Protein AF-L7KLQ4-F1 (afdb_monomer_lite)

pLDDT: mean 87.59, std 16.24, range [22.06, 98.81]

Sequence (625 aa):
MTAQNLVTSLVDEGTWQSWDTAPGYVALDVDYAAALGRARRRTGVDESVLTGVGEFSGTPIVLVVSEFGFLGGSIGRAAGERVVAAVRRATRERLPVLALPASGGTRMQEGTAAFLQMASIAEAVESHRRAGLPYLVYLRNPTTGGVFASWGSMGHITWAEPHALIGFLGPRVYEGLHHKPFPDGVQMSENLAAQGIVDAIVPVAELAERVGRVVELLAEPDDSTDTASSTTTYSSSPAQPNSSLSESSGGTPWDRVRATRAPGRPGLRDLLGADTAMIHDVGPIVLALSRFGQTTAVVIGQDRSVQAEGRLIGPADLRVARRGLAAATELRLPVVTVIDTPGAELSVAAEEGGLAREIALCLADLVAVPRPTVSVLLGEGAGGAALALFPADRRLAADDAWLSPLPPEGASVIVHRDTAHAPELAAAQGIAATDLAAQGEIDQVVHWRLDVAADVRTDIGHALAGLAPDRARRVRHSADRGGHRILAVGAIIRDDRERFLLVQRLRDPQAGRWTVPGGKVDPVDAVGPNGIRDDADVLVAEVIREIAEETGIDVAVRAQAWVVEIPDGKGGIFEIHDFVAVPVGGTLRAADDAADAGWFTIEEMRGLPLTDGLIEHLTAGGFVD

Radius of gyration: 32.88 Å; chains: 1; bounding box: 68×51×114 Å

Organism: NCBI:txid1220583

Structure (mmCIF, N/CA/C/O backbone):
data_AF-L7KLQ4-F1
#
_entry.id   AF-L7KLQ4-F1
#
loop_
_atom_site.group_PDB
_atom_site.id
_atom_site.type_symbol
_atom_site.label_atom_id
_atom_site.label_alt_id
_atom_site.label_comp_id
_atom_site.label_asym_id
_atom_site.label_entity_id
_atom_site.label_seq_id
_atom_site.pdbx_PDB_ins_code
_atom_site.Cartn_x
_atom_site.Cartn_y
_atom_site.Cartn_z
_atom_site.occupancy
_atom_site.B_iso_or_equiv
_atom_site.auth_seq_id
_atom_site.auth_comp_id
_atom_site.auth_asym_id
_atom_site.auth_atom_id
_atom_site.pdbx_PDB_model_num
ATOM 1 N N . MET A 1 1 ? -11.185 13.913 21.613 1.00 85.75 1 MET A N 1
ATOM 2 C CA . MET A 1 1 ? -12.617 13.958 21.234 1.00 85.75 1 MET A CA 1
ATOM 3 C C . MET A 1 1 ? -13.333 12.734 21.805 1.00 85.75 1 MET A C 1
ATOM 5 O O . MET A 1 1 ? -12.700 11.681 21.848 1.00 85.75 1 MET A O 1
ATOM 9 N N . THR A 1 2 ? -14.581 12.855 22.278 1.00 93.88 2 THR A N 1
ATOM 10 C CA . THR A 1 2 ? -15.402 11.684 22.670 1.00 93.88 2 THR A CA 1
ATOM 11 C C . THR A 1 2 ? -15.784 10.872 21.433 1.00 93.88 2 THR A C 1
ATOM 13 O O . THR A 1 2 ? -15.758 11.397 20.320 1.00 93.88 2 THR A O 1
ATOM 16 N N . ALA A 1 3 ? -16.138 9.601 21.609 1.00 95.25 3 ALA A N 1
ATOM 17 C CA . ALA A 1 3 ? -16.552 8.729 20.515 1.00 95.25 3 ALA A CA 1
ATOM 18 C C . ALA A 1 3 ? -17.823 9.238 19.818 1.00 95.25 3 ALA A C 1
ATOM 20 O O . ALA A 1 3 ? -17.878 9.242 18.596 1.00 95.25 3 ALA A O 1
ATOM 21 N N . GLN A 1 4 ? -18.806 9.731 20.579 1.00 94.81 4 GLN A N 1
ATOM 22 C CA . GLN A 1 4 ? -20.044 10.290 20.021 1.00 94.81 4 GLN A CA 1
ATOM 23 C C . GLN A 1 4 ? -19.775 11.521 19.151 1.00 94.81 4 GLN A C 1
ATOM 25 O O . GLN A 1 4 ? -20.232 11.572 18.017 1.00 94.81 4 GLN A O 1
ATOM 30 N N . ASN A 1 5 ? -18.975 12.475 19.644 1.00 95.06 5 ASN A N 1
ATOM 31 C CA . ASN A 1 5 ? -18.638 13.668 18.864 1.00 95.06 5 ASN A CA 1
ATOM 32 C C . ASN A 1 5 ? -17.834 13.308 17.612 1.00 95.06 5 ASN A C 1
ATOM 34 O O . ASN A 1 5 ? -18.026 13.933 16.576 1.00 95.06 5 ASN A O 1
ATOM 38 N N . LEU A 1 6 ? -16.957 12.300 17.707 1.00 96.50 6 LEU A N 1
ATOM 39 C CA . LEU A 1 6 ? -16.194 11.816 16.562 1.00 96.50 6 LEU A CA 1
ATOM 40 C C . LEU A 1 6 ? -17.115 11.236 15.489 1.00 96.50 6 LEU A C 1
ATOM 42 O O . LEU A 1 6 ? -17.002 11.629 14.336 1.00 96.50 6 LEU A O 1
ATOM 46 N N . VAL A 1 7 ? -18.046 10.358 15.869 1.00 96.75 7 VAL A N 1
ATOM 47 C CA . VAL A 1 7 ? -19.047 9.812 14.943 1.00 96.75 7 VAL A CA 1
ATOM 48 C C . VAL A 1 7 ? -19.806 10.941 14.249 1.00 96.75 7 VAL A C 1
ATOM 50 O O . VAL A 1 7 ? -19.803 10.991 13.026 1.00 96.75 7 VAL A O 1
ATOM 53 N N . THR A 1 8 ? -20.370 11.885 15.012 1.00 94.31 8 THR A N 1
ATOM 54 C CA . THR A 1 8 ? -21.119 13.026 14.458 1.00 94.31 8 THR A CA 1
ATOM 55 C C . THR A 1 8 ? -20.280 13.889 13.515 1.00 94.31 8 THR A C 1
ATOM 57 O O . THR A 1 8 ? -20.828 14.476 12.594 1.00 94.31 8 THR A O 1
ATOM 60 N N . SER A 1 9 ? -18.966 13.993 13.739 1.00 94.81 9 SER A N 1
ATOM 61 C CA . SER A 1 9 ? -18.075 14.772 12.869 1.00 94.81 9 SER A CA 1
ATOM 62 C C . SER A 1 9 ? -17.648 14.057 11.586 1.00 94.81 9 SER A C 1
ATOM 64 O O . SER A 1 9 ? -17.099 14.713 10.708 1.00 94.81 9 SER A O 1
ATOM 66 N N . LEU A 1 10 ? -17.822 12.734 11.506 1.00 96.00 10 LEU A N 1
ATOM 67 C CA . LEU A 1 10 ? -17.321 11.922 10.395 1.00 96.00 10 LEU A CA 1
ATOM 68 C C . LEU A 1 10 ? -18.412 11.492 9.421 1.00 96.00 10 LEU A C 1
ATOM 70 O O . LEU A 1 10 ? -18.160 11.469 8.223 1.00 96.00 10 LEU A O 1
ATOM 74 N N . VAL A 1 11 ? -19.577 11.103 9.937 1.00 96.75 11 VAL A N 1
ATOM 75 C CA . VAL A 1 11 ? -20.681 10.601 9.112 1.00 96.75 11 VAL A CA 1
ATOM 76 C C . VAL A 1 11 ? -21.529 11.749 8.579 1.00 96.75 11 VAL A C 1
ATOM 78 O O . VAL A 1 11 ? -21.647 12.793 9.226 1.00 96.75 11 VAL A O 1
ATOM 81 N N . ASP A 1 12 ? -22.177 11.522 7.444 1.00 95.88 12 ASP A N 1
ATOM 82 C CA . ASP A 1 12 ? -23.128 12.459 6.858 1.00 95.88 12 ASP A CA 1
ATOM 83 C C . ASP A 1 12 ? -24.259 12.778 7.853 1.00 95.88 12 ASP A C 1
ATOM 85 O O . ASP A 1 12 ? -24.722 11.917 8.619 1.00 95.88 12 ASP A O 1
ATOM 89 N N . GLU A 1 13 ? -24.707 14.036 7.868 1.00 95.62 13 GLU A N 1
ATOM 90 C CA . GLU A 1 13 ? -25.648 14.531 8.874 1.00 95.62 13 GLU A CA 1
ATOM 91 C C . GLU A 1 13 ? -26.949 13.708 8.894 1.00 95.62 13 GLU A C 1
ATOM 93 O O . GLU A 1 13 ? -27.610 13.511 7.879 1.00 95.62 13 GLU A O 1
ATOM 98 N N . GLY A 1 14 ? -27.333 13.225 10.081 1.00 95.12 14 GLY A N 1
ATOM 99 C CA . GLY A 1 14 ? -28.575 12.469 10.279 1.00 95.12 14 GLY A CA 1
ATOM 100 C C . GLY A 1 14 ? -28.526 10.990 9.875 1.00 95.12 14 GLY A C 1
ATOM 101 O O . GLY A 1 14 ? -29.534 10.305 10.044 1.00 95.12 14 GLY A O 1
ATOM 102 N N . THR A 1 15 ? -27.385 10.474 9.406 1.00 97.62 15 THR A N 1
ATOM 103 C CA . THR A 1 15 ? -27.271 9.083 8.915 1.00 97.62 15 THR A CA 1
ATOM 104 C C . THR A 1 15 ? -26.874 8.067 9.988 1.00 97.62 15 THR A C 1
ATOM 106 O O . THR A 1 15 ? -27.070 6.866 9.811 1.00 97.62 15 THR A O 1
ATOM 109 N N . TRP A 1 16 ? -26.345 8.522 11.130 1.00 98.00 16 TRP A N 1
ATOM 110 C CA . TRP A 1 16 ? -25.894 7.624 12.194 1.00 98.00 16 TRP A CA 1
ATOM 111 C C . TRP A 1 16 ? -27.035 6.807 12.805 1.00 98.00 16 TRP A C 1
ATOM 113 O O . TRP A 1 16 ? -27.942 7.341 13.450 1.00 98.00 16 TRP A O 1
ATOM 123 N N . GLN A 1 17 ? -26.903 5.488 12.727 1.00 98.00 17 GLN A N 1
ATOM 124 C CA . GLN A 1 17 ? -27.759 4.533 13.407 1.00 98.00 17 GLN A CA 1
ATOM 125 C C . GLN A 1 17 ? -26.916 3.596 14.274 1.00 98.00 17 GLN A C 1
ATOM 127 O O . GLN A 1 17 ? -26.222 2.707 13.779 1.00 98.00 17 GLN A O 1
ATOM 132 N N . SER A 1 18 ? -27.025 3.755 15.595 1.00 97.69 18 SER A N 1
ATOM 133 C CA . SER A 1 18 ? -26.373 2.849 16.544 1.00 97.69 18 SER A CA 1
ATOM 134 C C . SER A 1 18 ? -26.930 1.427 16.431 1.00 97.69 18 SER A C 1
ATOM 136 O O . SER A 1 18 ? -28.135 1.210 16.281 1.00 97.69 18 SER A O 1
ATOM 138 N N . TRP A 1 19 ? -26.032 0.452 16.529 1.00 97.88 19 TRP A N 1
ATOM 139 C CA . TRP A 1 19 ? -26.333 -0.977 16.633 1.00 97.88 19 TRP A CA 1
ATOM 140 C C . TRP A 1 19 ? -26.127 -1.510 18.052 1.00 97.88 19 TRP A C 1
ATOM 142 O O . TRP A 1 19 ? -26.230 -2.716 18.287 1.00 97.88 19 TRP A O 1
ATOM 152 N N . ASP A 1 20 ? -25.830 -0.622 18.997 1.00 96.31 20 ASP A N 1
ATOM 153 C CA . ASP A 1 20 ? -25.482 -1.002 20.351 1.00 96.31 20 ASP A CA 1
ATOM 154 C C . ASP A 1 20 ? -26.715 -1.492 21.108 1.00 96.31 20 ASP A C 1
ATOM 156 O O . ASP A 1 20 ? -27.755 -0.838 21.184 1.00 96.31 20 ASP A O 1
ATOM 160 N N . THR A 1 21 ? -26.574 -2.661 21.721 1.00 93.50 21 THR A N 1
ATOM 161 C CA . THR A 1 21 ? -27.523 -3.179 22.704 1.00 93.50 21 THR A CA 1
ATOM 162 C C . THR A 1 21 ? -26.928 -3.071 24.097 1.00 93.50 21 THR A C 1
ATOM 164 O O . THR A 1 21 ? -25.702 -3.124 24.262 1.00 93.50 21 THR A O 1
ATOM 167 N N . ALA A 1 22 ? -27.797 -2.988 25.106 1.00 93.00 22 ALA A N 1
ATOM 168 C CA . ALA A 1 22 ? -27.378 -2.906 26.498 1.00 93.00 22 ALA A CA 1
ATOM 169 C C . ALA A 1 22 ? -26.403 -4.054 26.855 1.00 93.00 22 ALA A C 1
ATOM 171 O O . ALA A 1 22 ? -26.716 -5.222 26.598 1.00 93.00 22 ALA A O 1
ATOM 172 N N . PRO A 1 23 ? -25.228 -3.753 27.436 1.00 92.00 23 PRO A N 1
ATOM 173 C CA . PRO A 1 23 ? -24.215 -4.751 27.751 1.00 92.00 23 PRO A CA 1
ATOM 174 C C . PRO A 1 23 ? -24.667 -5.675 28.885 1.00 92.00 23 PRO A C 1
ATOM 176 O O . PRO A 1 23 ? -25.134 -5.227 29.937 1.00 92.00 23 PRO A O 1
ATOM 179 N N . GLY A 1 24 ? -24.476 -6.980 28.690 1.00 84.56 24 GLY A N 1
ATOM 180 C CA . GLY A 1 24 ? -24.666 -7.982 29.733 1.00 84.56 24 GLY A CA 1
ATOM 181 C C . GLY A 1 24 ? -23.401 -8.144 30.573 1.00 84.56 24 GLY A C 1
ATOM 182 O O . GLY A 1 24 ? -22.374 -8.584 30.061 1.00 84.56 24 GLY A O 1
ATOM 183 N N . TYR A 1 25 ? -23.473 -7.841 31.870 1.00 83.81 25 TYR A N 1
ATOM 184 C CA . TYR A 1 25 ? -22.400 -8.150 32.821 1.00 83.81 25 TYR A CA 1
ATOM 185 C C . TYR A 1 25 ? -22.839 -9.256 33.773 1.00 83.81 25 TYR A C 1
ATOM 187 O O . TYR A 1 25 ? -23.961 -9.236 34.279 1.00 83.81 25 TYR A O 1
ATOM 195 N N . VAL A 1 26 ? -21.941 -10.199 34.053 1.00 72.81 26 VAL A N 1
ATOM 196 C CA . VAL A 1 26 ? -22.197 -11.322 34.962 1.00 72.81 26 VAL A CA 1
ATOM 197 C C . VAL A 1 26 ? -21.285 -11.198 36.178 1.00 72.81 26 VAL A C 1
ATOM 199 O O . VAL A 1 26 ? -20.084 -11.013 36.018 1.00 72.81 26 VAL A O 1
ATOM 202 N N . ALA A 1 27 ? -21.864 -11.324 37.378 1.00 63.16 27 ALA A N 1
ATOM 203 C CA . ALA A 1 27 ? -21.147 -11.455 38.652 1.00 63.16 27 ALA A CA 1
ATOM 204 C C . ALA A 1 27 ? -20.050 -10.394 38.899 1.00 63.16 27 ALA A C 1
ATOM 206 O O . ALA A 1 27 ? -18.904 -10.724 39.192 1.00 63.16 27 ALA A O 1
ATOM 207 N N . LEU A 1 28 ? -20.410 -9.111 38.792 1.00 76.94 28 LEU A N 1
ATOM 208 C CA . LEU A 1 28 ? -19.504 -8.000 39.100 1.00 76.94 28 LEU A CA 1
ATOM 209 C C . LEU A 1 28 ? -19.284 -7.873 40.614 1.00 76.94 28 LEU A C 1
ATOM 211 O O . LEU A 1 28 ? -20.255 -7.873 41.375 1.00 76.94 28 LEU A O 1
ATOM 215 N N . ASP A 1 29 ? -18.036 -7.681 41.047 1.00 87.06 29 ASP A N 1
ATOM 216 C CA . ASP A 1 29 ? -17.780 -7.167 42.393 1.00 87.06 29 ASP A CA 1
ATOM 217 C C . ASP A 1 29 ? -18.278 -5.710 42.528 1.00 87.06 29 ASP A C 1
ATOM 219 O O . ASP A 1 29 ? -18.523 -5.006 41.539 1.00 87.06 29 ASP A O 1
ATOM 223 N N . VAL A 1 30 ? -18.464 -5.258 43.772 1.00 89.75 30 VAL A N 1
ATOM 224 C CA . VAL A 1 30 ? -19.055 -3.945 44.081 1.00 89.75 30 VAL A CA 1
ATOM 225 C C . VAL A 1 30 ? -18.197 -2.788 43.558 1.00 89.75 30 VAL A C 1
ATOM 227 O O . VAL A 1 30 ? -18.741 -1.797 43.059 1.00 89.75 30 VAL A O 1
ATOM 230 N N . ASP A 1 31 ? -16.872 -2.905 43.628 1.00 91.69 31 ASP A N 1
ATOM 231 C CA . ASP A 1 31 ? -15.950 -1.840 43.235 1.00 91.69 31 ASP A CA 1
ATOM 232 C C . ASP A 1 31 ? -15.902 -1.685 41.716 1.00 91.69 31 ASP A C 1
ATOM 234 O O . ASP A 1 31 ? -15.924 -0.559 41.196 1.00 91.69 31 ASP A O 1
ATOM 238 N N . TYR A 1 32 ? -15.910 -2.802 40.988 1.00 93.00 32 TYR A N 1
ATOM 239 C CA . TYR A 1 32 ? -15.963 -2.812 39.538 1.00 93.00 32 TYR A CA 1
ATOM 240 C C . TYR A 1 32 ? -17.327 -2.332 39.023 1.00 93.00 32 TYR A C 1
ATOM 242 O O . TYR A 1 32 ? -17.378 -1.471 38.139 1.00 93.00 32 TYR A O 1
ATOM 250 N N . ALA A 1 33 ? -18.436 -2.766 39.632 1.00 92.25 33 ALA A N 1
ATOM 251 C CA . ALA A 1 33 ? -19.765 -2.238 39.317 1.00 92.25 33 ALA A CA 1
ATOM 252 C C . ALA A 1 33 ? -19.840 -0.713 39.534 1.00 92.25 33 ALA A C 1
ATOM 254 O O . ALA A 1 33 ? -20.366 0.025 38.691 1.00 92.25 33 ALA A O 1
ATOM 255 N N . ALA A 1 34 ? -19.249 -0.209 40.623 1.00 93.56 34 ALA A N 1
ATOM 256 C CA . ALA A 1 34 ? -19.153 1.223 40.879 1.00 93.56 34 ALA A CA 1
ATOM 257 C C . ALA A 1 34 ? -18.262 1.943 39.848 1.00 93.56 34 ALA A C 1
ATOM 259 O O . ALA A 1 34 ? -18.591 3.059 39.432 1.00 93.56 34 ALA A O 1
ATOM 260 N N . ALA A 1 35 ? -17.161 1.325 39.406 1.00 94.62 35 ALA A N 1
ATOM 261 C CA . ALA A 1 35 ? -16.291 1.860 38.359 1.00 94.62 35 ALA A CA 1
ATOM 262 C C . ALA A 1 35 ? -17.014 1.977 37.009 1.00 94.62 35 ALA A C 1
ATOM 264 O O . ALA A 1 35 ? -16.950 3.041 36.389 1.00 94.62 35 ALA A O 1
ATOM 265 N N . LEU A 1 36 ? -17.768 0.950 36.605 1.00 94.50 36 LEU A N 1
ATOM 266 C CA . LEU A 1 36 ? -18.636 0.992 35.424 1.00 94.50 36 LEU A CA 1
ATOM 267 C C . LEU A 1 36 ? -19.679 2.107 35.547 1.00 94.50 36 LEU A C 1
ATOM 269 O O . LEU A 1 36 ? -19.836 2.915 34.636 1.00 94.50 36 LEU A O 1
ATOM 273 N N . GLY A 1 37 ? -20.342 2.225 36.701 1.00 94.94 37 GLY A N 1
ATOM 274 C CA . GLY A 1 37 ? -21.310 3.296 36.948 1.00 94.94 37 GLY A CA 1
ATOM 275 C C . GLY A 1 37 ? -20.705 4.702 36.837 1.00 94.94 37 GLY A C 1
ATOM 276 O O . GLY A 1 37 ? -21.329 5.602 36.273 1.00 94.94 37 GLY A O 1
ATOM 277 N N . ARG A 1 38 ? -19.477 4.905 37.338 1.00 96.88 38 ARG A N 1
ATOM 278 C CA . ARG A 1 38 ? -18.740 6.172 37.175 1.00 96.88 38 ARG A CA 1
ATOM 279 C C . ARG A 1 38 ? -18.377 6.431 35.713 1.00 96.88 38 ARG A C 1
ATOM 281 O O . ARG A 1 38 ? -18.546 7.558 35.255 1.00 96.88 38 ARG A O 1
ATOM 288 N N . ALA A 1 39 ? -17.910 5.412 34.990 1.00 96.44 39 ALA A N 1
ATOM 289 C CA . ALA A 1 39 ? -17.564 5.523 33.576 1.00 96.44 39 ALA A CA 1
ATOM 290 C C . ALA A 1 39 ? -18.780 5.920 32.725 1.00 96.44 39 ALA A C 1
ATOM 292 O O . ALA A 1 39 ? -18.680 6.875 31.955 1.00 96.44 39 ALA A O 1
ATOM 293 N N . ARG A 1 40 ? -19.943 5.290 32.949 1.00 96.06 40 ARG A N 1
ATOM 294 C CA . ARG A 1 40 ? -21.208 5.634 32.275 1.00 96.06 40 ARG A CA 1
ATOM 295 C C . ARG A 1 40 ? -21.617 7.080 32.501 1.00 96.06 40 ARG A C 1
ATOM 297 O O . ARG A 1 40 ? -21.851 7.811 31.549 1.00 96.06 40 ARG A O 1
ATOM 304 N N . ARG A 1 41 ? -21.636 7.531 33.762 1.00 96.75 41 ARG A N 1
ATOM 305 C CA . ARG A 1 41 ? -21.983 8.927 34.087 1.00 96.75 41 ARG A CA 1
ATOM 306 C C . ARG A 1 41 ? -21.016 9.935 33.472 1.00 96.75 41 ARG A C 1
ATOM 308 O O . ARG A 1 41 ? -21.441 11.018 33.097 1.00 96.75 41 ARG A O 1
ATOM 315 N N . ARG A 1 42 ? -19.726 9.595 33.398 1.00 96.00 42 ARG A N 1
ATOM 316 C CA . ARG A 1 42 ? -18.697 10.475 32.834 1.00 96.00 42 ARG A CA 1
ATOM 317 C C . ARG A 1 42 ? -18.802 10.604 31.317 1.00 96.00 42 ARG A C 1
ATOM 319 O O . ARG A 1 42 ? -18.542 11.677 30.792 1.00 96.00 42 ARG A O 1
ATOM 326 N N . THR A 1 43 ? -19.085 9.504 30.632 1.00 95.94 43 THR A N 1
ATOM 327 C CA . THR A 1 43 ? -18.977 9.418 29.168 1.00 95.94 43 THR A CA 1
ATOM 328 C C . THR A 1 43 ? -20.310 9.538 28.448 1.00 95.94 43 THR A C 1
ATOM 330 O O . THR A 1 43 ? -20.320 9.868 27.271 1.00 95.94 43 THR A O 1
ATOM 333 N N . GLY A 1 44 ? -21.423 9.257 29.129 1.00 95.25 44 GLY A N 1
ATOM 334 C CA . GLY A 1 44 ? -22.742 9.181 28.506 1.00 95.25 44 GLY A CA 1
ATOM 335 C C . GLY A 1 44 ? -22.985 7.899 27.701 1.00 95.25 44 GLY A C 1
ATOM 336 O O . GLY A 1 44 ? -24.065 7.757 27.138 1.00 95.25 44 GLY A O 1
ATOM 337 N N . VAL A 1 45 ? -22.030 6.961 27.666 1.00 96.38 45 VAL A N 1
ATOM 338 C CA . VAL A 1 45 ? -22.153 5.676 26.955 1.00 96.38 45 VAL A CA 1
ATOM 339 C C . VAL A 1 45 ? -22.180 4.504 27.932 1.00 96.38 45 VAL A C 1
ATOM 341 O O . VAL A 1 45 ? -21.785 4.633 29.093 1.00 96.38 45 VAL A O 1
ATOM 344 N N . ASP A 1 46 ? -22.676 3.354 27.483 1.00 95.44 46 ASP A N 1
ATOM 345 C CA . ASP A 1 46 ? -22.887 2.177 28.329 1.00 95.44 46 ASP A CA 1
ATOM 346 C C . ASP A 1 46 ? -21.683 1.222 28.402 1.00 95.44 46 ASP A C 1
ATOM 348 O O . ASP A 1 46 ? -21.592 0.463 29.376 1.00 95.44 46 ASP A O 1
ATOM 352 N N . GLU A 1 47 ? -20.756 1.318 27.440 1.00 97.12 47 GLU A N 1
ATOM 353 C CA . GLU A 1 47 ? -19.521 0.535 27.312 1.00 97.12 47 GLU A CA 1
ATOM 354 C C . GLU A 1 47 ? -18.437 1.295 26.500 1.00 97.12 47 GLU A C 1
ATOM 356 O O . GLU A 1 47 ? -18.696 2.338 25.906 1.00 97.12 47 GLU A O 1
ATOM 361 N N . SER A 1 48 ? -17.203 0.780 26.477 1.00 97.50 48 SER A N 1
ATOM 362 C CA . SER A 1 48 ? -16.006 1.367 25.856 1.00 97.50 48 SER A CA 1
ATOM 363 C C . SER A 1 48 ? -15.942 1.331 24.335 1.00 97.50 48 SER A C 1
ATOM 365 O O . SER A 1 48 ? -14.984 1.857 23.767 1.00 97.50 48 SER A O 1
ATOM 367 N N . VAL A 1 49 ? -16.929 0.736 23.671 1.00 98.12 49 VAL A N 1
ATOM 368 C CA . VAL A 1 49 ? -17.029 0.701 22.211 1.00 98.12 49 VAL A CA 1
ATOM 369 C C . VAL A 1 49 ? -18.451 1.042 21.803 1.00 98.12 49 VAL A C 1
ATOM 371 O O . VAL A 1 49 ? -19.403 0.491 22.356 1.00 98.12 49 VAL A O 1
ATOM 374 N N . LEU A 1 50 ? -18.573 1.925 20.820 1.00 98.50 50 LEU A N 1
ATOM 375 C CA . LEU A 1 50 ? -19.810 2.233 20.125 1.00 98.50 50 LEU A CA 1
ATOM 376 C C . LEU A 1 50 ? -19.759 1.598 18.742 1.00 98.50 50 LEU A C 1
ATOM 378 O O . LEU A 1 50 ? -18.711 1.603 18.088 1.00 98.50 50 LEU A O 1
ATOM 382 N N . THR A 1 51 ? -20.890 1.070 18.298 1.00 98.75 51 THR A N 1
ATOM 383 C CA . THR A 1 51 ? -21.034 0.472 16.974 1.00 98.75 51 THR A CA 1
ATOM 384 C C . THR A 1 51 ? -22.310 0.939 16.301 1.00 98.75 51 THR A C 1
ATOM 386 O O . THR A 1 51 ? -23.316 1.238 16.951 1.00 98.75 51 THR A O 1
ATOM 389 N N . GLY A 1 52 ? -22.271 1.018 14.980 1.00 98.44 52 GLY A N 1
ATOM 390 C CA . GLY A 1 52 ? -23.398 1.477 14.186 1.00 98.44 52 GLY A CA 1
ATOM 391 C C . GLY A 1 52 ? -23.023 1.639 12.728 1.00 98.44 52 GLY A C 1
ATOM 392 O O . GLY A 1 52 ? -21.879 1.399 12.342 1.00 98.44 52 GLY A O 1
ATOM 393 N N . VAL A 1 53 ? -23.999 2.053 11.938 1.00 98.50 53 VAL A N 1
ATOM 394 C CA . VAL A 1 53 ? -23.834 2.394 10.526 1.00 98.50 53 VAL A CA 1
ATOM 395 C C . VAL A 1 53 ? -24.048 3.892 10.350 1.00 98.50 53 VAL A C 1
ATOM 397 O O . VAL A 1 53 ? -24.869 4.490 11.044 1.00 98.50 53 VAL A O 1
ATOM 400 N N . GLY A 1 54 ? -23.284 4.496 9.453 1.00 97.31 54 GLY A N 1
ATOM 401 C CA . GLY A 1 54 ? -23.512 5.843 8.942 1.00 97.31 54 GLY A CA 1
ATOM 402 C C . GLY A 1 54 ? -23.084 5.902 7.483 1.00 97.31 54 GLY A C 1
ATOM 403 O O . GLY A 1 54 ? -22.604 4.904 6.943 1.00 97.31 54 GLY A O 1
ATOM 404 N N . GLU A 1 55 ? -23.245 7.054 6.852 1.00 95.81 55 GLU A N 1
ATOM 405 C CA . GLU A 1 55 ? -22.829 7.257 5.464 1.00 95.81 55 GLU A CA 1
ATOM 406 C C . GLU A 1 55 ? -21.613 8.178 5.395 1.00 95.81 55 GLU A C 1
ATOM 408 O O . GLU A 1 55 ? -21.448 9.065 6.233 1.00 95.81 55 GLU A O 1
ATOM 413 N N . PHE A 1 56 ? -20.733 7.921 4.430 1.00 93.44 56 PHE A N 1
ATOM 414 C CA . PHE A 1 56 ? -19.655 8.826 4.036 1.00 93.44 56 PHE A CA 1
ATOM 415 C C . PHE A 1 56 ? -19.850 9.114 2.554 1.00 93.44 56 PHE A C 1
ATOM 417 O O . PHE A 1 56 ? -19.731 8.198 1.733 1.00 93.44 56 PHE A O 1
ATOM 424 N N . SER A 1 57 ? -20.175 10.362 2.215 1.00 86.75 57 SER A N 1
ATOM 425 C CA . SER A 1 57 ? -20.514 10.751 0.841 1.00 86.75 57 SER A CA 1
ATOM 426 C C . SER A 1 57 ? -21.623 9.868 0.244 1.00 86.75 57 SER A C 1
ATOM 428 O O . SER A 1 57 ? -21.522 9.410 -0.893 1.00 86.75 57 SER A O 1
ATOM 430 N N . GLY A 1 58 ? -22.656 9.569 1.037 1.00 90.38 58 GLY A N 1
ATOM 431 C CA . GLY A 1 58 ? -23.795 8.731 0.651 1.00 90.38 58 GLY A CA 1
ATOM 432 C C . GLY A 1 58 ? -23.524 7.224 0.605 1.00 90.38 58 GLY A C 1
ATOM 433 O O . GLY A 1 58 ? -24.430 6.462 0.272 1.00 90.38 58 GLY A O 1
ATOM 434 N N . THR A 1 59 ? -22.311 6.756 0.934 1.00 91.81 59 THR A N 1
ATOM 435 C CA . THR A 1 59 ? -22.023 5.312 0.962 1.00 91.81 59 THR A CA 1
ATOM 436 C C . THR A 1 59 ? -22.079 4.755 2.386 1.00 91.81 59 THR A C 1
ATOM 438 O O . THR A 1 59 ? -21.354 5.253 3.254 1.00 91.81 59 THR A O 1
ATOM 441 N N . PRO A 1 60 ? -22.889 3.711 2.659 1.00 95.69 60 PRO A N 1
ATOM 442 C CA . PRO A 1 60 ? -23.022 3.154 3.999 1.00 95.69 60 PRO A CA 1
ATOM 443 C C . PRO A 1 60 ? -21.752 2.425 4.446 1.00 95.69 60 PRO A C 1
ATOM 445 O O . PRO A 1 60 ? -21.200 1.584 3.736 1.00 95.69 60 PRO A O 1
ATOM 448 N N . ILE A 1 61 ? -21.324 2.700 5.674 1.00 97.62 61 ILE A N 1
ATOM 449 C CA . ILE A 1 61 ? -20.160 2.089 6.314 1.00 97.62 61 ILE A CA 1
ATOM 450 C C . ILE A 1 61 ? -20.433 1.856 7.797 1.00 97.62 61 ILE A C 1
ATOM 452 O O . ILE A 1 61 ? -21.082 2.648 8.483 1.00 97.62 61 ILE A O 1
ATOM 456 N N . VAL A 1 62 ? -19.933 0.735 8.307 1.00 98.69 62 VAL A N 1
ATOM 457 C CA . VAL A 1 62 ? -20.042 0.382 9.722 1.00 98.69 62 VAL A CA 1
ATOM 458 C C . VAL A 1 62 ? -18.871 0.976 10.484 1.00 98.69 62 VAL A C 1
ATOM 460 O O . VAL A 1 62 ? -17.718 0.761 10.122 1.00 98.69 62 VAL A O 1
ATOM 463 N N . LEU A 1 63 ? -19.148 1.679 11.578 1.00 98.81 63 LEU A N 1
ATOM 464 C CA . LEU A 1 63 ? -18.118 2.233 12.449 1.00 98.81 63 LEU A CA 1
ATOM 465 C C . LEU A 1 63 ? -18.005 1.393 13.721 1.00 98.81 63 LEU A C 1
ATOM 467 O O . LEU A 1 63 ? -19.006 1.049 14.353 1.00 98.81 63 LEU A O 1
ATOM 471 N N . VAL A 1 64 ? -16.767 1.119 14.132 1.00 98.75 64 VAL A N 1
ATOM 472 C CA . VAL A 1 64 ? -16.427 0.531 15.435 1.00 98.75 64 VAL A CA 1
ATOM 473 C C . VAL A 1 64 ? -15.537 1.521 16.179 1.00 98.75 64 VAL A C 1
ATOM 475 O O . VAL A 1 64 ? -14.350 1.634 15.886 1.00 98.75 64 VAL A O 1
ATOM 478 N N . VAL A 1 65 ? -16.099 2.263 17.134 1.00 98.56 65 VAL A N 1
ATOM 479 C CA . VAL A 1 65 ? -15.456 3.456 17.713 1.00 98.56 65 VAL A CA 1
ATOM 480 C C . VAL A 1 65 ? -15.198 3.271 19.200 1.00 98.56 65 VAL A C 1
ATOM 482 O O . VAL A 1 65 ? -16.133 3.084 19.974 1.00 98.56 65 VAL A O 1
ATOM 485 N N . SER A 1 66 ? -13.941 3.360 19.640 1.00 98.25 66 SER A N 1
ATOM 486 C CA . SER A 1 66 ? -13.640 3.296 21.075 1.00 98.25 66 SER A CA 1
ATOM 487 C C . SER A 1 66 ? -13.897 4.622 21.798 1.00 98.25 66 SER A C 1
ATOM 489 O O . SER A 1 66 ? -13.556 5.705 21.310 1.00 98.25 66 SER A O 1
ATOM 491 N N . GLU A 1 67 ? -14.403 4.520 23.026 1.00 97.94 67 GLU A N 1
ATOM 492 C CA . GLU A 1 67 ? -14.522 5.610 23.994 1.00 97.94 67 GLU A CA 1
ATOM 493 C C . GLU A 1 67 ? -13.462 5.450 25.093 1.00 97.94 67 GLU A C 1
ATOM 495 O O . GLU A 1 67 ? -13.652 4.740 26.085 1.00 97.94 67 GLU A O 1
ATOM 500 N N . PHE A 1 68 ? -12.323 6.133 24.933 1.00 97.19 68 PHE A N 1
ATOM 501 C CA . PHE A 1 68 ? -11.213 6.062 25.891 1.00 97.19 68 PHE A CA 1
ATOM 502 C C . PHE A 1 68 ? -11.614 6.543 27.299 1.00 97.19 68 PHE A C 1
ATOM 504 O O . PHE A 1 68 ? -11.121 6.045 28.316 1.00 97.19 68 PHE A O 1
ATOM 511 N N . GLY A 1 69 ? -12.569 7.472 27.389 1.00 97.00 69 GLY A N 1
ATOM 512 C CA . GLY A 1 69 ? -13.161 7.919 28.642 1.00 97.00 69 GLY A CA 1
ATOM 513 C C . GLY A 1 69 ? -13.907 6.815 29.398 1.00 97.00 69 GLY A C 1
ATOM 514 O O . GLY A 1 69 ? -14.175 6.977 30.592 1.00 97.00 69 GLY A O 1
ATOM 515 N N . PHE A 1 70 ? -14.214 5.673 28.784 1.00 97.62 70 PHE A N 1
ATOM 516 C CA . PHE A 1 70 ? -14.829 4.534 29.457 1.00 97.62 70 PHE A CA 1
ATOM 517 C C . PHE A 1 70 ? -13.748 3.525 29.855 1.00 97.62 70 PHE A C 1
ATOM 519 O O . PHE A 1 70 ? -13.296 2.711 29.054 1.00 97.62 70 PHE A O 1
ATOM 526 N N . LEU A 1 71 ? -13.290 3.607 31.110 1.00 96.25 71 LEU A N 1
ATOM 527 C CA . LEU A 1 71 ? -12.249 2.727 31.667 1.00 96.25 71 LEU A CA 1
ATOM 528 C C . LEU A 1 71 ? -11.004 2.584 30.761 1.00 96.25 71 LEU A C 1
ATOM 530 O O . LEU A 1 71 ? -10.495 1.479 30.569 1.00 96.25 71 LEU A O 1
ATOM 534 N N . GLY A 1 72 ? -10.528 3.696 30.186 1.00 95.56 72 GLY A N 1
ATOM 535 C CA . GLY A 1 72 ? -9.347 3.715 29.315 1.00 95.56 72 GLY A CA 1
ATOM 536 C C . GLY A 1 72 ? -9.580 3.067 27.950 1.00 95.56 72 GLY A C 1
ATOM 537 O O . GLY A 1 72 ? -8.632 2.554 27.360 1.00 95.56 72 GLY A O 1
ATOM 538 N N . GLY A 1 73 ? -10.834 2.991 27.492 1.00 96.69 73 GLY A N 1
ATOM 539 C CA . GLY A 1 73 ? -11.203 2.307 26.251 1.00 96.69 73 GLY A CA 1
ATOM 540 C C . GLY A 1 73 ? -10.946 0.802 26.307 1.00 96.69 73 GLY A C 1
ATOM 541 O O . GLY A 1 73 ? -10.820 0.153 25.271 1.00 96.69 73 GLY A O 1
ATOM 542 N N . SER A 1 74 ? -10.777 0.242 27.510 1.00 96.31 74 SER A N 1
ATOM 543 C CA . SER A 1 74 ? -10.356 -1.146 27.673 1.00 96.31 74 SER A CA 1
ATOM 544 C C . SER A 1 74 ? -11.420 -2.112 27.163 1.00 96.31 74 SER A C 1
ATOM 546 O O . SER A 1 74 ? -12.617 -1.899 27.388 1.00 96.31 74 SER A O 1
ATOM 548 N N . ILE A 1 75 ? -10.993 -3.185 26.500 1.00 96.88 75 ILE A N 1
ATOM 549 C CA . ILE A 1 75 ? -11.905 -4.185 25.941 1.00 96.88 75 ILE A CA 1
ATOM 550 C C . ILE A 1 75 ? -12.168 -5.276 26.976 1.00 96.88 75 ILE A C 1
ATOM 552 O O . ILE A 1 75 ? -11.273 -6.052 27.315 1.00 96.88 75 ILE A O 1
ATOM 556 N N . GLY A 1 76 ? -13.394 -5.285 27.501 1.00 95.31 76 GLY A N 1
ATOM 557 C CA . GLY A 1 76 ? -13.971 -6.386 28.274 1.00 95.31 76 GLY A CA 1
ATOM 558 C C . GLY A 1 76 ? -14.765 -7.348 27.388 1.00 95.31 76 GLY A C 1
ATOM 559 O O . GLY A 1 76 ? -14.808 -7.197 26.167 1.00 95.31 76 GLY A O 1
ATOM 560 N N . ARG A 1 77 ? -15.446 -8.310 28.007 1.00 94.38 77 ARG A N 1
ATOM 561 C CA . ARG A 1 77 ? -16.319 -9.285 27.349 1.00 94.38 77 ARG A CA 1
ATOM 562 C C . ARG A 1 77 ? -17.438 -8.609 26.559 1.00 94.38 77 ARG A C 1
ATOM 564 O O . ARG A 1 77 ? -17.561 -8.872 25.371 1.00 94.38 77 ARG A O 1
ATOM 571 N N . ALA A 1 78 ? -18.189 -7.698 27.181 1.00 95.19 78 ALA A N 1
ATOM 572 C CA . ALA A 1 78 ? -19.299 -7.011 26.516 1.00 95.19 78 ALA A CA 1
ATOM 573 C C . ALA A 1 78 ? -18.828 -6.133 25.341 1.00 95.19 78 ALA A C 1
ATOM 575 O O . ALA A 1 78 ? -19.425 -6.158 24.267 1.00 95.19 78 ALA A O 1
ATOM 576 N N . ALA A 1 79 ? -17.721 -5.400 25.517 1.00 96.81 79 ALA A N 1
ATOM 577 C CA . ALA A 1 79 ? -17.111 -4.618 24.441 1.00 96.81 79 ALA A CA 1
ATOM 578 C C . ALA A 1 79 ? -16.646 -5.517 23.279 1.00 96.81 79 ALA A C 1
ATOM 580 O O . ALA A 1 79 ? -16.898 -5.201 22.121 1.00 96.81 79 ALA A O 1
ATOM 581 N N . GLY A 1 80 ? -16.008 -6.653 23.580 1.00 96.81 80 GLY A N 1
ATOM 582 C CA . GLY A 1 80 ? -15.573 -7.622 22.574 1.00 96.81 80 GLY A CA 1
ATOM 583 C C . GLY A 1 80 ? -16.734 -8.253 21.805 1.00 96.81 80 GLY A C 1
ATOM 584 O O . GLY A 1 80 ? -16.717 -8.261 20.576 1.00 96.81 80 GLY A O 1
ATOM 585 N N . GLU A 1 81 ? -17.778 -8.699 22.507 1.00 96.38 81 GLU A N 1
ATOM 586 C CA . GLU A 1 81 ? -19.006 -9.230 21.900 1.00 96.38 81 GLU A CA 1
ATOM 587 C C . GLU A 1 81 ? -19.671 -8.204 20.974 1.00 96.38 81 GLU A C 1
ATOM 589 O O . GLU A 1 81 ? -20.111 -8.561 19.882 1.00 96.38 81 GLU A O 1
ATOM 594 N N . ARG A 1 82 ? -19.689 -6.925 21.370 1.00 97.31 82 ARG A N 1
ATOM 595 C CA . ARG A 1 82 ? -20.221 -5.821 20.563 1.00 97.31 82 ARG A CA 1
ATOM 596 C C . ARG A 1 82 ? -19.427 -5.616 19.270 1.00 97.31 82 ARG A C 1
ATOM 598 O O . ARG A 1 82 ? -20.032 -5.554 18.202 1.00 97.31 82 ARG A O 1
ATOM 605 N N . VAL A 1 83 ? -18.092 -5.598 19.338 1.00 98.31 83 VAL A N 1
ATOM 606 C CA . VAL A 1 83 ? -17.236 -5.518 18.137 1.00 98.31 83 VAL A CA 1
ATOM 607 C C . VAL A 1 83 ? -17.487 -6.713 17.212 1.00 98.31 83 VAL A C 1
ATOM 609 O O . VAL A 1 83 ? -17.732 -6.533 16.021 1.00 98.31 83 VAL A O 1
ATOM 612 N N . VAL A 1 84 ? -17.480 -7.936 17.754 1.00 98.50 84 VAL A N 1
ATOM 613 C CA . VAL A 1 84 ? -17.723 -9.166 16.981 1.00 98.50 84 VAL A CA 1
ATOM 614 C C . VAL A 1 84 ? -19.095 -9.129 16.307 1.00 98.50 84 VAL A C 1
ATOM 616 O O . VAL A 1 84 ? -19.213 -9.463 15.127 1.00 98.50 84 VAL A O 1
ATOM 619 N N . ALA A 1 85 ? -20.138 -8.719 17.031 1.00 98.44 85 ALA A N 1
ATOM 620 C CA . ALA A 1 85 ? -21.490 -8.623 16.496 1.00 98.44 85 ALA A CA 1
ATOM 621 C C . ALA A 1 85 ? -21.580 -7.604 15.352 1.00 98.44 85 ALA A C 1
ATOM 623 O O . ALA A 1 85 ? -22.164 -7.926 14.314 1.00 98.44 85 ALA A O 1
ATOM 624 N N . ALA A 1 86 ? -20.966 -6.427 15.511 1.00 98.75 86 ALA A N 1
ATOM 625 C CA . ALA A 1 86 ? -20.944 -5.382 14.494 1.00 98.75 86 ALA A CA 1
ATOM 626 C C . ALA A 1 86 ? -20.203 -5.827 13.226 1.00 98.75 86 ALA A C 1
ATOM 628 O O . ALA A 1 86 ? -20.774 -5.757 12.142 1.00 98.75 86 ALA A O 1
ATOM 629 N N . VAL A 1 87 ? -18.992 -6.382 13.347 1.00 98.81 87 VAL A N 1
ATOM 630 C CA . VAL A 1 87 ? -18.209 -6.851 12.186 1.00 98.81 87 VAL A CA 1
ATOM 631 C C . VAL A 1 87 ? -18.902 -8.018 11.477 1.00 98.81 87 VAL A C 1
ATOM 633 O O . VAL A 1 87 ? -18.999 -8.045 10.249 1.00 98.81 87 VAL A O 1
ATOM 636 N N . ARG A 1 88 ? -19.474 -8.975 12.220 1.00 98.75 88 ARG A N 1
ATOM 637 C CA . ARG A 1 88 ? -20.249 -10.071 11.612 1.00 98.75 88 ARG A CA 1
ATOM 638 C C . ARG A 1 88 ? -21.514 -9.568 10.929 1.00 98.75 88 ARG A C 1
ATOM 640 O O . ARG A 1 88 ? -21.917 -10.134 9.916 1.00 98.75 88 ARG A O 1
ATOM 647 N N . ARG A 1 89 ? -22.163 -8.540 11.479 1.00 98.69 89 ARG A N 1
ATOM 648 C CA . ARG A 1 89 ? -23.318 -7.902 10.844 1.00 98.69 89 ARG A CA 1
ATOM 649 C C . ARG A 1 89 ? -22.911 -7.171 9.567 1.00 98.69 89 ARG A C 1
ATOM 651 O O . ARG A 1 89 ? -23.506 -7.465 8.540 1.00 98.69 89 ARG A O 1
ATOM 658 N N . ALA A 1 90 ? -21.854 -6.360 9.608 1.00 98.62 90 ALA A N 1
ATOM 659 C CA . ALA A 1 90 ? -21.273 -5.707 8.435 1.00 98.62 90 ALA A CA 1
ATOM 660 C C . ALA A 1 90 ? -20.955 -6.722 7.330 1.00 98.62 90 ALA A C 1
ATOM 662 O O . ALA A 1 90 ? -21.311 -6.529 6.177 1.00 98.62 90 ALA A O 1
ATOM 663 N N . THR A 1 91 ? -20.380 -7.870 7.703 1.00 98.62 91 THR A N 1
ATOM 664 C CA . THR A 1 91 ? -20.083 -8.966 6.768 1.00 98.62 91 THR A CA 1
ATOM 665 C C . THR A 1 91 ? -21.341 -9.533 6.108 1.00 98.62 91 THR A C 1
ATOM 667 O O . THR A 1 91 ? -21.361 -9.726 4.895 1.00 98.62 91 THR A O 1
ATOM 670 N N . ARG A 1 92 ? -22.408 -9.789 6.882 1.00 98.44 92 ARG A N 1
ATOM 671 C CA . ARG A 1 92 ? -23.690 -10.279 6.337 1.00 98.44 92 ARG A CA 1
ATOM 672 C C . ARG A 1 92 ? -24.369 -9.252 5.437 1.00 98.44 92 ARG A C 1
ATOM 674 O O . ARG A 1 92 ? -24.964 -9.636 4.440 1.00 98.44 92 ARG A O 1
ATOM 681 N N . GLU A 1 93 ? -24.280 -7.978 5.801 1.00 98.00 93 GLU A N 1
ATOM 682 C CA . GLU A 1 93 ? -24.861 -6.858 5.052 1.00 98.00 93 GLU A CA 1
ATOM 683 C C . GLU A 1 93 ? -23.937 -6.362 3.924 1.00 98.00 93 GLU A C 1
ATOM 685 O O . GLU A 1 93 ? -24.313 -5.461 3.187 1.00 98.00 93 GLU A O 1
ATOM 690 N N . ARG A 1 94 ? -22.754 -6.977 3.753 1.00 96.94 94 ARG A N 1
ATOM 691 C CA . ARG A 1 94 ? -21.719 -6.608 2.769 1.00 96.94 94 ARG A CA 1
ATOM 692 C C . ARG A 1 94 ? -21.279 -5.140 2.841 1.00 96.94 94 ARG A C 1
ATOM 694 O O . ARG A 1 94 ? -20.888 -4.562 1.834 1.00 96.94 94 ARG A O 1
ATOM 701 N N . LEU A 1 95 ? -21.302 -4.559 4.035 1.00 97.44 95 LEU A N 1
ATOM 702 C CA . LEU A 1 95 ? -20.902 -3.174 4.271 1.00 97.44 95 LEU A CA 1
ATOM 703 C C . LEU A 1 95 ? -19.415 -3.086 4.624 1.00 97.44 95 LEU A C 1
ATOM 705 O O . LEU A 1 95 ? -18.953 -3.925 5.400 1.00 97.44 95 LEU A O 1
ATOM 709 N N . PRO A 1 96 ? -18.672 -2.075 4.141 1.00 97.81 96 PRO A N 1
ATOM 710 C CA . PRO A 1 96 ? -17.325 -1.802 4.627 1.00 97.81 96 PRO A CA 1
ATOM 711 C C . PRO A 1 96 ? -17.332 -1.485 6.131 1.00 97.81 96 PRO A C 1
ATOM 713 O O . PRO A 1 96 ? -18.347 -1.069 6.700 1.00 97.81 96 PRO A O 1
ATOM 716 N N . VAL A 1 97 ? -16.183 -1.657 6.783 1.00 98.75 97 VAL A N 1
ATOM 717 C CA . VAL A 1 97 ? -15.982 -1.344 8.204 1.00 98.75 97 VAL A CA 1
ATOM 718 C C . VAL A 1 97 ? -14.851 -0.336 8.369 1.00 98.75 97 VAL A C 1
ATOM 720 O O . VAL A 1 97 ? -13.764 -0.536 7.834 1.00 98.75 97 VAL A O 1
ATOM 723 N N . LEU A 1 98 ? -15.075 0.697 9.182 1.00 98.81 98 LEU A N 1
ATOM 724 C CA . LEU A 1 98 ? -14.045 1.589 9.708 1.00 98.81 98 LEU A CA 1
ATOM 725 C C . LEU A 1 98 ? -13.905 1.391 11.223 1.00 98.81 98 LEU A C 1
ATOM 727 O O . LEU A 1 98 ? -14.790 1.725 12.015 1.00 98.81 98 LEU A O 1
ATOM 731 N N . ALA A 1 99 ? -12.759 0.866 11.639 1.00 98.81 99 ALA A N 1
ATOM 732 C CA . ALA A 1 99 ? -12.382 0.719 13.035 1.00 98.81 99 ALA A CA 1
ATOM 733 C C . ALA A 1 99 ? -11.605 1.950 13.519 1.00 98.81 99 ALA A C 1
ATOM 735 O O . ALA A 1 99 ? -10.578 2.303 12.948 1.00 98.81 99 ALA A O 1
ATOM 736 N N . LEU A 1 100 ? -12.055 2.575 14.609 1.00 98.69 100 LEU A N 1
ATOM 737 C CA . LEU A 1 100 ? -11.425 3.749 15.223 1.00 98.69 100 LEU A CA 1
ATOM 738 C C . LEU A 1 100 ? -11.016 3.455 16.680 1.00 98.69 100 LEU A C 1
ATOM 740 O O . LEU A 1 100 ? -11.631 3.992 17.618 1.00 98.69 100 LEU A O 1
ATOM 744 N N . PRO A 1 101 ? -10.031 2.562 16.907 1.00 98.12 101 PRO A N 1
ATOM 745 C CA . PRO A 1 101 ? -9.594 2.196 18.246 1.00 98.12 101 PRO A CA 1
ATOM 746 C C . PRO A 1 101 ? -8.957 3.370 18.996 1.00 98.12 101 PRO A C 1
ATOM 748 O O . PRO A 1 101 ? -8.235 4.181 18.427 1.00 98.12 101 PRO A O 1
ATOM 751 N N . ALA A 1 102 ? -9.217 3.413 20.301 1.00 97.56 102 ALA A N 1
ATOM 752 C CA . ALA A 1 102 ? -8.577 4.271 21.295 1.00 97.56 102 ALA A CA 1
ATOM 753 C C . ALA A 1 102 ? -8.628 3.523 22.636 1.00 97.56 102 ALA A C 1
ATOM 755 O O . ALA A 1 102 ? -9.665 3.494 23.303 1.00 97.56 102 ALA A O 1
ATOM 756 N N . SER A 1 103 ? -7.549 2.833 23.002 1.00 96.00 103 SER A N 1
ATOM 757 C CA . SER A 1 103 ? -7.548 1.860 24.092 1.00 96.00 103 SER A CA 1
ATOM 758 C C . SER A 1 103 ? -6.192 1.681 24.778 1.00 96.00 103 SER A C 1
ATOM 760 O O . SER A 1 103 ? -5.135 1.636 24.144 1.00 96.00 103 SER A O 1
ATOM 762 N N . GLY A 1 104 ? -6.252 1.473 26.096 1.00 92.50 104 GLY A N 1
ATOM 763 C CA . GLY A 1 104 ? -5.164 0.915 26.906 1.00 92.50 104 GLY A CA 1
ATOM 764 C C . GLY A 1 104 ? -5.010 -0.613 26.804 1.00 92.50 104 GLY A C 1
ATOM 765 O O . GLY A 1 104 ? -4.154 -1.177 27.480 1.00 92.50 104 GLY A O 1
ATOM 766 N N . GLY A 1 105 ? -5.849 -1.292 26.011 1.00 92.56 105 GLY A N 1
ATOM 767 C CA . GLY A 1 105 ? -5.808 -2.737 25.785 1.00 92.56 105 GLY A CA 1
ATOM 768 C C . GLY A 1 105 ? -6.923 -3.506 26.501 1.00 92.56 105 GLY A C 1
ATOM 769 O O . GLY A 1 105 ? -8.084 -3.100 26.529 1.00 92.56 105 GLY A O 1
ATOM 770 N N . THR A 1 106 ? -6.585 -4.665 27.057 1.00 94.38 106 THR A N 1
ATOM 771 C CA . THR A 1 106 ? -7.544 -5.575 27.703 1.00 94.38 106 THR A CA 1
ATOM 772 C C . THR A 1 106 ? -8.081 -5.009 29.020 1.00 94.38 106 THR A C 1
ATOM 774 O O . THR A 1 106 ? -7.342 -4.404 29.798 1.00 94.38 106 THR A O 1
ATOM 777 N N . ARG A 1 107 ? -9.358 -5.262 29.332 1.00 94.50 107 ARG A N 1
ATOM 778 C CA . ARG A 1 107 ? -9.947 -4.894 30.624 1.00 94.50 107 ARG A CA 1
ATOM 779 C C . ARG A 1 107 ? -9.469 -5.805 31.754 1.00 94.50 107 ARG A C 1
ATOM 781 O O . ARG A 1 107 ? -9.963 -6.915 31.928 1.00 94.50 107 ARG A O 1
ATOM 788 N N . MET A 1 108 ? -8.532 -5.303 32.554 1.00 92.19 108 MET A N 1
ATOM 789 C CA . MET A 1 108 ? -7.897 -6.067 33.636 1.00 92.19 108 MET A CA 1
ATOM 790 C C . MET A 1 108 ? -8.874 -6.545 34.719 1.00 92.19 108 MET A C 1
ATOM 792 O O . MET A 1 108 ? -8.654 -7.604 35.293 1.00 92.19 108 MET A O 1
ATOM 796 N N . GLN A 1 109 ? -9.976 -5.824 34.957 1.00 92.38 109 GLN A N 1
ATOM 797 C CA . GLN A 1 109 ? -11.017 -6.211 35.921 1.00 92.38 109 GLN A CA 1
ATOM 798 C C . GLN A 1 109 ? -11.741 -7.510 35.533 1.00 92.38 109 GLN A C 1
ATOM 800 O O . GLN A 1 109 ? -12.304 -8.180 36.388 1.00 92.38 109 GLN A O 1
ATOM 805 N N . GLU A 1 110 ? -11.717 -7.877 34.251 1.00 91.88 110 GLU A N 1
ATOM 806 C CA . GLU A 1 110 ? -12.361 -9.085 33.719 1.00 91.88 110 GLU A CA 1
ATOM 807 C C . GLU A 1 110 ? -11.344 -10.190 33.365 1.00 91.88 110 GLU A C 1
ATOM 809 O O . GLU A 1 110 ? -11.714 -11.274 32.905 1.00 91.88 110 GLU A O 1
ATOM 814 N N . GLY A 1 111 ? -10.051 -9.929 33.591 1.00 89.50 111 GLY A N 1
ATOM 815 C CA . GLY A 1 111 ? -8.967 -10.900 33.476 1.00 89.50 111 GLY A CA 1
ATOM 816 C C . GLY A 1 111 ? -8.869 -11.597 32.113 1.00 89.50 111 GLY A C 1
ATOM 817 O O . GLY A 1 111 ? -9.068 -11.006 31.049 1.00 89.50 111 GLY A O 1
ATOM 818 N N . THR A 1 112 ? -8.535 -12.889 32.142 1.00 90.06 112 THR A N 1
ATOM 819 C CA . THR A 1 112 ? -8.284 -13.700 30.939 1.00 90.06 112 THR A CA 1
ATOM 820 C C . THR A 1 112 ? -9.496 -13.795 30.013 1.00 90.06 112 THR A C 1
ATOM 822 O O . THR A 1 112 ? -9.328 -13.873 28.799 1.00 90.06 112 THR A O 1
ATOM 825 N N . ALA A 1 113 ? -10.719 -13.745 30.545 1.00 87.38 113 ALA A N 1
ATOM 826 C CA . ALA A 1 113 ? -11.925 -13.806 29.721 1.00 87.38 113 ALA A CA 1
ATOM 827 C C . ALA A 1 113 ? -12.034 -12.601 28.771 1.00 87.38 113 ALA A C 1
ATOM 829 O O . ALA A 1 113 ? -12.406 -12.769 27.608 1.00 87.38 113 ALA A O 1
ATOM 830 N N . ALA A 1 114 ? -11.655 -11.408 29.239 1.00 91.31 114 ALA A N 1
ATOM 831 C CA . ALA A 1 114 ? -11.545 -10.219 28.401 1.00 91.31 114 ALA A CA 1
ATOM 832 C C . ALA A 1 114 ? -10.376 -10.318 27.413 1.00 91.31 114 ALA A C 1
ATOM 834 O O . ALA A 1 114 ? -10.516 -9.936 26.256 1.00 91.31 114 ALA A O 1
ATOM 835 N N . PHE A 1 115 ? -9.240 -10.887 27.830 1.00 89.69 115 PHE A N 1
ATOM 836 C CA . PHE A 1 115 ? -8.088 -11.086 26.944 1.00 89.69 115 PHE A CA 1
ATOM 837 C C . PHE A 1 115 ? -8.431 -11.965 25.732 1.00 89.69 115 PHE A C 1
ATOM 839 O O . PHE A 1 115 ? -8.110 -11.613 24.598 1.00 89.69 115 PHE A O 1
ATOM 846 N N . LEU A 1 116 ? -9.153 -13.067 25.953 1.00 92.75 116 LEU A N 1
ATOM 847 C CA . LEU A 1 116 ? -9.559 -13.993 24.891 1.00 92.75 116 LEU A CA 1
ATOM 848 C C . LEU A 1 116 ? -10.551 -13.383 23.884 1.00 92.75 116 LEU A C 1
ATOM 850 O O . LEU A 1 116 ? -10.717 -13.931 22.793 1.00 92.75 116 LEU A O 1
ATOM 854 N N . GLN A 1 117 ? -11.164 -12.231 24.186 1.00 94.31 117 GLN A N 1
ATOM 855 C CA . GLN A 1 117 ? -11.987 -11.516 23.206 1.00 94.31 117 GLN A CA 1
ATOM 856 C C . GLN A 1 117 ? -11.176 -11.065 21.993 1.00 94.31 117 GLN A C 1
ATOM 858 O O . GLN A 1 117 ? -11.715 -11.066 20.892 1.00 94.31 117 GLN A O 1
ATOM 863 N N . MET A 1 118 ? -9.884 -10.746 22.151 1.00 94.44 118 MET A N 1
ATOM 864 C CA . MET A 1 118 ? -9.040 -10.314 21.027 1.00 94.44 118 MET A CA 1
ATOM 865 C C . MET A 1 118 ? -9.000 -11.370 19.915 1.00 94.44 118 MET A C 1
ATOM 867 O O . MET A 1 118 ? -9.076 -11.023 18.741 1.00 94.44 118 MET A O 1
ATOM 871 N N . ALA A 1 119 ? -8.973 -12.658 20.279 1.00 95.69 119 ALA A N 1
ATOM 872 C CA . ALA A 1 119 ? -9.023 -13.758 19.317 1.00 95.69 119 ALA A CA 1
ATOM 873 C C . ALA A 1 119 ? -10.380 -13.846 18.599 1.00 95.69 119 ALA A C 1
ATOM 875 O O . ALA A 1 119 ? -10.428 -14.088 17.397 1.00 95.69 119 ALA A O 1
ATOM 876 N N . SER A 1 120 ? -11.482 -13.607 19.318 1.00 96.94 120 SER A N 1
ATOM 877 C CA . SER A 1 120 ? -12.829 -13.611 18.727 1.00 96.94 120 SER A CA 1
ATOM 878 C C . SER A 1 120 ? -13.032 -12.437 17.767 1.00 96.94 120 SER A C 1
ATOM 880 O O . SER A 1 120 ? -13.641 -12.599 16.713 1.00 96.94 120 SER A O 1
ATOM 882 N N . ILE A 1 121 ? -12.497 -11.261 18.107 1.00 98.00 121 ILE A N 1
ATOM 883 C CA . ILE A 1 121 ? -12.534 -10.094 17.224 1.00 98.00 121 ILE A CA 1
ATOM 884 C C . ILE A 1 121 ? -11.673 -10.344 15.983 1.00 98.00 121 ILE A C 1
ATOM 886 O O . ILE A 1 121 ? -12.139 -10.101 14.874 1.00 98.00 121 ILE A O 1
ATOM 890 N N . ALA A 1 122 ? -10.449 -10.854 16.154 1.00 97.88 122 ALA A N 1
ATOM 891 C CA . ALA A 1 122 ? -9.562 -11.155 15.034 1.00 97.88 122 ALA A CA 1
ATOM 892 C C . ALA A 1 122 ? -10.205 -12.144 14.047 1.00 97.88 122 ALA A C 1
ATOM 894 O O . ALA A 1 122 ? -10.151 -11.915 12.844 1.00 97.88 122 ALA A O 1
ATOM 895 N N . GLU A 1 123 ? -10.885 -13.187 14.536 1.00 98.25 123 GLU A N 1
ATOM 896 C CA . GLU A 1 123 ? -11.643 -14.112 13.681 1.00 98.25 123 GLU A CA 1
ATOM 897 C C . GLU A 1 123 ? -12.748 -13.401 12.887 1.00 98.25 123 GLU A C 1
ATOM 899 O O . GLU A 1 123 ? -12.860 -13.606 11.680 1.00 98.25 123 GLU A O 1
ATOM 904 N N . ALA A 1 124 ? -13.528 -12.527 13.530 1.00 98.62 124 ALA A N 1
ATOM 905 C CA . ALA A 1 124 ? -14.591 -11.788 12.853 1.00 98.62 124 ALA A CA 1
ATOM 906 C C . ALA A 1 124 ? -14.044 -10.846 11.765 1.00 98.62 124 ALA A C 1
ATOM 908 O O . ALA A 1 124 ? -14.611 -10.781 10.674 1.00 98.62 124 ALA A O 1
ATOM 909 N N . VAL A 1 125 ? -12.940 -10.142 12.044 1.00 98.69 125 VAL A N 1
ATOM 910 C CA . VAL A 1 125 ? -12.274 -9.249 11.080 1.00 98.69 125 VAL A CA 1
ATOM 911 C C . VAL A 1 125 ? -11.676 -10.040 9.918 1.00 98.69 125 VAL A C 1
ATOM 913 O O . VAL A 1 125 ? -11.863 -9.671 8.763 1.00 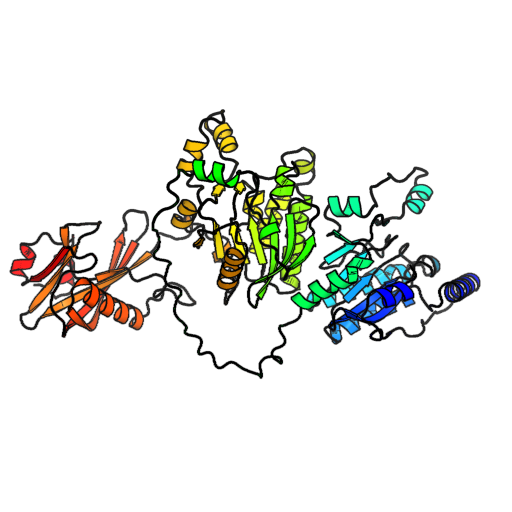98.69 125 VAL A O 1
ATOM 916 N N . GLU A 1 126 ? -11.014 -11.160 10.198 1.00 98.19 126 GLU A N 1
ATOM 917 C CA . GLU A 1 126 ? -10.468 -12.040 9.164 1.00 98.19 126 GLU A CA 1
ATOM 918 C C . GLU A 1 126 ? -11.577 -12.605 8.262 1.00 98.19 126 GLU A C 1
ATOM 920 O O . GLU A 1 126 ? -11.451 -12.603 7.039 1.00 98.19 126 GLU A O 1
ATOM 925 N N . SER A 1 127 ? -12.704 -13.030 8.841 1.00 98.31 127 SER A N 1
ATOM 926 C CA . SER A 1 127 ? -13.875 -13.484 8.080 1.00 98.31 127 SER A CA 1
ATOM 927 C C . SER A 1 127 ? -14.412 -12.388 7.149 1.00 98.31 127 SER A C 1
ATOM 929 O O . SER A 1 127 ? -14.700 -12.654 5.979 1.00 98.31 127 SER A O 1
ATOM 931 N N . HIS A 1 128 ? -14.477 -11.146 7.637 1.00 98.56 128 HIS A N 1
ATOM 932 C CA . HIS A 1 128 ? -14.889 -9.980 6.857 1.00 98.56 128 HIS A CA 1
ATOM 933 C C . HIS A 1 128 ? -13.964 -9.723 5.658 1.00 98.56 128 HIS A C 1
ATOM 935 O O . HIS A 1 128 ? -14.428 -9.604 4.523 1.00 98.56 128 HIS A O 1
ATOM 941 N N . ARG A 1 129 ? -12.647 -9.718 5.889 1.00 97.75 129 ARG A N 1
ATOM 942 C CA . ARG A 1 129 ? -11.638 -9.505 4.840 1.00 97.75 129 ARG A CA 1
ATOM 943 C C . ARG A 1 129 ? -11.635 -10.619 3.800 1.00 97.75 129 ARG A C 1
ATOM 945 O O . ARG A 1 129 ? -11.653 -10.344 2.604 1.00 97.75 129 ARG A O 1
ATOM 952 N N . ARG A 1 130 ? -11.734 -11.884 4.226 1.00 95.94 130 ARG A N 1
ATOM 953 C CA . ARG A 1 130 ? -11.851 -13.040 3.313 1.00 95.94 130 ARG A CA 1
ATOM 954 C C . ARG A 1 130 ? -13.109 -12.996 2.446 1.00 95.94 130 ARG A C 1
ATOM 956 O O . ARG A 1 130 ? -13.107 -13.546 1.343 1.00 95.94 130 ARG A O 1
ATOM 963 N N . ALA A 1 131 ? -14.173 -12.333 2.905 1.00 96.38 131 ALA A N 1
ATOM 964 C CA . ALA A 1 131 ? -15.365 -12.079 2.096 1.00 96.38 131 ALA A CA 1
ATOM 965 C C . ALA A 1 131 ? -15.140 -11.024 0.989 1.00 96.38 131 ALA A C 1
ATOM 967 O O . ALA A 1 131 ? -16.035 -10.813 0.165 1.00 96.38 131 ALA A O 1
ATOM 968 N N . GLY A 1 132 ? -13.950 -10.413 0.934 1.00 95.62 132 GLY A N 1
ATOM 969 C CA . GLY A 1 132 ? -13.569 -9.356 -0.000 1.00 95.62 132 GLY A CA 1
ATOM 970 C C . GLY A 1 132 ? -14.148 -7.992 0.363 1.00 95.62 132 GLY A C 1
ATOM 971 O O . GLY A 1 132 ? -14.362 -7.179 -0.528 1.00 95.62 132 GLY A O 1
ATOM 972 N N . LEU A 1 133 ? -14.471 -7.766 1.641 1.00 96.81 133 LEU A N 1
ATOM 973 C CA . LEU A 1 133 ? -15.112 -6.537 2.108 1.00 96.81 133 LEU A CA 1
ATOM 974 C C . LEU A 1 133 ? -14.093 -5.597 2.772 1.00 96.81 133 LEU A C 1
ATOM 976 O O . LEU A 1 133 ? -13.260 -6.076 3.548 1.00 96.81 133 LEU A O 1
ATOM 980 N N . PRO A 1 134 ? -14.133 -4.275 2.510 1.00 97.38 134 PRO A N 1
ATOM 981 C CA . PRO A 1 134 ? -13.129 -3.353 3.029 1.00 97.38 134 PRO A CA 1
ATOM 982 C C . PRO A 1 134 ? -13.159 -3.232 4.557 1.00 97.38 134 PRO A C 1
ATOM 984 O O . PRO A 1 134 ? -14.158 -2.818 5.136 1.00 97.38 134 PRO A O 1
ATOM 987 N N . TYR A 1 135 ? -12.026 -3.521 5.201 1.00 98.62 135 TYR A N 1
ATOM 988 C CA . TYR A 1 135 ? -11.782 -3.235 6.610 1.00 98.62 135 TYR A CA 1
ATOM 989 C C . TYR A 1 135 ? -10.696 -2.159 6.730 1.00 98.62 135 TYR A C 1
ATOM 991 O O . TYR A 1 135 ? -9.527 -2.403 6.425 1.00 98.62 135 TYR A O 1
ATOM 999 N N . LEU A 1 136 ? -11.094 -0.959 7.137 1.00 98.62 136 LEU A N 1
ATOM 1000 C CA . LEU A 1 136 ? -10.242 0.216 7.300 1.00 98.62 136 LEU A CA 1
ATOM 1001 C C . LEU A 1 136 ? -9.978 0.456 8.787 1.00 98.62 136 LEU A C 1
ATOM 1003 O O . LEU A 1 136 ? -10.853 0.225 9.625 1.00 98.62 136 LEU A O 1
ATOM 1007 N N . VAL A 1 137 ? -8.792 0.957 9.124 1.00 98.75 137 VAL A N 1
ATOM 1008 C CA . VAL A 1 137 ? -8.433 1.299 10.504 1.00 98.75 137 VAL A CA 1
ATOM 1009 C C . VAL A 1 137 ? -7.933 2.735 10.593 1.00 98.75 137 VAL A C 1
ATOM 1011 O O . VAL A 1 137 ? -7.091 3.161 9.809 1.00 98.75 137 VAL A O 1
ATOM 1014 N N . TYR A 1 138 ? -8.408 3.453 11.607 1.00 98.69 138 TYR A N 1
ATOM 1015 C CA . TYR A 1 138 ? -7.890 4.744 12.034 1.00 98.69 138 TYR A CA 1
ATOM 1016 C C . TYR A 1 138 ? -7.442 4.681 13.500 1.00 98.69 138 TYR A C 1
ATOM 1018 O O . TYR A 1 138 ? -8.254 4.724 14.426 1.00 98.69 138 TYR A O 1
ATOM 1026 N N . LEU A 1 139 ? -6.135 4.553 13.719 1.00 98.62 139 LEU A N 1
ATOM 1027 C CA . LEU A 1 139 ? -5.518 4.445 15.038 1.00 98.62 139 LEU A CA 1
ATOM 1028 C C . LEU A 1 139 ? -5.538 5.795 15.757 1.00 98.62 139 LEU A C 1
ATOM 1030 O O . LEU A 1 139 ? -4.885 6.744 15.324 1.00 98.62 139 LEU A O 1
ATOM 1034 N N . ARG A 1 140 ? -6.255 5.881 16.881 1.00 98.00 140 ARG A N 1
ATOM 1035 C CA . ARG A 1 140 ? -6.355 7.113 17.676 1.00 98.00 140 ARG A CA 1
ATOM 1036 C C . ARG A 1 140 ? -5.470 7.074 18.908 1.00 98.00 140 ARG A C 1
ATOM 1038 O O . ARG A 1 140 ? -5.014 6.013 19.342 1.00 98.00 140 ARG A O 1
ATOM 1045 N N . ASN A 1 141 ? -5.278 8.240 19.516 1.00 96.94 141 ASN A N 1
ATOM 1046 C CA . ASN A 1 141 ? -4.479 8.377 20.722 1.00 96.94 141 ASN A CA 1
ATOM 1047 C C . ASN A 1 141 ? -5.246 7.981 22.009 1.00 96.94 141 ASN A C 1
ATOM 1049 O O . ASN A 1 141 ? -6.258 8.613 22.334 1.00 96.94 141 ASN A O 1
ATOM 1053 N N . PRO A 1 142 ? -4.743 7.036 22.824 1.00 96.88 142 PRO A N 1
ATOM 1054 C CA . PRO A 1 142 ? -3.716 6.037 22.521 1.00 96.88 142 PRO A CA 1
ATOM 1055 C C . PRO A 1 142 ? -4.325 4.748 21.948 1.00 96.88 142 PRO A C 1
ATOM 1057 O O . PRO A 1 142 ? -5.451 4.402 22.296 1.00 96.88 142 PRO A O 1
ATOM 1060 N N . THR A 1 143 ? -3.567 3.970 21.171 1.00 97.44 143 THR A N 1
ATOM 1061 C CA . THR A 1 143 ? -3.948 2.600 20.779 1.00 97.44 143 THR A CA 1
ATOM 1062 C C . THR A 1 143 ? -2.848 1.619 21.151 1.00 97.44 143 THR A C 1
ATOM 1064 O O . THR A 1 143 ? -1.789 1.582 20.528 1.00 97.44 143 THR A O 1
ATOM 1067 N N . THR A 1 144 ? -3.085 0.824 22.197 1.00 95.50 144 THR A N 1
ATOM 1068 C CA . THR A 1 144 ? -2.050 -0.047 22.766 1.00 95.50 144 THR A CA 1
ATOM 1069 C C . THR A 1 144 ? -2.531 -1.449 23.126 1.00 95.50 144 THR A C 1
ATOM 1071 O O . THR A 1 144 ? -3.732 -1.734 23.169 1.00 95.50 144 THR A O 1
ATOM 1074 N N . GLY A 1 145 ? -1.586 -2.348 23.410 1.00 91.94 145 GLY A N 1
ATOM 1075 C CA . GLY A 1 145 ? -1.895 -3.661 23.969 1.00 91.94 145 GLY A CA 1
ATOM 1076 C C . GLY A 1 145 ? -2.572 -4.592 22.971 1.00 91.94 145 GLY A C 1
ATOM 1077 O O . GLY A 1 145 ? -2.329 -4.545 21.765 1.00 91.94 145 GLY A O 1
ATOM 1078 N N . GLY A 1 146 ? -3.470 -5.428 23.498 1.00 92.00 146 GLY A N 1
ATOM 1079 C CA . GLY A 1 146 ? -4.226 -6.403 22.712 1.00 92.00 146 GLY A CA 1
ATOM 1080 C C . GLY A 1 146 ? -5.041 -5.790 21.572 1.00 92.00 146 GLY A C 1
ATOM 1081 O O . GLY A 1 146 ? -5.242 -6.460 20.569 1.00 92.00 146 GLY A O 1
ATOM 1082 N N . VAL A 1 147 ? -5.462 -4.523 21.683 1.00 95.50 147 VAL A N 1
ATOM 1083 C CA . VAL A 1 147 ? -6.206 -3.832 20.616 1.00 95.50 147 VAL A CA 1
ATOM 1084 C C . VAL A 1 147 ? -5.316 -3.566 19.406 1.00 95.50 147 VAL A C 1
ATOM 1086 O O . VAL A 1 147 ? -5.705 -3.906 18.290 1.00 95.50 147 VAL A O 1
ATOM 1089 N N . PHE A 1 148 ? -4.111 -3.027 19.624 1.00 96.38 148 PHE A N 1
ATOM 1090 C CA . PHE A 1 148 ? -3.134 -2.861 18.546 1.00 96.38 148 PHE A CA 1
ATOM 1091 C C . PHE A 1 148 ? -2.707 -4.228 17.998 1.00 96.38 148 PHE A C 1
ATOM 1093 O O . PHE A 1 148 ? -2.743 -4.449 16.801 1.00 96.38 148 PHE A O 1
ATOM 1100 N N . ALA A 1 149 ? -2.449 -5.209 18.868 1.00 93.62 149 ALA A N 1
ATOM 1101 C CA . ALA A 1 149 ? -2.074 -6.569 18.467 1.00 93.62 149 ALA A CA 1
ATOM 1102 C C . ALA A 1 149 ? -3.215 -7.420 17.855 1.00 93.62 149 ALA A C 1
ATOM 1104 O O . ALA A 1 149 ? -3.053 -8.630 17.701 1.00 93.62 149 ALA A O 1
ATOM 1105 N N . SER A 1 150 ? -4.376 -6.834 17.554 1.00 93.75 150 SER A N 1
ATOM 1106 C CA . SER A 1 150 ? -5.500 -7.525 16.915 1.00 93.75 150 SER A CA 1
ATOM 1107 C C . SER A 1 150 ? -6.192 -6.612 15.897 1.00 93.75 150 SER A C 1
ATOM 1109 O O . SER A 1 150 ? -5.596 -6.238 14.893 1.00 93.75 150 SER A O 1
ATOM 1111 N N . TRP A 1 151 ? -7.439 -6.221 16.140 1.00 95.38 151 TRP A N 1
ATOM 1112 C CA . TRP A 1 151 ? -8.300 -5.528 15.181 1.00 95.38 151 TRP A CA 1
ATOM 1113 C C . TRP A 1 151 ? -7.833 -4.120 14.796 1.00 95.38 151 TRP A C 1
ATOM 1115 O O . TRP A 1 151 ? -8.273 -3.612 13.767 1.00 95.38 151 TRP A O 1
ATOM 1125 N N . GLY A 1 152 ? -6.929 -3.516 15.575 1.00 96.62 152 GLY A N 1
ATOM 1126 C CA . GLY A 1 152 ? -6.257 -2.262 15.230 1.00 96.62 152 GLY A CA 1
ATOM 1127 C C . GLY A 1 152 ? -5.113 -2.407 14.215 1.00 96.62 152 GLY A C 1
ATOM 1128 O O . GLY A 1 152 ? -4.667 -1.408 13.674 1.00 96.62 152 GLY A O 1
ATOM 1129 N N . SER A 1 153 ? -4.635 -3.615 13.914 1.00 95.88 153 SER A N 1
ATOM 1130 C CA . SER A 1 153 ? -3.557 -3.831 12.927 1.00 95.88 153 SER A CA 1
ATOM 1131 C C . SER A 1 153 ? -3.969 -4.736 11.768 1.00 95.88 153 SER A C 1
ATOM 1133 O O . SER A 1 153 ? -3.127 -5.177 10.993 1.00 95.88 153 SER A O 1
ATOM 1135 N N . MET A 1 154 ? -5.265 -5.021 11.637 1.00 96.38 154 MET A N 1
ATOM 1136 C CA . MET A 1 154 ? -5.804 -5.906 10.600 1.00 96.38 154 MET A CA 1
ATOM 1137 C C . MET A 1 154 ? -6.431 -5.148 9.423 1.00 96.38 154 MET A C 1
ATOM 1139 O O . MET A 1 154 ? -7.118 -5.773 8.621 1.00 96.38 154 MET A O 1
ATOM 1143 N N . GLY A 1 155 ? -6.212 -3.834 9.314 1.00 97.31 155 GLY A N 1
ATOM 1144 C CA . GLY A 1 155 ? -6.668 -3.004 8.195 1.00 97.31 155 GLY A CA 1
ATOM 1145 C C . GLY A 1 155 ? -6.120 -3.463 6.846 1.00 97.31 155 GLY A C 1
ATOM 1146 O O . GLY A 1 155 ? -4.941 -3.794 6.751 1.00 97.31 155 GLY A O 1
ATOM 1147 N N . HIS A 1 156 ? -6.943 -3.410 5.793 1.00 97.44 156 HIS A N 1
ATOM 1148 C CA . HIS A 1 156 ? -6.412 -3.291 4.428 1.00 97.44 156 HIS A CA 1
ATOM 1149 C C . HIS A 1 156 ? -5.683 -1.955 4.256 1.00 97.44 156 HIS A C 1
ATOM 1151 O O . HIS A 1 156 ? -4.686 -1.879 3.549 1.00 97.44 156 HIS A O 1
ATOM 1157 N N . ILE A 1 157 ? -6.202 -0.918 4.923 1.00 97.81 157 ILE A N 1
ATOM 1158 C CA . ILE A 1 157 ? -5.624 0.418 5.028 1.00 97.81 157 ILE A CA 1
ATOM 1159 C C . ILE A 1 157 ? -5.632 0.804 6.506 1.00 97.81 157 ILE A C 1
ATOM 1161 O O . ILE A 1 157 ? -6.658 0.660 7.181 1.00 97.81 157 ILE A O 1
ATOM 1165 N N . THR A 1 158 ? -4.495 1.280 7.005 1.00 97.88 158 THR A N 1
ATOM 1166 C CA . THR A 1 158 ? -4.308 1.713 8.390 1.00 97.88 158 THR A CA 1
ATOM 1167 C C . THR A 1 158 ? -3.753 3.129 8.426 1.00 97.88 158 THR A C 1
ATOM 1169 O O . THR A 1 158 ? -2.578 3.360 8.155 1.00 97.88 158 THR A O 1
ATOM 1172 N N . TRP A 1 159 ? -4.583 4.079 8.833 1.00 98.31 159 TRP A N 1
ATOM 1173 C CA . TRP A 1 159 ? -4.179 5.453 9.112 1.00 98.31 159 TRP A CA 1
ATOM 1174 C C . TRP A 1 159 ? -4.038 5.692 10.612 1.00 98.31 159 TRP A C 1
ATOM 1176 O O . TRP A 1 159 ? -4.558 4.928 11.429 1.00 98.31 159 TRP A O 1
ATOM 1186 N N . ALA A 1 160 ? -3.349 6.766 10.984 1.00 98.19 160 ALA A N 1
ATOM 1187 C CA . ALA A 1 160 ? -3.214 7.181 12.375 1.00 98.19 160 ALA A CA 1
ATOM 1188 C C . ALA A 1 160 ? -3.495 8.672 12.572 1.00 98.19 160 ALA A C 1
ATOM 1190 O O . ALA A 1 160 ? -3.204 9.501 11.707 1.00 98.19 160 ALA A O 1
ATOM 1191 N N . GLU A 1 161 ? -4.027 9.000 13.747 1.00 97.94 161 GLU A N 1
ATOM 1192 C CA . GLU A 1 161 ? -4.133 10.368 14.250 1.00 97.94 161 GLU A CA 1
ATOM 1193 C C . GLU A 1 161 ? -2.728 10.971 14.457 1.00 97.94 161 GLU A C 1
ATOM 1195 O O . GLU A 1 161 ? -1.844 10.268 14.955 1.00 97.94 161 GLU A O 1
ATOM 1200 N N . PRO A 1 162 ? -2.501 12.255 14.107 1.00 97.81 162 PRO A N 1
ATOM 1201 C CA . PRO A 1 162 ? -1.225 12.922 14.350 1.00 97.81 162 PRO A CA 1
ATOM 1202 C C . PRO A 1 162 ? -0.817 12.877 15.823 1.00 97.81 162 PRO A C 1
ATOM 1204 O O . PRO A 1 162 ? -1.641 13.086 16.719 1.00 97.81 162 PRO A O 1
ATOM 1207 N N . HIS A 1 163 ? 0.470 12.649 16.073 1.00 97.06 163 HIS A N 1
ATOM 1208 C CA . HIS A 1 163 ? 1.066 12.571 17.405 1.00 97.06 163 HIS A CA 1
ATOM 1209 C C . HIS A 1 163 ? 0.392 11.546 18.334 1.00 97.06 163 HIS A C 1
ATOM 1211 O O . HIS A 1 163 ? 0.404 11.699 19.562 1.00 97.06 163 HIS A O 1
ATOM 1217 N N . ALA A 1 164 ? -0.213 10.496 17.777 1.00 97.69 164 ALA A N 1
ATOM 1218 C CA . ALA A 1 164 ? -0.849 9.460 18.571 1.00 97.69 164 ALA A CA 1
ATOM 1219 C C . ALA A 1 164 ? 0.181 8.503 19.176 1.00 97.69 164 ALA A C 1
ATOM 1221 O O . ALA A 1 164 ? 1.126 8.074 18.513 1.00 97.69 164 ALA A O 1
ATOM 1222 N N . LEU A 1 165 ? -0.048 8.120 20.436 1.00 97.50 165 LEU A N 1
ATOM 1223 C CA . LEU A 1 165 ? 0.685 7.037 21.080 1.00 97.50 165 LEU A CA 1
ATOM 1224 C C . LEU A 1 165 ? 0.118 5.688 20.614 1.00 97.50 165 LEU A C 1
ATOM 1226 O O . LEU A 1 165 ? -1.000 5.313 20.978 1.00 97.50 165 LEU A O 1
ATOM 1230 N N . ILE A 1 166 ? 0.910 4.934 19.861 1.00 97.81 166 ILE A N 1
ATOM 1231 C CA . ILE A 1 166 ? 0.551 3.633 19.303 1.00 97.81 166 ILE A CA 1
ATOM 1232 C C . ILE A 1 166 ? 1.670 2.638 19.607 1.00 97.81 166 ILE A C 1
ATOM 1234 O O . ILE A 1 166 ? 2.831 2.852 19.264 1.00 97.81 166 ILE A O 1
ATOM 1238 N N . GLY A 1 167 ? 1.339 1.517 20.243 1.00 95.25 167 GLY A N 1
ATOM 1239 C CA . GLY A 1 167 ? 2.371 0.539 20.566 1.00 95.25 167 GLY A CA 1
ATOM 1240 C C . GLY A 1 167 ? 1.878 -0.727 21.238 1.00 95.25 167 GLY A C 1
ATOM 1241 O O . GLY A 1 167 ? 0.826 -0.767 21.866 1.00 95.25 167 GLY A O 1
ATOM 1242 N N . PHE A 1 168 ? 2.678 -1.787 21.146 1.00 92.00 168 PHE A N 1
ATOM 1243 C CA . PHE A 1 168 ? 2.324 -3.080 21.729 1.00 92.00 168 PHE A CA 1
ATOM 1244 C C . PHE A 1 168 ? 2.109 -3.015 23.249 1.00 92.00 168 PHE A C 1
ATOM 1246 O O . PHE A 1 168 ? 1.164 -3.604 23.760 1.00 92.00 168 PHE A O 1
ATOM 1253 N N . LEU A 1 169 ? 2.933 -2.257 23.975 1.00 90.62 169 LEU A N 1
ATOM 1254 C CA . LEU A 1 169 ? 2.796 -2.044 25.416 1.00 90.62 169 LEU A CA 1
ATOM 1255 C C . LEU A 1 169 ? 2.907 -0.553 25.720 1.00 90.62 169 LEU A C 1
ATOM 1257 O O . LEU A 1 169 ? 3.858 0.081 25.278 1.00 90.62 169 LEU A O 1
ATOM 1261 N N . GLY A 1 170 ? 1.969 -0.001 26.490 1.00 90.12 170 GLY A N 1
ATOM 1262 C CA . GLY A 1 170 ? 2.013 1.415 26.852 1.00 90.12 170 GLY A CA 1
ATOM 1263 C C . GLY A 1 170 ? 3.269 1.776 27.674 1.00 90.12 170 GLY A C 1
ATOM 1264 O O . GLY A 1 170 ? 3.637 0.997 28.563 1.00 90.12 170 GLY A O 1
ATOM 1265 N N . PRO A 1 171 ? 3.873 2.968 27.477 1.00 91.62 171 PRO A N 1
ATOM 1266 C CA . PRO A 1 171 ? 5.108 3.389 28.152 1.00 91.62 171 PRO A CA 1
ATOM 1267 C C . PRO A 1 171 ? 5.041 3.275 29.674 1.00 91.62 171 PRO A C 1
ATOM 1269 O O . PRO A 1 171 ? 5.952 2.756 30.308 1.00 91.62 171 PRO A O 1
ATOM 1272 N N . ARG A 1 172 ? 3.896 3.649 30.259 1.00 90.38 172 ARG A N 1
ATOM 1273 C CA . ARG A 1 172 ? 3.660 3.590 31.712 1.00 90.38 172 ARG A CA 1
ATOM 1274 C C . ARG A 1 172 ? 3.806 2.184 32.290 1.00 90.38 172 ARG A C 1
ATOM 1276 O O . ARG A 1 172 ? 4.246 2.030 33.425 1.00 90.38 172 ARG A O 1
ATOM 1283 N N . VAL A 1 173 ? 3.399 1.160 31.537 1.00 91.12 173 VAL A N 1
ATOM 1284 C CA . VAL A 1 173 ? 3.501 -0.232 31.994 1.00 91.12 173 VAL A CA 1
ATOM 1285 C C . VAL A 1 173 ? 4.950 -0.696 31.913 1.00 91.12 173 VAL A C 1
ATOM 1287 O O . VAL A 1 173 ? 5.449 -1.292 32.863 1.00 91.12 173 VAL A O 1
ATOM 1290 N N . TYR A 1 174 ? 5.645 -0.368 30.821 1.00 93.00 174 TYR A N 1
ATOM 1291 C CA . TYR A 1 174 ? 7.072 -0.649 30.682 1.00 93.00 174 TYR A CA 1
ATOM 1292 C C . TYR A 1 174 ? 7.887 -0.003 31.811 1.00 93.00 174 TYR A C 1
ATOM 1294 O O . TYR A 1 174 ? 8.658 -0.678 32.487 1.00 93.00 174 TYR A O 1
ATOM 1302 N N . GLU A 1 175 ? 7.663 1.283 32.071 1.00 95.50 175 GLU A N 1
ATOM 1303 C CA . GLU A 1 175 ? 8.342 2.041 33.124 1.00 95.50 175 GLU A CA 1
ATOM 1304 C C . GLU A 1 175 ? 8.087 1.464 34.514 1.00 95.50 175 GLU A C 1
ATOM 1306 O O . GLU A 1 175 ? 9.015 1.338 35.314 1.00 95.50 175 GLU A O 1
ATOM 1311 N N . GLY A 1 176 ? 6.844 1.064 34.792 1.00 95.50 176 GLY A N 1
ATOM 1312 C CA . GLY A 1 176 ? 6.481 0.427 36.054 1.00 95.50 176 GLY A CA 1
ATOM 1313 C C . GLY A 1 176 ? 7.179 -0.917 36.281 1.00 95.50 176 GLY A C 1
ATOM 1314 O O . GLY A 1 176 ? 7.532 -1.221 37.417 1.00 95.50 176 GLY A O 1
ATOM 1315 N N . LEU A 1 177 ? 7.398 -1.703 35.220 1.00 95.50 177 LEU A N 1
ATOM 1316 C CA . LEU A 1 177 ? 8.026 -3.029 35.296 1.00 95.50 177 LEU A CA 1
ATOM 1317 C C . LEU A 1 177 ? 9.557 -2.981 35.271 1.00 95.50 177 LEU A C 1
ATOM 1319 O O . LEU A 1 177 ? 10.213 -3.785 35.930 1.00 95.50 177 LEU A O 1
ATOM 1323 N N . HIS A 1 178 ? 10.132 -2.068 34.491 1.00 94.62 178 HIS A N 1
ATOM 1324 C CA . HIS A 1 178 ? 11.573 -2.011 34.245 1.00 94.62 178 HIS A CA 1
ATOM 1325 C C . HIS A 1 178 ? 12.283 -0.897 35.014 1.00 94.62 178 HIS A C 1
ATOM 1327 O O . HIS A 1 178 ? 13.514 -0.854 35.001 1.00 94.62 178 HIS A O 1
ATOM 1333 N N . HIS A 1 179 ? 11.534 -0.002 35.668 1.00 94.38 179 HIS A N 1
ATOM 1334 C CA . HIS A 1 179 ? 12.055 1.167 36.384 1.00 94.38 179 HIS A CA 1
ATOM 1335 C C . HIS A 1 179 ? 12.995 2.029 35.524 1.00 94.38 179 HIS A C 1
ATOM 1337 O O . HIS A 1 179 ? 13.982 2.584 36.008 1.00 94.38 179 HIS A O 1
ATOM 1343 N N . LYS A 1 180 ? 12.701 2.111 34.224 1.00 95.50 180 LYS A N 1
ATOM 1344 C CA . LYS A 1 180 ? 13.450 2.873 33.220 1.00 95.50 180 LYS A CA 1
ATOM 1345 C C . LYS A 1 180 ? 12.471 3.562 32.274 1.00 95.50 180 LYS A C 1
ATOM 1347 O O . LYS A 1 180 ? 11.465 2.929 31.952 1.00 95.50 180 LYS A O 1
ATOM 1352 N N . PRO A 1 181 ? 12.771 4.789 31.809 1.00 93.56 181 PRO A N 1
ATOM 1353 C CA . PRO A 1 181 ? 11.928 5.481 30.839 1.00 93.56 181 PRO A CA 1
ATOM 1354 C C . PRO A 1 181 ? 11.801 4.658 29.556 1.00 93.56 181 PRO A C 1
ATOM 1356 O O . PRO A 1 181 ? 12.762 4.002 29.133 1.00 93.56 181 PRO A O 1
ATOM 1359 N N . PHE A 1 182 ? 10.618 4.687 28.946 1.00 93.31 182 PHE A N 1
ATOM 1360 C CA . PHE A 1 182 ? 10.465 4.170 27.590 1.00 93.31 182 PHE A CA 1
ATOM 1361 C C . PHE A 1 182 ? 11.101 5.164 26.600 1.00 93.31 182 PHE A C 1
ATOM 1363 O O . PHE A 1 182 ? 10.952 6.367 26.799 1.00 93.31 182 PHE A O 1
ATOM 1370 N N . PRO A 1 183 ? 11.817 4.713 25.554 1.00 93.94 183 PRO A N 1
ATOM 1371 C CA . PRO A 1 183 ? 12.422 5.626 24.588 1.00 93.94 183 PRO A CA 1
ATOM 1372 C C . PRO A 1 183 ? 11.391 6.530 23.897 1.00 93.94 183 PRO A C 1
ATOM 1374 O O . PRO A 1 183 ? 10.401 6.046 23.340 1.00 93.94 183 PRO A O 1
ATOM 1377 N N . ASP A 1 184 ? 11.656 7.836 23.899 1.00 92.69 184 ASP A N 1
ATOM 1378 C CA . ASP A 1 184 ? 10.796 8.833 23.260 1.00 92.69 184 ASP A CA 1
ATOM 1379 C C . ASP A 1 184 ? 10.699 8.605 21.743 1.00 92.69 184 ASP A C 1
ATOM 1381 O O . ASP A 1 184 ? 11.634 8.132 21.095 1.00 92.69 184 ASP A O 1
ATOM 1385 N N . GLY A 1 185 ? 9.549 8.939 21.154 1.00 93.38 185 GLY A N 1
ATOM 1386 C CA . GLY A 1 185 ? 9.341 8.891 19.701 1.00 93.38 185 GLY A CA 1
ATOM 1387 C C . GLY A 1 185 ? 9.043 7.504 19.115 1.00 93.38 185 GLY A C 1
ATOM 1388 O O . GLY A 1 185 ? 8.347 7.416 18.108 1.00 93.38 185 GLY A O 1
ATOM 1389 N N . VAL A 1 186 ? 9.483 6.410 19.749 1.00 95.12 186 VAL A N 1
ATOM 1390 C CA . VAL A 1 186 ? 9.377 5.045 19.184 1.00 95.12 186 VAL A CA 1
ATOM 1391 C C . VAL A 1 186 ? 7.927 4.607 18.939 1.00 95.12 186 VAL A C 1
ATOM 1393 O O . VAL A 1 186 ? 7.633 3.962 17.935 1.00 95.12 186 VAL A O 1
ATOM 1396 N N . GLN A 1 187 ? 7.018 4.969 19.844 1.00 96.00 187 GLN A N 1
ATOM 1397 C CA . GLN A 1 187 ? 5.589 4.634 19.778 1.00 96.00 187 GLN A CA 1
ATOM 1398 C C . GLN A 1 187 ? 4.729 5.784 19.240 1.00 96.00 187 GLN A C 1
ATOM 1400 O O . GLN A 1 187 ? 3.525 5.818 19.475 1.00 96.00 187 GLN A O 1
ATOM 1405 N N . MET A 1 188 ? 5.336 6.754 18.559 1.00 97.31 188 MET A N 1
ATOM 1406 C CA . MET A 1 188 ? 4.589 7.841 17.933 1.00 97.31 188 MET A CA 1
ATOM 1407 C C . MET A 1 188 ? 4.150 7.432 16.533 1.00 97.31 188 MET A C 1
ATOM 1409 O O . MET A 1 188 ? 4.903 6.786 15.800 1.00 97.31 188 MET A O 1
ATOM 1413 N N . SER A 1 189 ? 2.942 7.838 16.156 1.00 97.12 189 SER A N 1
ATOM 1414 C CA . SER A 1 189 ? 2.351 7.580 14.844 1.00 97.12 189 SER A CA 1
ATOM 1415 C C . SER A 1 189 ? 3.299 7.883 13.676 1.00 97.12 189 SER A C 1
ATOM 1417 O O . SER A 1 189 ? 3.421 7.072 12.765 1.00 97.12 189 SER A O 1
ATOM 1419 N N . GLU A 1 190 ? 4.039 8.990 13.737 1.00 95.38 190 GLU A N 1
ATOM 1420 C CA . GLU A 1 190 ? 4.977 9.454 12.711 1.00 95.38 190 GLU A CA 1
ATOM 1421 C C . GLU A 1 190 ? 6.143 8.483 12.528 1.00 95.38 190 GLU A C 1
ATOM 1423 O O . GLU A 1 190 ? 6.527 8.172 11.402 1.00 95.38 190 GLU A O 1
ATOM 1428 N N . ASN A 1 191 ? 6.673 7.953 13.634 1.00 94.69 191 ASN A N 1
ATOM 1429 C CA . ASN A 1 191 ? 7.704 6.927 13.574 1.00 94.69 191 ASN A CA 1
ATOM 1430 C C . ASN A 1 191 ? 7.143 5.642 12.951 1.00 94.69 191 ASN A C 1
ATOM 1432 O O . ASN A 1 191 ? 7.783 5.049 12.089 1.00 94.69 191 ASN A O 1
ATOM 1436 N N . LEU A 1 192 ? 5.930 5.227 13.330 1.00 94.75 192 LEU A N 1
ATOM 1437 C CA . LEU A 1 192 ? 5.308 4.030 12.755 1.00 94.75 192 LEU A CA 1
ATOM 1438 C C . LEU A 1 192 ? 5.003 4.182 11.258 1.00 94.75 192 LEU A C 1
ATOM 1440 O O . LEU A 1 192 ? 5.150 3.209 10.520 1.00 94.75 192 LEU A O 1
ATOM 1444 N N . ALA A 1 193 ? 4.632 5.377 10.797 1.00 93.12 193 ALA A N 1
ATOM 1445 C CA . ALA A 1 193 ? 4.470 5.670 9.374 1.00 93.12 193 ALA A CA 1
ATOM 1446 C C . ALA A 1 193 ? 5.813 5.611 8.628 1.00 93.12 193 ALA A C 1
ATOM 1448 O O . ALA A 1 193 ? 5.911 4.960 7.590 1.00 93.12 193 ALA A O 1
ATOM 1449 N N . ALA A 1 194 ? 6.877 6.193 9.195 1.00 88.25 194 ALA A N 1
ATOM 1450 C CA . ALA A 1 194 ? 8.226 6.120 8.627 1.00 88.25 194 ALA A CA 1
ATOM 1451 C C . ALA A 1 194 ? 8.778 4.682 8.558 1.00 88.25 194 ALA A C 1
ATOM 1453 O O . ALA A 1 194 ? 9.546 4.358 7.658 1.00 88.25 194 ALA A O 1
ATOM 1454 N N . GLN A 1 195 ? 8.368 3.806 9.482 1.00 88.31 195 GLN A N 1
ATOM 1455 C CA . GLN A 1 195 ? 8.696 2.373 9.470 1.00 88.31 195 GLN A CA 1
ATOM 1456 C C . GLN A 1 195 ? 7.749 1.535 8.589 1.00 88.31 195 GLN A C 1
ATOM 1458 O O . GLN A 1 195 ? 7.874 0.309 8.542 1.00 88.31 195 GLN A O 1
ATOM 1463 N N . GLY A 1 196 ? 6.776 2.164 7.920 1.00 87.19 196 GLY A N 1
ATOM 1464 C CA . GLY A 1 196 ? 5.796 1.489 7.073 1.00 87.19 196 GLY A CA 1
ATOM 1465 C C . GLY A 1 196 ? 4.839 0.567 7.835 1.00 87.19 196 GLY A C 1
ATOM 1466 O O . GLY A 1 196 ? 4.317 -0.369 7.238 1.00 87.19 196 GLY A O 1
ATOM 1467 N N . ILE A 1 197 ? 4.632 0.780 9.140 1.00 91.31 197 ILE A N 1
ATOM 1468 C CA . ILE A 1 197 ? 3.652 0.054 9.974 1.00 91.31 197 ILE A CA 1
ATOM 1469 C C . ILE A 1 197 ? 2.259 0.686 9.842 1.00 91.31 197 ILE A C 1
ATOM 1471 O O . ILE A 1 197 ? 1.253 -0.017 9.889 1.00 91.31 197 ILE A O 1
ATOM 1475 N N . VAL A 1 198 ? 2.217 2.008 9.679 1.00 94.94 198 VAL A N 1
ATOM 1476 C CA . VAL A 1 198 ? 1.015 2.798 9.382 1.00 94.94 198 VAL A CA 1
ATOM 1477 C C . VAL A 1 198 ? 1.146 3.335 7.960 1.00 94.94 198 VAL A C 1
ATOM 1479 O O . VAL A 1 198 ? 2.238 3.716 7.543 1.00 94.94 198 VAL A O 1
ATOM 1482 N N . ASP A 1 199 ? 0.048 3.364 7.211 1.00 96.31 199 ASP A N 1
ATOM 1483 C CA . ASP A 1 199 ? 0.057 3.803 5.818 1.00 96.31 199 ASP A CA 1
ATOM 1484 C C . ASP A 1 199 ? 0.162 5.329 5.712 1.00 96.31 199 ASP A C 1
ATOM 1486 O O . ASP A 1 199 ? 0.981 5.826 4.951 1.00 96.31 199 ASP A O 1
ATOM 1490 N N . ALA A 1 200 ? -0.566 6.095 6.525 1.00 96.12 200 ALA A N 1
ATOM 1491 C CA . ALA A 1 200 ? -0.409 7.550 6.557 1.00 96.12 200 ALA A CA 1
ATOM 1492 C C . ALA A 1 200 ? -0.856 8.171 7.882 1.00 96.12 200 ALA A C 1
ATOM 1494 O O . ALA A 1 200 ? -1.649 7.600 8.639 1.00 96.12 200 ALA A O 1
ATOM 1495 N N . ILE A 1 201 ? -0.362 9.384 8.127 1.00 97.56 201 ILE A N 1
ATOM 1496 C CA . ILE A 1 201 ? -0.845 10.258 9.194 1.00 97.56 201 ILE A CA 1
ATOM 1497 C C . ILE A 1 201 ? -1.967 11.113 8.626 1.00 97.56 201 ILE A C 1
ATOM 1499 O O . ILE A 1 201 ? -1.757 11.860 7.675 1.00 97.56 201 ILE A O 1
ATOM 1503 N N . VAL A 1 202 ? -3.156 10.998 9.207 1.00 97.62 202 VAL A N 1
ATOM 1504 C CA . VAL A 1 202 ? -4.362 11.655 8.701 1.00 97.62 202 VAL A CA 1
ATOM 1505 C C . VAL A 1 202 ? -5.014 12.437 9.840 1.00 97.62 202 VAL A C 1
ATOM 1507 O O . VAL A 1 202 ? -5.488 11.830 10.807 1.00 97.62 202 VAL A O 1
ATOM 1510 N N . PRO A 1 203 ? -5.071 13.777 9.775 1.00 97.25 203 PRO A N 1
ATOM 1511 C CA . PRO A 1 203 ? -5.869 14.569 10.703 1.00 97.25 203 PRO A CA 1
ATOM 1512 C C . PRO A 1 203 ? -7.344 14.158 10.650 1.00 97.25 203 PRO A C 1
ATOM 1514 O O . PRO A 1 203 ? -7.887 13.907 9.579 1.00 97.25 203 PRO A O 1
ATOM 1517 N N . VAL A 1 204 ? -8.028 14.142 11.799 1.00 96.00 204 VAL A N 1
ATOM 1518 C CA . VAL A 1 204 ? -9.448 13.732 11.877 1.00 96.00 204 VAL A CA 1
ATOM 1519 C C . VAL A 1 204 ? -10.342 14.519 10.908 1.00 96.00 204 VAL A C 1
ATOM 1521 O O . VAL A 1 204 ? -11.281 13.955 10.360 1.00 96.00 204 VAL A O 1
ATOM 1524 N N . ALA A 1 205 ? -10.032 15.797 10.665 1.00 95.88 205 ALA A N 1
ATOM 1525 C CA . ALA A 1 205 ? -10.782 16.655 9.746 1.00 95.88 205 ALA A CA 1
ATOM 1526 C C . ALA A 1 205 ? -10.732 16.191 8.276 1.00 95.88 205 ALA A C 1
ATOM 1528 O O . ALA A 1 205 ? -11.650 16.491 7.525 1.00 95.88 205 ALA A O 1
ATOM 1529 N N . GLU A 1 206 ? -9.696 15.451 7.875 1.00 96.25 206 GLU A N 1
ATOM 1530 C CA . GLU A 1 206 ? -9.536 14.901 6.519 1.00 96.25 206 GLU A CA 1
ATOM 1531 C C . GLU A 1 206 ? -10.058 13.460 6.406 1.00 96.25 206 GLU A C 1
ATOM 1533 O O . GLU A 1 206 ? -10.163 12.908 5.310 1.00 96.25 206 GLU A O 1
ATOM 1538 N N . LEU A 1 207 ? -10.355 12.810 7.537 1.00 96.25 207 LEU A N 1
ATOM 1539 C CA . LEU A 1 207 ? -10.660 11.381 7.565 1.00 96.25 207 LEU A CA 1
ATOM 1540 C C . LEU A 1 207 ? -11.947 11.054 6.802 1.00 96.25 207 LEU A C 1
ATOM 1542 O O . LEU A 1 207 ? -11.981 10.052 6.092 1.00 96.25 207 LEU A O 1
ATOM 1546 N N . ALA A 1 208 ? -12.981 11.890 6.927 1.00 95.44 208 ALA A N 1
ATOM 1547 C CA . ALA A 1 208 ? -14.250 11.675 6.236 1.00 95.44 208 ALA A CA 1
ATOM 1548 C C . ALA A 1 208 ? -14.079 11.673 4.711 1.00 95.44 208 ALA A C 1
ATOM 1550 O O . ALA A 1 208 ? -14.497 10.730 4.042 1.00 95.44 208 ALA A O 1
ATOM 1551 N N . GLU A 1 209 ? -13.367 12.665 4.175 1.00 94.31 209 GLU A N 1
ATOM 1552 C CA . GLU A 1 209 ? -13.077 12.764 2.743 1.00 94.31 209 GLU A CA 1
ATOM 1553 C C . GLU A 1 209 ? -12.267 11.559 2.241 1.00 94.31 209 GLU A C 1
ATOM 1555 O O . GLU A 1 209 ? -12.610 10.951 1.225 1.00 94.31 209 GLU A O 1
ATOM 1560 N N . ARG A 1 210 ? -11.224 11.156 2.979 1.00 95.50 210 ARG A N 1
ATOM 1561 C CA . ARG A 1 210 ? -10.374 10.017 2.597 1.00 95.50 210 ARG A CA 1
ATOM 1562 C C . ARG A 1 210 ? -11.125 8.690 2.612 1.00 95.50 210 ARG A C 1
ATOM 1564 O O . ARG A 1 210 ? -10.975 7.898 1.683 1.00 95.50 210 ARG A O 1
ATOM 1571 N N . VAL A 1 211 ? -11.926 8.440 3.648 1.00 96.38 211 VAL A N 1
ATOM 1572 C CA . VAL A 1 211 ? -12.764 7.234 3.737 1.00 96.38 211 VAL A CA 1
ATOM 1573 C C . VAL A 1 211 ? -13.791 7.229 2.610 1.00 96.38 211 VAL A C 1
ATOM 1575 O O . VAL A 1 211 ? -13.899 6.222 1.914 1.00 96.38 211 VAL A O 1
ATOM 1578 N N . GLY A 1 212 ? -14.479 8.354 2.389 1.00 94.69 212 GLY A N 1
ATOM 1579 C CA . GLY A 1 212 ? -15.449 8.508 1.307 1.00 94.69 212 GLY A CA 1
ATOM 1580 C C . GLY A 1 212 ? -14.835 8.173 -0.051 1.00 94.69 212 GLY A C 1
ATOM 1581 O O . GLY A 1 212 ? -15.372 7.337 -0.769 1.00 94.69 212 GLY A O 1
ATOM 1582 N N . ARG A 1 213 ? -13.650 8.717 -0.359 1.00 94.56 213 ARG A N 1
ATOM 1583 C CA . ARG A 1 213 ? -12.953 8.443 -1.625 1.00 94.56 213 ARG A CA 1
ATOM 1584 C C . ARG A 1 213 ? -12.543 6.978 -1.788 1.00 94.56 213 ARG A C 1
ATOM 1586 O O . ARG A 1 213 ? -12.673 6.423 -2.877 1.00 94.56 213 ARG A O 1
ATOM 1593 N N . VAL A 1 214 ? -12.033 6.339 -0.731 1.00 95.88 214 VAL A N 1
ATOM 1594 C CA . VAL A 1 214 ? -11.687 4.906 -0.768 1.00 95.88 214 VAL A CA 1
ATOM 1595 C C . VAL A 1 214 ? -12.930 4.073 -1.052 1.00 95.88 214 VAL A C 1
ATOM 1597 O O . VAL A 1 214 ? -12.906 3.216 -1.930 1.00 95.88 214 VAL A O 1
ATOM 1600 N N . VAL A 1 215 ? -14.014 4.321 -0.323 1.00 93.44 215 VAL A N 1
ATOM 1601 C CA . VAL A 1 215 ? -15.244 3.542 -0.451 1.00 93.44 215 VAL A CA 1
ATOM 1602 C C . VAL A 1 215 ? -15.905 3.773 -1.816 1.00 93.44 215 VAL A C 1
ATOM 1604 O O . VAL A 1 215 ? -16.316 2.803 -2.441 1.00 93.44 215 VAL A O 1
ATOM 1607 N N . GLU A 1 216 ? -15.913 5.005 -2.328 1.00 91.81 216 GLU A N 1
ATOM 1608 C CA . GLU A 1 216 ? -16.397 5.348 -3.675 1.00 91.81 216 GLU A CA 1
ATOM 1609 C C . GLU A 1 216 ? -15.641 4.587 -4.778 1.00 91.81 216 GLU A C 1
ATOM 1611 O O . GLU A 1 216 ? -16.238 4.111 -5.742 1.00 91.81 216 GLU A O 1
ATOM 1616 N N . LEU A 1 217 ? -14.316 4.457 -4.656 1.00 93.44 217 LEU A N 1
ATOM 1617 C CA . LEU A 1 217 ? -13.507 3.726 -5.635 1.00 93.44 217 LEU A CA 1
ATOM 1618 C C . LEU A 1 217 ? -13.702 2.207 -5.553 1.00 93.44 217 LEU A C 1
ATOM 1620 O O . LEU A 1 217 ? -13.530 1.525 -6.564 1.00 93.44 217 LEU A O 1
ATOM 1624 N N . LEU A 1 218 ? -14.024 1.690 -4.366 1.00 92.00 218 LEU A N 1
ATOM 1625 C CA . LEU A 1 218 ? -14.261 0.266 -4.111 1.00 92.00 218 LEU A CA 1
ATOM 1626 C C . LEU A 1 218 ? -15.710 -0.164 -4.366 1.00 92.00 218 LEU A C 1
ATOM 1628 O O . LEU A 1 218 ? -15.966 -1.364 -4.460 1.00 92.00 218 LEU A O 1
ATOM 1632 N N . ALA A 1 219 ? -16.643 0.783 -4.451 1.00 85.38 219 ALA A N 1
ATOM 1633 C CA . ALA A 1 219 ? -18.014 0.511 -4.845 1.00 85.38 219 ALA A CA 1
ATOM 1634 C C . ALA A 1 219 ? -18.043 -0.007 -6.291 1.00 85.38 219 ALA A C 1
ATOM 1636 O O . ALA A 1 219 ? -17.330 0.497 -7.164 1.00 85.38 219 ALA A O 1
ATOM 1637 N N . GLU A 1 220 ? -18.858 -1.033 -6.542 1.00 65.38 220 GLU A N 1
ATOM 1638 C CA . GLU A 1 220 ? -19.125 -1.468 -7.911 1.00 65.38 220 GLU A CA 1
ATOM 1639 C C . GLU A 1 220 ? -19.808 -0.309 -8.659 1.00 65.38 220 GLU A C 1
ATOM 1641 O O . GLU A 1 220 ? -20.670 0.353 -8.073 1.00 65.38 220 GLU A O 1
ATOM 1646 N N . PRO A 1 221 ? -19.414 -0.012 -9.912 1.00 56.72 221 PRO A N 1
ATOM 1647 C CA . PRO A 1 221 ? -20.085 1.013 -10.697 1.00 56.72 221 PRO A CA 1
ATOM 1648 C C . PRO A 1 221 ? -21.580 0.678 -10.782 1.00 56.72 221 PRO A C 1
ATOM 1650 O O . PRO A 1 221 ? -21.958 -0.442 -11.123 1.00 56.72 221 PRO A O 1
ATOM 1653 N N . ASP A 1 222 ? -22.421 1.636 -10.399 1.00 44.09 222 ASP A N 1
ATOM 1654 C CA . ASP A 1 222 ? -23.865 1.458 -10.311 1.00 44.09 222 ASP A CA 1
ATOM 1655 C C . ASP A 1 222 ? -24.440 1.356 -11.733 1.00 44.09 222 ASP A C 1
ATOM 1657 O O . ASP A 1 222 ? -24.603 2.363 -12.428 1.00 44.09 222 ASP A O 1
ATOM 1661 N N . ASP A 1 223 ? -24.754 0.128 -12.162 1.00 40.31 223 ASP A N 1
ATOM 1662 C CA . ASP A 1 223 ? -25.369 -0.209 -13.462 1.00 40.31 223 ASP A CA 1
ATOM 1663 C C . ASP A 1 223 ? -26.732 0.503 -13.665 1.00 40.31 223 ASP A C 1
ATOM 1665 O O . ASP A 1 223 ? -27.339 0.455 -14.734 1.00 40.31 223 ASP A O 1
ATOM 1669 N N . SER A 1 224 ? -27.244 1.167 -12.622 1.00 36.47 224 SER A N 1
ATOM 1670 C CA . SER A 1 224 ? -28.557 1.809 -12.583 1.00 36.47 224 SER A CA 1
ATOM 1671 C C . SER A 1 224 ? -28.597 3.264 -13.071 1.00 36.47 224 SER A C 1
ATOM 1673 O O . SER A 1 224 ? -29.688 3.822 -13.208 1.00 36.47 224 SER A O 1
ATOM 1675 N N . THR A 1 225 ? -27.455 3.883 -13.401 1.00 36.31 225 THR A N 1
ATOM 1676 C CA . THR A 1 225 ? -27.424 5.276 -13.904 1.00 36.31 225 THR A CA 1
ATOM 1677 C C . THR A 1 225 ? -27.414 5.422 -15.427 1.00 36.31 225 THR A C 1
ATOM 1679 O O . THR A 1 225 ? -27.539 6.544 -15.921 1.00 36.31 225 THR A O 1
ATOM 1682 N N . ASP A 1 226 ? -27.403 4.325 -16.189 1.00 36.28 226 ASP A N 1
ATOM 1683 C CA . ASP A 1 226 ? -27.467 4.378 -17.653 1.00 36.28 226 ASP A CA 1
ATOM 1684 C C . ASP A 1 226 ? -28.895 4.135 -18.173 1.00 36.28 226 ASP A C 1
ATOM 1686 O O . ASP A 1 226 ? -29.257 3.099 -18.731 1.00 36.28 226 ASP A O 1
ATOM 1690 N N . THR A 1 227 ? -29.785 5.098 -17.930 1.00 33.97 227 THR A N 1
ATOM 1691 C CA . THR A 1 227 ? -31.063 5.182 -18.661 1.00 33.97 227 THR A CA 1
ATOM 1692 C C . THR A 1 227 ? -31.431 6.621 -19.011 1.00 33.97 227 THR A C 1
ATOM 1694 O O . THR A 1 227 ? -32.565 7.054 -18.827 1.00 33.97 227 THR A O 1
ATOM 1697 N N . ALA A 1 228 ? -30.485 7.385 -19.561 1.00 33.66 228 ALA A N 1
ATOM 1698 C CA . ALA A 1 228 ? -30.810 8.569 -20.355 1.00 33.66 228 ALA A CA 1
ATOM 1699 C C . ALA A 1 228 ? -29.644 8.986 -21.267 1.00 33.66 228 ALA A C 1
ATOM 1701 O O . ALA A 1 228 ? -28.698 9.617 -20.814 1.00 33.66 228 ALA A O 1
ATOM 1702 N N . SER A 1 229 ? -29.802 8.728 -22.572 1.00 34.03 229 SER A N 1
ATOM 1703 C CA . SER A 1 229 ? -29.015 9.286 -23.686 1.00 34.03 229 SER A CA 1
ATOM 1704 C C . SER A 1 229 ? -27.511 8.983 -23.641 1.00 34.03 229 SER A C 1
ATOM 1706 O O . SER A 1 229 ? -26.726 9.687 -23.021 1.00 34.03 229 SER A O 1
ATOM 1708 N N . SER A 1 230 ? -27.012 8.069 -24.466 1.00 30.44 230 SER A N 1
ATOM 1709 C CA . SER A 1 230 ? -26.843 8.370 -25.891 1.00 30.44 230 SER A CA 1
ATOM 1710 C C . SER A 1 230 ? -26.673 7.087 -26.692 1.00 30.44 230 SER A C 1
ATOM 1712 O O . SER A 1 230 ? -25.765 6.299 -26.446 1.00 30.44 230 SER A O 1
ATOM 1714 N N . THR A 1 231 ? -27.508 6.927 -27.717 1.00 28.27 231 THR A N 1
ATOM 1715 C CA . THR A 1 231 ? -27.250 5.996 -28.818 1.00 28.27 231 THR A CA 1
ATOM 1716 C C . THR A 1 231 ? -26.054 6.538 -29.601 1.00 28.27 231 THR A C 1
ATOM 1718 O O . THR A 1 231 ? -26.220 7.223 -30.606 1.00 28.27 231 THR A O 1
ATOM 1721 N N . THR A 1 232 ? -24.846 6.296 -29.102 1.00 27.00 232 THR A N 1
ATOM 1722 C CA . THR A 1 232 ? -23.620 6.492 -29.869 1.00 27.00 232 THR A CA 1
ATOM 1723 C C . THR A 1 232 ? -23.152 5.106 -30.246 1.00 27.00 232 THR A C 1
ATOM 1725 O O . THR A 1 232 ? -22.692 4.335 -29.410 1.00 27.00 232 THR A O 1
ATOM 1728 N N . THR A 1 233 ? -23.355 4.762 -31.509 1.00 25.02 233 THR A N 1
ATOM 1729 C CA . THR A 1 233 ? -22.772 3.589 -32.144 1.00 25.02 233 THR A CA 1
ATOM 1730 C C . THR A 1 233 ? -21.270 3.603 -31.855 1.00 25.02 233 THR A C 1
ATOM 1732 O O . THR A 1 233 ? -20.547 4.431 -32.409 1.00 25.02 233 THR A O 1
ATOM 1735 N N . TYR A 1 234 ? -20.804 2.739 -30.950 1.00 26.56 234 TYR A N 1
ATOM 1736 C CA . TYR A 1 234 ? -19.379 2.513 -30.744 1.00 26.56 234 TYR A CA 1
ATOM 1737 C C . TYR A 1 234 ? -18.836 1.903 -32.033 1.00 26.56 234 TYR A C 1
ATOM 1739 O O . TYR A 1 234 ? -19.031 0.725 -32.322 1.00 26.56 234 TYR A O 1
ATOM 1747 N N . SER A 1 235 ? -18.202 2.748 -32.842 1.00 25.38 235 SER A N 1
ATOM 1748 C CA . SER A 1 235 ? -17.332 2.304 -33.918 1.00 25.38 235 SER A CA 1
ATOM 1749 C C . SER A 1 235 ? -16.158 1.588 -33.262 1.00 25.38 235 SER A C 1
ATOM 1751 O O . SER A 1 235 ? -15.258 2.228 -32.716 1.00 25.38 235 SER A O 1
ATOM 1753 N N . SER A 1 236 ? -16.186 0.258 -33.276 1.00 28.34 236 SER A N 1
ATOM 1754 C CA . SER A 1 236 ? -15.018 -0.588 -33.057 1.00 28.34 236 SER A CA 1
ATOM 1755 C C . SER A 1 236 ? -14.072 -0.406 -34.244 1.00 28.34 236 SER A C 1
ATOM 1757 O O . SER A 1 236 ? -13.956 -1.269 -35.110 1.00 28.34 236 SER A O 1
ATOM 1759 N N . SER A 1 237 ? -13.456 0.768 -34.327 1.00 22.06 237 SER A N 1
ATOM 1760 C CA . SER A 1 237 ? -12.291 0.974 -35.167 1.00 22.06 237 SER A CA 1
ATOM 1761 C C . SER A 1 237 ? -11.099 0.518 -34.331 1.00 22.06 237 SER A C 1
ATOM 1763 O O . SER A 1 237 ? -10.930 1.038 -33.224 1.00 22.06 237 SER A O 1
ATOM 1765 N N . PRO A 1 238 ? -10.278 -0.434 -34.803 1.00 27.83 238 PRO A N 1
ATOM 1766 C CA . PRO A 1 238 ? -8.980 -0.667 -34.194 1.00 27.83 238 PRO A CA 1
ATOM 1767 C C . PRO A 1 238 ? -8.271 0.685 -34.172 1.00 27.83 238 PRO A C 1
ATOM 1769 O O . PRO A 1 238 ? -8.268 1.392 -35.188 1.00 27.83 238 PRO A O 1
ATOM 1772 N N . ALA A 1 239 ? -7.739 1.085 -33.018 1.00 26.36 239 ALA A N 1
ATOM 1773 C CA . ALA A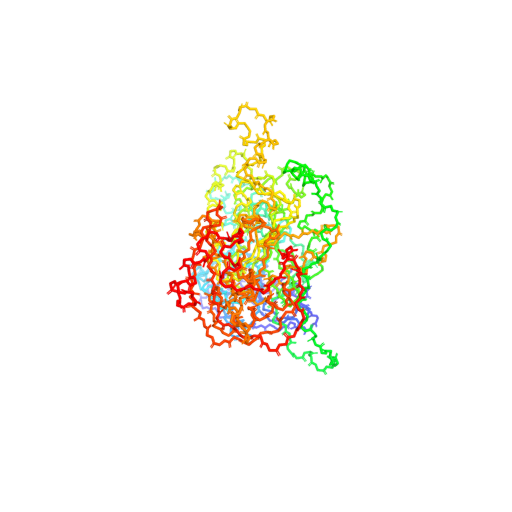 1 239 ? -6.800 2.190 -32.985 1.00 26.36 239 ALA A CA 1
ATOM 1774 C C . ALA A 1 239 ? -5.690 1.818 -33.969 1.00 26.36 239 ALA A C 1
ATOM 1776 O O . ALA A 1 239 ? -4.963 0.851 -33.743 1.00 26.36 239 ALA A O 1
ATOM 1777 N N . GLN A 1 240 ? -5.637 2.515 -35.107 1.00 26.28 240 GLN A N 1
ATOM 1778 C CA . GLN A 1 240 ? -4.555 2.319 -36.052 1.00 26.28 240 GLN A CA 1
ATOM 1779 C C . GLN A 1 240 ? -3.242 2.523 -35.293 1.00 26.28 240 GLN A C 1
ATOM 1781 O O . GLN A 1 240 ? -3.168 3.450 -34.475 1.00 26.28 240 GLN A O 1
ATOM 1786 N N . PRO A 1 241 ? -2.214 1.687 -35.525 1.00 30.94 241 PRO A N 1
ATOM 1787 C CA . PRO A 1 241 ? -0.886 1.995 -35.033 1.00 30.94 241 PRO A CA 1
ATOM 1788 C C . PRO A 1 241 ? -0.571 3.391 -35.545 1.00 30.94 241 PRO A C 1
ATOM 1790 O O . PRO A 1 241 ? -0.671 3.646 -36.744 1.00 30.94 241 PRO A O 1
ATOM 1793 N N . ASN A 1 242 ? -0.312 4.315 -34.623 1.00 28.20 242 ASN A N 1
ATOM 1794 C CA . ASN A 1 242 ? -0.065 5.704 -34.951 1.00 28.20 242 ASN A CA 1
ATOM 1795 C C . ASN A 1 242 ? 1.124 5.733 -35.923 1.00 28.20 242 ASN A C 1
ATOM 1797 O O . ASN A 1 242 ? 2.278 5.601 -35.519 1.00 28.20 242 ASN A O 1
ATOM 1801 N N . SER A 1 243 ? 0.841 5.835 -37.224 1.00 30.53 243 SER A N 1
ATOM 1802 C CA . SER A 1 243 ? 1.819 5.756 -38.310 1.00 30.53 243 SER A CA 1
ATOM 1803 C C . SER A 1 243 ? 2.595 7.063 -38.464 1.00 30.53 243 SER A C 1
ATOM 1805 O O . SER A 1 243 ? 3.179 7.341 -39.508 1.00 30.53 243 SER A O 1
ATOM 1807 N N . SER A 1 244 ? 2.637 7.870 -37.407 1.00 29.77 244 SER A N 1
ATOM 1808 C CA . SER A 1 244 ? 3.590 8.948 -37.226 1.00 29.77 244 SER A CA 1
ATOM 1809 C C . SER A 1 244 ? 4.784 8.448 -36.407 1.00 29.77 244 SER A C 1
ATOM 1811 O O . SER A 1 244 ? 5.091 8.988 -35.349 1.00 29.77 244 SER A O 1
ATOM 1813 N N . LEU A 1 245 ? 5.527 7.466 -36.932 1.00 37.81 245 LEU A N 1
ATOM 1814 C CA . LEU A 1 245 ? 6.967 7.341 -36.648 1.00 37.81 245 LEU A CA 1
ATOM 1815 C C . LEU A 1 245 ? 7.748 8.421 -37.428 1.00 37.81 245 LEU A C 1
ATOM 1817 O O . LEU A 1 245 ? 8.801 8.165 -38.008 1.00 37.81 245 LEU A O 1
ATOM 1821 N N . SER A 1 246 ? 7.213 9.642 -37.480 1.00 34.28 246 SER A N 1
ATOM 1822 C CA . SER A 1 246 ? 7.879 10.801 -38.058 1.00 34.28 246 SER A CA 1
ATOM 1823 C C . SER A 1 246 ? 8.513 11.613 -36.928 1.00 34.28 246 SER A C 1
ATOM 1825 O O . SER A 1 246 ? 7.838 12.386 -36.255 1.00 34.28 246 SER A O 1
ATOM 1827 N N . GLU A 1 247 ? 9.819 11.401 -36.759 1.00 37.84 247 GLU A N 1
ATOM 1828 C CA . GLU A 1 247 ? 10.796 12.323 -36.158 1.00 37.84 247 GLU A CA 1
ATOM 1829 C C . GLU A 1 247 ? 10.621 12.710 -34.673 1.00 37.84 247 GLU A C 1
ATOM 1831 O O . GLU A 1 247 ? 10.270 13.833 -34.331 1.00 37.84 247 GLU A O 1
ATOM 1836 N N . SER A 1 248 ? 10.964 11.784 -33.769 1.00 38.56 248 SER A N 1
ATOM 1837 C CA . SER A 1 248 ? 11.843 11.948 -32.579 1.00 38.56 248 SER A CA 1
ATOM 1838 C C . SER A 1 248 ? 11.665 10.692 -31.703 1.00 38.56 248 SER A C 1
ATOM 1840 O O . SER A 1 248 ? 10.545 10.255 -31.502 1.00 38.56 248 SER A O 1
ATOM 1842 N N . SER A 1 249 ? 12.684 9.959 -31.254 1.00 45.44 249 SER A N 1
ATOM 1843 C CA . SER A 1 249 ? 13.926 10.383 -30.610 1.00 45.44 249 SER A CA 1
ATOM 1844 C C . SER A 1 249 ? 15.116 9.492 -31.036 1.00 45.44 249 SER A C 1
ATOM 1846 O O . SER A 1 249 ? 15.357 8.405 -30.513 1.00 45.44 249 SER A O 1
ATOM 1848 N N . GLY A 1 250 ? 15.908 9.960 -32.006 1.00 56.53 250 GLY A N 1
ATOM 1849 C CA . GLY A 1 250 ? 17.247 9.410 -32.228 1.00 56.53 250 GLY A CA 1
ATOM 1850 C C . GLY A 1 250 ? 18.102 9.657 -30.983 1.00 56.53 250 GLY A C 1
ATOM 1851 O O . GLY A 1 250 ? 18.237 10.797 -30.548 1.00 56.53 250 GLY A O 1
ATOM 1852 N N . GLY A 1 251 ? 18.651 8.599 -30.391 1.00 71.06 251 GLY A N 1
ATOM 1853 C CA . GLY A 1 251 ? 19.476 8.696 -29.191 1.00 71.06 251 GLY A CA 1
ATOM 1854 C C . GLY A 1 251 ? 20.012 7.333 -28.775 1.00 71.06 251 GLY A C 1
ATOM 1855 O O . GLY A 1 251 ? 19.360 6.307 -28.967 1.00 71.06 251 GLY A O 1
ATOM 1856 N N . THR A 1 252 ? 21.220 7.316 -28.228 1.00 89.31 252 THR A N 1
ATOM 1857 C CA . THR A 1 252 ? 21.831 6.117 -27.648 1.00 89.31 252 THR A CA 1
ATOM 1858 C C . THR A 1 252 ? 21.104 5.714 -26.356 1.00 89.31 252 THR A C 1
ATOM 1860 O O . THR A 1 252 ? 20.488 6.567 -25.711 1.00 89.31 252 THR A O 1
ATOM 1863 N N . PRO A 1 253 ? 21.209 4.454 -25.892 1.00 92.06 253 PRO A N 1
ATOM 1864 C CA . PRO A 1 253 ? 20.704 4.065 -24.571 1.00 92.06 253 PRO A CA 1
ATOM 1865 C C . PRO A 1 253 ? 21.222 4.962 -23.436 1.00 92.06 253 PRO A C 1
ATOM 1867 O O . PRO A 1 253 ? 20.512 5.232 -22.472 1.00 92.06 253 PRO A O 1
ATOM 1870 N N . TRP A 1 254 ? 22.426 5.519 -23.582 1.00 94.56 254 TRP A N 1
ATOM 1871 C CA . TRP A 1 254 ? 22.969 6.496 -22.642 1.00 94.56 254 TRP A CA 1
ATOM 1872 C C . TRP A 1 254 ? 22.261 7.858 -22.673 1.00 94.56 254 TRP A C 1
ATOM 1874 O O . TRP A 1 254 ? 22.103 8.498 -21.634 1.00 94.56 254 TRP A O 1
ATOM 1884 N N . ASP A 1 255 ? 21.814 8.318 -23.842 1.00 93.19 255 ASP A N 1
ATOM 1885 C CA . ASP A 1 255 ? 21.017 9.545 -23.950 1.00 93.19 255 ASP A CA 1
ATOM 1886 C C . ASP A 1 255 ? 19.698 9.406 -23.192 1.00 93.19 255 ASP A C 1
ATOM 1888 O O . ASP A 1 255 ? 19.306 10.330 -22.483 1.00 93.19 255 ASP A O 1
ATOM 1892 N N . ARG A 1 256 ? 19.081 8.221 -23.254 1.00 92.44 256 ARG A N 1
ATOM 1893 C CA . ARG A 1 256 ? 17.869 7.880 -22.497 1.00 92.44 256 ARG A CA 1
ATOM 1894 C C . ARG A 1 256 ? 18.109 7.886 -20.991 1.00 92.44 256 ARG A C 1
ATOM 1896 O O . ARG A 1 256 ? 17.400 8.579 -20.271 1.00 92.44 256 ARG A O 1
ATOM 1903 N N . VAL A 1 257 ? 19.182 7.242 -20.524 1.00 94.62 257 VAL A N 1
ATOM 1904 C CA . VAL A 1 257 ? 19.597 7.295 -19.107 1.00 94.62 257 VAL A CA 1
ATOM 1905 C C . VAL A 1 257 ? 19.770 8.738 -18.621 1.00 94.62 257 VAL A C 1
ATOM 1907 O O . VAL A 1 257 ? 19.364 9.085 -17.513 1.00 94.62 257 VAL A O 1
ATOM 1910 N N . ARG A 1 258 ? 20.358 9.613 -19.444 1.00 93.75 258 ARG A N 1
ATOM 1911 C CA . ARG A 1 258 ? 20.503 11.035 -19.101 1.00 93.75 258 ARG A CA 1
ATOM 1912 C C . ARG A 1 258 ? 19.167 11.779 -19.118 1.00 93.75 258 ARG A C 1
ATOM 1914 O O . ARG A 1 258 ? 18.948 12.614 -18.243 1.00 93.75 258 ARG A O 1
ATOM 1921 N N . ALA A 1 259 ? 18.286 11.476 -20.068 1.00 91.12 259 ALA A N 1
ATOM 1922 C CA . ALA A 1 259 ? 16.964 12.088 -20.184 1.00 91.12 259 ALA A CA 1
ATOM 1923 C C . ALA A 1 259 ? 16.063 11.750 -18.988 1.00 91.12 259 ALA A C 1
ATOM 1925 O O . ALA A 1 259 ? 15.427 12.642 -18.424 1.00 91.12 259 ALA A O 1
ATOM 1926 N N . THR A 1 260 ? 16.067 10.497 -18.523 1.00 92.44 260 THR A N 1
ATOM 1927 C CA . THR A 1 260 ? 15.270 10.090 -17.357 1.00 92.44 260 THR A CA 1
ATOM 1928 C C . THR A 1 260 ? 15.724 10.758 -16.064 1.00 92.44 260 THR A C 1
ATOM 1930 O O . THR A 1 260 ? 14.936 10.847 -15.134 1.00 92.44 260 THR A O 1
ATOM 1933 N N . ARG A 1 261 ? 16.962 11.262 -16.000 1.00 92.19 261 ARG A N 1
ATOM 1934 C CA . ARG A 1 261 ? 17.525 11.972 -14.837 1.00 92.19 261 ARG A CA 1
ATOM 1935 C C . ARG A 1 261 ? 17.290 13.48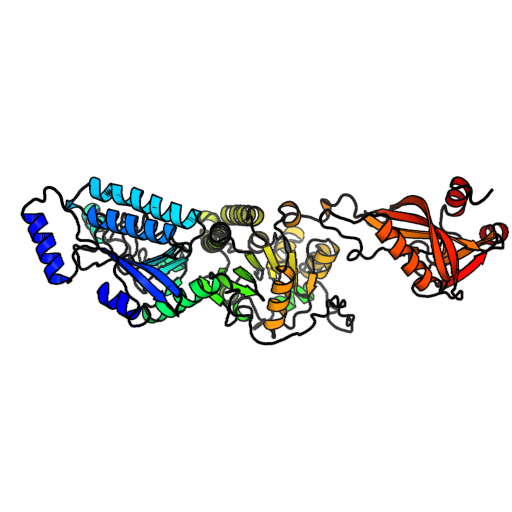5 -14.872 1.00 92.19 261 ARG A C 1
ATOM 1937 O O . ARG A 1 261 ? 17.774 14.200 -13.994 1.00 92.19 261 ARG A O 1
ATOM 1944 N N . ALA A 1 262 ? 16.595 13.994 -15.890 1.00 88.94 262 ALA A N 1
ATOM 1945 C CA . ALA A 1 262 ? 16.332 15.419 -16.023 1.00 88.94 262 ALA A CA 1
ATOM 1946 C C . ALA A 1 262 ? 15.555 15.958 -14.799 1.00 88.94 262 ALA A C 1
ATOM 1948 O O . ALA A 1 262 ? 14.540 15.373 -14.406 1.00 88.94 262 ALA A O 1
ATOM 1949 N N . PRO A 1 263 ? 15.990 17.082 -14.195 1.00 85.19 263 PRO A N 1
ATOM 1950 C CA . PRO A 1 263 ? 15.244 17.719 -13.116 1.00 85.19 263 PRO A CA 1
ATOM 1951 C C . PRO A 1 263 ? 13.836 18.114 -13.569 1.00 85.19 263 PRO A C 1
ATOM 1953 O O . PRO A 1 263 ? 13.658 18.617 -14.677 1.00 85.19 263 PRO A O 1
ATOM 1956 N N . GLY A 1 264 ? 12.842 17.924 -12.700 1.00 82.06 264 GLY A N 1
ATOM 1957 C CA . GLY A 1 264 ? 11.452 18.283 -12.999 1.00 82.06 264 GLY A CA 1
ATOM 1958 C C . GLY A 1 264 ? 10.758 17.354 -13.997 1.00 82.06 264 GLY A C 1
ATOM 1959 O O . GLY A 1 264 ? 9.666 17.679 -14.453 1.00 82.06 264 GLY A O 1
ATOM 1960 N N . ARG A 1 265 ? 11.366 16.209 -14.334 1.00 86.88 265 ARG A N 1
ATOM 1961 C CA . ARG A 1 265 ? 10.687 15.158 -15.091 1.00 86.88 265 ARG A CA 1
ATOM 1962 C C . ARG A 1 265 ? 9.443 14.691 -14.318 1.00 86.88 265 ARG A C 1
ATOM 1964 O O . ARG A 1 265 ? 9.588 14.355 -13.139 1.00 86.88 265 ARG A O 1
ATOM 1971 N N . PRO A 1 266 ? 8.266 14.630 -14.965 1.00 87.56 266 PRO A N 1
ATOM 1972 C CA . PRO A 1 266 ? 7.062 14.092 -14.348 1.00 87.56 266 PRO A CA 1
ATOM 1973 C C . PRO A 1 266 ? 7.276 12.663 -13.846 1.00 87.56 266 PRO A C 1
ATOM 1975 O O . PRO A 1 266 ? 8.012 11.873 -14.445 1.00 87.56 266 PRO A O 1
ATOM 1978 N N . GLY A 1 267 ? 6.668 12.346 -12.714 1.00 91.44 267 GLY A N 1
ATOM 1979 C CA . GLY A 1 267 ? 6.761 11.046 -12.068 1.00 91.44 267 GLY A CA 1
ATOM 1980 C C . GLY A 1 267 ? 5.391 10.484 -11.725 1.00 91.44 267 GLY A C 1
ATOM 1981 O O . GLY A 1 267 ? 4.353 10.975 -12.161 1.00 91.44 267 GLY A O 1
ATOM 1982 N N . LEU A 1 268 ? 5.388 9.456 -10.879 1.00 93.50 268 LEU A N 1
ATOM 1983 C CA . LEU A 1 268 ? 4.164 8.813 -10.409 1.00 93.50 268 LEU A CA 1
ATOM 1984 C C . LEU A 1 268 ? 3.123 9.805 -9.877 1.00 93.50 268 LEU A C 1
ATOM 1986 O O . LEU A 1 268 ? 1.944 9.647 -10.172 1.00 93.50 268 LEU A O 1
ATOM 1990 N N . ARG A 1 269 ? 3.533 10.810 -9.093 1.00 91.62 269 ARG A N 1
ATOM 1991 C CA . ARG A 1 269 ? 2.592 11.770 -8.492 1.00 91.62 269 ARG A CA 1
ATOM 1992 C C . ARG A 1 269 ? 1.805 12.547 -9.540 1.00 91.62 269 ARG A C 1
ATOM 1994 O O . ARG A 1 269 ? 0.625 12.788 -9.325 1.00 91.62 269 ARG A O 1
ATOM 2001 N N . ASP A 1 270 ? 2.422 12.862 -10.673 1.00 88.88 270 ASP A N 1
ATOM 2002 C CA . ASP A 1 270 ? 1.755 13.543 -11.782 1.00 88.88 270 ASP A CA 1
ATOM 2003 C C . ASP A 1 270 ? 0.728 12.628 -12.468 1.00 88.88 270 ASP A C 1
ATOM 2005 O O . ASP A 1 270 ? -0.293 13.101 -12.958 1.00 88.88 270 ASP A O 1
ATOM 2009 N N . LEU A 1 271 ? 0.942 11.304 -12.439 1.00 86.06 271 LEU A N 1
ATOM 2010 C CA . LEU A 1 271 ? -0.015 10.313 -12.945 1.00 86.06 271 LEU A CA 1
ATOM 2011 C C . LEU A 1 271 ? -1.247 10.147 -12.046 1.00 86.06 271 LEU A C 1
ATOM 2013 O O . LEU A 1 271 ? -2.270 9.630 -12.502 1.00 86.06 271 LEU A O 1
ATOM 2017 N N . LEU A 1 272 ? -1.163 10.520 -10.768 1.00 89.06 272 LEU A N 1
ATOM 2018 C CA . LEU A 1 272 ? -2.251 10.378 -9.804 1.00 89.06 272 LEU A CA 1
ATOM 2019 C C . LEU A 1 272 ? -3.168 11.607 -9.877 1.00 89.06 272 LEU A C 1
ATOM 2021 O O . LEU A 1 272 ? -2.851 12.677 -9.370 1.00 89.06 272 LEU A O 1
ATOM 2025 N N . GLY A 1 273 ? -4.318 11.446 -10.537 1.00 80.44 273 GLY A N 1
ATOM 2026 C CA . GLY A 1 273 ? -5.322 12.503 -10.701 1.00 80.44 273 GLY A CA 1
ATOM 2027 C C . GLY A 1 273 ? -6.414 12.497 -9.626 1.00 80.44 273 GLY A C 1
ATOM 2028 O O . GLY A 1 273 ? -6.342 11.746 -8.653 1.00 80.44 273 GLY A O 1
ATOM 2029 N N . ALA A 1 274 ? -7.467 13.289 -9.854 1.00 81.81 274 ALA A N 1
ATOM 2030 C CA . ALA A 1 274 ? -8.621 13.430 -8.955 1.00 81.81 274 ALA A CA 1
ATOM 2031 C C . ALA A 1 274 ? -9.349 12.104 -8.645 1.00 81.81 274 ALA A C 1
ATOM 2033 O O . ALA A 1 274 ? -9.914 11.954 -7.564 1.00 81.81 274 ALA A O 1
ATOM 2034 N N . ASP A 1 275 ? -9.279 11.121 -9.548 1.00 88.25 275 ASP A N 1
ATOM 2035 C CA . ASP A 1 275 ? -9.872 9.786 -9.382 1.00 88.25 275 ASP A CA 1
ATOM 2036 C C . ASP A 1 275 ? -8.970 8.821 -8.587 1.00 88.25 275 ASP A C 1
ATOM 2038 O O . ASP A 1 275 ? -8.853 7.634 -8.913 1.00 88.25 275 ASP A O 1
ATOM 2042 N N . THR A 1 276 ? -8.274 9.338 -7.572 1.00 95.00 276 THR A N 1
ATOM 2043 C CA . THR A 1 276 ? -7.301 8.590 -6.766 1.00 95.00 276 THR A CA 1
ATOM 2044 C C . THR A 1 276 ? -7.577 8.759 -5.275 1.00 95.00 276 THR A C 1
ATOM 2046 O O . THR A 1 276 ? -7.686 9.877 -4.779 1.00 95.00 276 THR A O 1
ATOM 2049 N N . ALA A 1 277 ? -7.612 7.649 -4.535 1.00 96.19 277 ALA A N 1
ATOM 2050 C CA . ALA A 1 277 ? -7.482 7.646 -3.082 1.00 96.19 277 ALA A CA 1
ATOM 2051 C C . ALA A 1 277 ? -6.025 7.367 -2.705 1.00 96.19 277 ALA A C 1
ATOM 2053 O O . ALA A 1 277 ? -5.532 6.253 -2.905 1.00 96.19 277 ALA A O 1
ATOM 2054 N N . MET A 1 278 ? -5.343 8.355 -2.129 1.00 96.19 278 MET A N 1
ATOM 2055 C CA . MET A 1 278 ? -3.999 8.147 -1.595 1.00 96.19 278 MET A CA 1
ATOM 2056 C C . MET A 1 278 ? -4.051 7.324 -0.300 1.00 96.19 278 MET A C 1
ATOM 2058 O O . MET A 1 278 ? -4.759 7.697 0.640 1.00 96.19 278 MET A O 1
ATOM 2062 N N . ILE A 1 279 ? -3.284 6.229 -0.239 1.00 96.69 279 ILE A N 1
ATOM 2063 C CA . ILE A 1 279 ? -3.215 5.337 0.929 1.00 96.69 279 ILE A CA 1
ATOM 2064 C C . ILE A 1 279 ? -1.932 5.582 1.729 1.00 96.69 279 ILE A C 1
ATOM 2066 O O . ILE A 1 279 ? -2.024 5.809 2.935 1.00 96.69 279 ILE A O 1
ATOM 2070 N N . HIS A 1 280 ? -0.773 5.550 1.063 1.00 95.88 280 HIS A N 1
ATOM 2071 C CA . HIS A 1 280 ? 0.553 5.773 1.650 1.00 95.88 280 HIS A CA 1
ATOM 2072 C C . HIS A 1 280 ? 1.404 6.648 0.726 1.00 95.88 280 HIS A C 1
ATOM 2074 O O . HIS A 1 280 ? 1.569 6.312 -0.446 1.00 95.88 280 HIS A O 1
ATOM 2080 N N . ASP A 1 281 ? 1.969 7.732 1.263 1.00 91.88 281 ASP A N 1
ATOM 2081 C CA . ASP A 1 281 ? 2.736 8.741 0.514 1.00 91.88 281 ASP A CA 1
ATOM 2082 C C . ASP A 1 281 ? 3.950 9.320 1.269 1.00 91.88 281 ASP A C 1
ATOM 2084 O O . ASP A 1 281 ? 4.511 10.334 0.849 1.00 91.88 281 ASP A O 1
ATOM 2088 N N . VAL A 1 282 ? 4.363 8.677 2.370 1.00 88.06 282 VAL A N 1
ATOM 2089 C CA . VAL A 1 282 ? 5.434 9.145 3.277 1.00 88.06 282 VAL A CA 1
ATOM 2090 C C . VAL A 1 282 ? 6.831 8.655 2.844 1.00 88.06 282 VAL A C 1
ATOM 2092 O O . VAL A 1 282 ? 7.854 9.120 3.355 1.00 88.06 282 VAL A O 1
ATOM 2095 N N . GLY A 1 283 ? 6.905 7.698 1.918 1.00 91.62 283 GLY A N 1
ATOM 2096 C CA . GLY A 1 283 ? 8.145 7.057 1.478 1.00 91.62 283 GLY A CA 1
ATOM 2097 C C . GLY A 1 283 ? 8.365 7.072 -0.038 1.00 91.62 283 GLY A C 1
ATOM 2098 O O . GLY A 1 283 ? 7.536 7.578 -0.789 1.00 91.62 283 GLY A O 1
ATOM 2099 N N . PRO A 1 284 ? 9.490 6.496 -0.500 1.00 95.81 284 PRO A N 1
ATOM 2100 C CA . PRO A 1 284 ? 9.814 6.344 -1.919 1.00 95.81 284 PRO A CA 1
ATOM 2101 C C . PRO A 1 284 ? 8.946 5.307 -2.643 1.00 95.81 284 PRO A C 1
ATOM 2103 O O . PRO A 1 284 ? 9.088 5.139 -3.851 1.00 95.81 284 PRO A O 1
ATOM 2106 N N . ILE A 1 285 ? 8.069 4.600 -1.928 1.00 97.31 285 ILE A N 1
ATOM 2107 C CA . ILE A 1 285 ? 6.984 3.807 -2.503 1.00 97.31 285 ILE A CA 1
ATOM 2108 C C . ILE A 1 285 ? 5.674 4.489 -2.137 1.00 97.31 285 ILE A C 1
ATOM 2110 O O . ILE A 1 285 ? 5.449 4.799 -0.973 1.00 97.31 285 ILE A O 1
ATOM 2114 N N . VAL A 1 286 ? 4.806 4.675 -3.121 1.00 97.38 286 VAL A N 1
ATOM 2115 C CA . VAL A 1 286 ? 3.444 5.179 -2.957 1.00 97.38 286 VAL A CA 1
ATOM 2116 C C . VAL A 1 286 ? 2.462 4.032 -3.164 1.00 97.38 286 VAL A C 1
ATOM 2118 O O . VAL A 1 286 ? 2.625 3.218 -4.077 1.00 97.38 286 VAL A O 1
ATOM 2121 N N . LEU A 1 287 ? 1.429 3.993 -2.324 1.00 98.00 287 LEU A N 1
ATOM 2122 C CA . LEU A 1 287 ? 0.287 3.089 -2.446 1.00 98.00 287 LEU A CA 1
ATOM 2123 C C . LEU A 1 287 ? -0.987 3.918 -2.599 1.00 98.00 287 LEU A C 1
ATOM 2125 O O . LEU A 1 287 ? -1.237 4.828 -1.805 1.00 98.00 287 LEU A O 1
ATOM 2129 N N . ALA A 1 288 ? -1.813 3.584 -3.586 1.00 98.00 288 ALA A N 1
ATOM 2130 C CA . ALA A 1 288 ? -3.081 4.262 -3.830 1.00 98.00 288 ALA A CA 1
ATOM 2131 C C . ALA A 1 288 ? -4.129 3.324 -4.444 1.00 98.00 288 ALA A C 1
ATOM 2133 O O . ALA A 1 288 ? -3.802 2.264 -4.976 1.00 98.00 288 ALA A O 1
ATOM 2134 N N . LEU A 1 289 ? -5.394 3.740 -4.410 1.00 97.94 289 LEU A N 1
ATOM 2135 C CA . LEU A 1 289 ? -6.432 3.240 -5.315 1.00 97.94 289 LEU A CA 1
ATOM 2136 C C . LEU A 1 289 ? -6.650 4.282 -6.397 1.00 97.94 289 LEU A C 1
ATOM 2138 O O . LEU A 1 289 ? -6.743 5.465 -6.081 1.00 97.94 289 LEU A O 1
ATOM 2142 N N . SER A 1 290 ? -6.747 3.871 -7.655 1.00 96.56 290 SER A N 1
ATOM 2143 C CA . SER A 1 290 ? -6.991 4.809 -8.750 1.00 96.56 290 SER A CA 1
ATOM 2144 C C . SER A 1 290 ? -7.874 4.187 -9.822 1.00 96.56 290 SER A C 1
ATOM 2146 O O . SER A 1 290 ? -7.787 2.984 -10.082 1.00 96.56 290 SER A O 1
ATOM 2148 N N . ARG A 1 291 ? -8.728 5.005 -10.441 1.00 94.75 291 ARG A N 1
ATOM 2149 C CA . ARG A 1 291 ? -9.625 4.580 -11.522 1.00 94.75 291 ARG A CA 1
ATOM 2150 C C . ARG A 1 291 ? -9.018 4.863 -12.897 1.00 94.75 291 ARG A C 1
ATOM 2152 O O . ARG A 1 291 ? -8.704 6.006 -13.224 1.00 94.75 291 ARG A O 1
ATOM 2159 N N . PHE A 1 292 ? -8.889 3.828 -13.718 1.00 92.69 292 PHE A N 1
ATOM 2160 C CA . PHE A 1 292 ? -8.424 3.898 -15.103 1.00 92.69 292 PHE A CA 1
ATOM 2161 C C . PHE A 1 292 ? -9.571 3.481 -16.028 1.00 92.69 292 PHE A C 1
ATOM 2163 O O . PHE A 1 292 ? -9.896 2.297 -16.145 1.00 92.69 292 PHE A O 1
ATOM 2170 N N . GLY A 1 293 ? -10.241 4.461 -16.640 1.00 88.31 293 GLY A N 1
ATOM 2171 C CA . GLY A 1 293 ? -11.501 4.222 -17.346 1.00 88.31 293 GLY A CA 1
ATOM 2172 C C . GLY A 1 293 ? -12.579 3.719 -16.381 1.00 88.31 293 GLY A C 1
ATOM 2173 O O . GLY A 1 293 ? -12.924 4.411 -15.429 1.00 88.31 293 GLY A O 1
ATOM 2174 N N . GLN A 1 294 ? -13.083 2.505 -16.606 1.00 86.62 294 GLN A N 1
ATOM 2175 C CA . GLN A 1 294 ? -14.087 1.862 -15.741 1.00 86.62 294 GLN A CA 1
ATOM 2176 C C . GLN A 1 294 ? -13.474 0.960 -14.656 1.00 86.62 294 GLN A C 1
ATOM 2178 O O . GLN A 1 294 ? -14.193 0.388 -13.841 1.00 86.62 294 GLN A O 1
ATOM 2183 N N . THR A 1 295 ? -12.146 0.822 -14.625 1.00 91.94 295 THR A N 1
ATOM 2184 C CA . THR A 1 295 ? -11.463 -0.142 -13.757 1.00 91.94 295 THR A CA 1
ATOM 2185 C C . THR A 1 295 ? -10.777 0.567 -12.596 1.00 91.94 295 THR A C 1
ATOM 2187 O O . THR A 1 295 ? -9.846 1.343 -12.803 1.00 91.94 295 THR A O 1
ATOM 2190 N N . THR A 1 296 ? -11.179 0.270 -11.359 1.00 95.69 296 THR A N 1
ATOM 2191 C CA . THR A 1 296 ? -10.394 0.635 -10.169 1.00 95.69 296 THR A CA 1
ATOM 2192 C C . THR A 1 296 ? -9.262 -0.371 -9.974 1.00 95.69 296 THR A C 1
ATOM 2194 O O . THR A 1 296 ? -9.502 -1.577 -9.958 1.00 95.69 296 THR A O 1
ATOM 2197 N N . ALA A 1 297 ? -8.038 0.114 -9.779 1.00 97.25 297 ALA A N 1
ATOM 2198 C CA . ALA A 1 297 ? -6.866 -0.712 -9.507 1.00 97.25 297 ALA A CA 1
ATOM 2199 C C . ALA A 1 297 ? -6.095 -0.217 -8.277 1.00 97.25 297 ALA A C 1
ATOM 2201 O O . ALA A 1 297 ? -6.118 0.970 -7.937 1.00 97.25 297 ALA A O 1
ATOM 2202 N N . VAL A 1 298 ? -5.373 -1.135 -7.633 1.00 98.50 298 VAL A N 1
ATOM 2203 C CA . VAL A 1 298 ? -4.345 -0.791 -6.646 1.00 98.50 298 VAL A CA 1
ATOM 2204 C C . VAL A 1 298 ? -3.100 -0.335 -7.395 1.00 98.50 298 VAL A C 1
ATOM 2206 O O . VAL A 1 298 ? -2.565 -1.078 -8.215 1.00 98.50 298 VAL A O 1
ATOM 2209 N N . VAL A 1 299 ? -2.627 0.872 -7.102 1.00 98.56 299 VAL A N 1
ATOM 2210 C CA . VAL A 1 299 ? -1.406 1.442 -7.674 1.00 98.56 299 VAL A CA 1
ATOM 2211 C C . VAL A 1 299 ? -0.275 1.330 -6.661 1.00 98.56 299 VAL A C 1
ATOM 2213 O O . VAL A 1 299 ? -0.406 1.813 -5.536 1.00 98.56 299 VAL A O 1
ATOM 2216 N N . ILE A 1 300 ? 0.835 0.713 -7.066 1.00 98.69 300 ILE A N 1
ATOM 2217 C CA . ILE A 1 300 ? 2.073 0.608 -6.284 1.00 98.69 300 ILE A CA 1
ATOM 2218 C C . ILE A 1 300 ? 3.191 1.198 -7.129 1.00 98.69 300 ILE A C 1
ATOM 2220 O O . ILE A 1 300 ? 3.591 0.606 -8.129 1.00 98.69 300 ILE A O 1
ATOM 2224 N N . GLY A 1 301 ? 3.704 2.360 -6.754 1.00 97.94 301 GLY A N 1
ATOM 2225 C CA . GLY A 1 301 ? 4.675 3.043 -7.597 1.00 97.94 301 GLY A CA 1
ATOM 2226 C C . GLY A 1 301 ? 5.849 3.621 -6.836 1.00 97.94 301 GLY A C 1
ATOM 2227 O O . GLY A 1 301 ? 5.775 3.862 -5.635 1.00 97.94 301 GLY A O 1
ATOM 2228 N N . GLN A 1 302 ? 6.936 3.840 -7.561 1.00 98.12 302 GLN A N 1
ATOM 2229 C CA . GLN A 1 302 ? 8.153 4.445 -7.039 1.00 98.12 302 GLN A CA 1
ATOM 2230 C C . GLN A 1 302 ? 8.081 5.962 -7.192 1.00 98.12 302 GLN A C 1
ATOM 2232 O O . GLN A 1 302 ? 7.788 6.483 -8.269 1.00 98.12 302 GLN A O 1
ATOM 2237 N N . ASP A 1 303 ? 8.322 6.673 -6.097 1.00 96.31 303 ASP A N 1
ATOM 2238 C CA . ASP A 1 303 ? 8.268 8.124 -6.061 1.00 96.31 303 ASP A CA 1
ATOM 2239 C C . ASP A 1 303 ? 9.656 8.715 -6.285 1.00 96.31 303 ASP A C 1
ATOM 2241 O O . ASP A 1 303 ? 10.537 8.691 -5.418 1.00 96.31 303 ASP A O 1
ATOM 2245 N N . ARG A 1 304 ? 9.866 9.246 -7.485 1.00 93.81 304 ARG A N 1
ATOM 2246 C CA . ARG A 1 304 ? 11.138 9.850 -7.868 1.00 93.81 304 ARG A CA 1
ATOM 2247 C C . ARG A 1 304 ? 11.485 11.098 -7.056 1.00 93.81 304 ARG A C 1
ATOM 2249 O O . ARG A 1 304 ? 12.671 11.357 -6.873 1.00 93.81 304 ARG A O 1
ATOM 2256 N N . SER A 1 305 ? 10.503 11.879 -6.582 1.00 93.50 305 SER A N 1
ATOM 2257 C CA . SER A 1 305 ? 10.806 13.136 -5.884 1.00 93.50 305 SER A CA 1
ATOM 2258 C C . SER A 1 305 ? 11.419 12.852 -4.517 1.00 93.50 305 SER A C 1
ATOM 2260 O O . SER A 1 305 ? 12.444 13.431 -4.172 1.00 93.50 305 SER A O 1
ATOM 2262 N N . VAL A 1 306 ? 10.874 11.868 -3.797 1.00 94.81 306 VAL A N 1
ATOM 2263 C CA . VAL A 1 306 ? 11.417 11.402 -2.510 1.00 94.81 306 VAL A CA 1
ATOM 2264 C C . VAL A 1 306 ? 12.802 10.767 -2.684 1.00 94.81 306 VAL A C 1
ATOM 2266 O O . VAL A 1 306 ? 13.711 11.007 -1.888 1.00 94.81 306 VAL A O 1
ATOM 2269 N N . GLN A 1 307 ? 13.001 9.994 -3.755 1.00 95.62 307 GLN A N 1
ATOM 2270 C CA . GLN A 1 307 ? 14.304 9.394 -4.060 1.00 95.62 307 GLN A CA 1
ATOM 2271 C C . GLN A 1 307 ? 15.360 10.449 -4.427 1.00 95.62 307 GLN A C 1
ATOM 2273 O O . GLN A 1 307 ? 16.512 10.324 -4.010 1.00 95.62 307 GLN A O 1
ATOM 2278 N N . ALA A 1 308 ? 14.975 11.516 -5.137 1.00 93.00 308 ALA A N 1
ATOM 2279 C CA . ALA A 1 308 ? 15.855 12.641 -5.462 1.00 93.00 308 ALA A CA 1
ATOM 2280 C C . ALA A 1 308 ? 16.288 13.444 -4.219 1.00 93.00 308 ALA A C 1
ATOM 2282 O O . ALA A 1 308 ? 17.376 14.019 -4.208 1.00 93.00 308 ALA A O 1
ATOM 2283 N N . GLU A 1 309 ? 15.485 13.434 -3.151 1.00 93.62 309 GLU A N 1
ATOM 2284 C CA . GLU A 1 309 ? 15.837 13.988 -1.833 1.00 93.62 309 GLU A CA 1
ATOM 2285 C C . GLU A 1 309 ? 16.773 13.069 -1.019 1.00 93.62 309 GLU A C 1
ATOM 2287 O O . GLU A 1 309 ? 17.186 13.412 0.089 1.00 93.62 309 GLU A O 1
ATOM 2292 N N . GLY A 1 310 ? 17.147 11.907 -1.568 1.00 93.06 310 GLY A N 1
ATOM 2293 C CA . GLY A 1 310 ? 18.104 10.969 -0.980 1.00 93.06 310 GLY A CA 1
ATOM 2294 C C . GLY A 1 310 ? 17.475 9.816 -0.198 1.00 93.06 310 GLY A C 1
ATOM 2295 O O . GLY A 1 310 ? 18.203 8.967 0.318 1.00 93.06 310 GLY A O 1
ATOM 2296 N N . ARG A 1 311 ? 16.141 9.734 -0.119 1.00 94.50 311 ARG A N 1
ATOM 2297 C CA . ARG A 1 311 ? 15.441 8.587 0.476 1.00 94.50 311 ARG A CA 1
ATOM 2298 C C . ARG A 1 311 ? 15.187 7.506 -0.571 1.00 94.50 311 ARG A C 1
ATOM 2300 O O . ARG A 1 311 ? 14.160 7.503 -1.239 1.00 94.50 311 ARG A O 1
ATOM 2307 N N . LEU A 1 312 ? 16.132 6.579 -0.699 1.00 96.19 312 LEU A N 1
ATOM 2308 C CA . LEU A 1 312 ? 16.011 5.416 -1.582 1.00 96.19 312 LEU A CA 1
ATOM 2309 C C . LEU A 1 312 ? 15.132 4.315 -0.975 1.00 96.19 312 LEU A C 1
ATOM 2311 O O . LEU A 1 312 ? 14.827 4.327 0.216 1.00 96.19 312 LEU A O 1
ATOM 2315 N N . ILE A 1 313 ? 14.727 3.363 -1.817 1.00 97.19 313 ILE A N 1
ATOM 2316 C CA . ILE A 1 313 ? 13.819 2.271 -1.449 1.00 97.19 313 ILE A CA 1
ATOM 2317 C C . ILE A 1 313 ? 14.523 1.298 -0.501 1.00 97.19 313 ILE A C 1
ATOM 2319 O O . ILE A 1 313 ? 15.485 0.630 -0.892 1.00 97.19 313 ILE A O 1
ATOM 2323 N N . GLY A 1 314 ? 14.013 1.193 0.725 1.00 96.19 314 GLY A N 1
ATOM 2324 C CA . GLY A 1 314 ? 14.501 0.274 1.748 1.00 96.19 314 GLY A CA 1
ATOM 2325 C C . GLY A 1 314 ? 13.567 -0.920 2.008 1.00 96.19 314 GLY A C 1
ATOM 2326 O O . GLY A 1 314 ? 12.509 -1.068 1.386 1.00 96.19 314 GLY A O 1
ATOM 2327 N N . PRO A 1 315 ? 13.913 -1.786 2.981 1.00 95.00 315 PRO A N 1
ATOM 2328 C CA . PRO A 1 315 ? 13.101 -2.952 3.339 1.00 95.00 315 PRO A CA 1
ATOM 2329 C C . PRO A 1 315 ? 11.685 -2.594 3.815 1.00 95.00 315 PRO A C 1
ATOM 2331 O O . PRO A 1 315 ? 10.733 -3.318 3.531 1.00 95.00 315 PRO A O 1
ATOM 2334 N N . ALA A 1 316 ? 11.531 -1.489 4.554 1.00 93.31 316 ALA A N 1
ATOM 2335 C CA . ALA A 1 316 ? 10.230 -1.034 5.046 1.00 93.31 316 ALA A CA 1
ATOM 2336 C C . ALA A 1 316 ? 9.294 -0.620 3.897 1.00 93.31 316 ALA A C 1
ATOM 2338 O O . ALA A 1 316 ? 8.117 -0.980 3.910 1.00 93.31 316 ALA A O 1
ATOM 2339 N N . ASP A 1 317 ? 9.828 0.045 2.872 1.00 96.19 317 ASP A N 1
ATOM 2340 C CA . ASP A 1 317 ? 9.058 0.505 1.714 1.00 96.19 317 ASP A CA 1
ATOM 2341 C C . ASP A 1 317 ? 8.588 -0.681 0.850 1.00 96.19 317 ASP A C 1
ATOM 2343 O O . ASP A 1 317 ? 7.453 -0.718 0.377 1.00 96.19 317 ASP A O 1
ATOM 2347 N N . LEU A 1 318 ? 9.402 -1.734 0.726 1.00 96.62 318 LEU A N 1
ATOM 2348 C CA . LEU A 1 318 ? 8.975 -2.972 0.060 1.00 96.62 318 LEU A CA 1
ATOM 2349 C C . LEU A 1 318 ? 7.880 -3.715 0.838 1.00 96.62 318 LEU A C 1
ATOM 2351 O O . LEU A 1 318 ? 7.024 -4.356 0.230 1.00 96.62 318 LEU A O 1
ATOM 2355 N N . ARG A 1 319 ? 7.826 -3.593 2.171 1.00 94.88 319 ARG A N 1
ATOM 2356 C CA . ARG A 1 319 ? 6.680 -4.104 2.944 1.00 94.88 319 ARG A CA 1
ATOM 2357 C C . ARG A 1 319 ? 5.401 -3.321 2.651 1.00 94.88 319 ARG A C 1
ATOM 2359 O O . ARG A 1 319 ? 4.336 -3.933 2.679 1.00 94.88 319 ARG A O 1
ATOM 2366 N N . VAL A 1 320 ? 5.487 -2.024 2.338 1.00 96.62 320 VAL A N 1
ATOM 2367 C CA . VAL A 1 320 ? 4.336 -1.229 1.862 1.00 96.62 320 VAL A CA 1
ATOM 2368 C C . VAL A 1 320 ? 3.824 -1.797 0.539 1.00 96.62 320 VAL A C 1
ATOM 2370 O O . VAL A 1 320 ? 2.640 -2.119 0.437 1.00 96.62 320 VAL A O 1
ATOM 2373 N N . ALA A 1 321 ? 4.715 -2.020 -0.434 1.00 97.69 321 ALA A N 1
ATOM 2374 C CA . ALA A 1 321 ? 4.352 -2.627 -1.717 1.00 97.69 321 ALA A CA 1
ATOM 2375 C C . ALA A 1 321 ? 3.641 -3.979 -1.528 1.00 97.69 321 ALA A C 1
ATOM 2377 O O . ALA A 1 321 ? 2.552 -4.205 -2.056 1.00 97.69 321 ALA A O 1
ATOM 2378 N N . ARG A 1 322 ? 4.201 -4.855 -0.688 1.00 97.38 322 ARG A N 1
ATOM 2379 C CA . ARG A 1 322 ? 3.628 -6.177 -0.386 1.00 97.38 322 ARG A CA 1
ATOM 2380 C C . ARG A 1 322 ? 2.255 -6.109 0.281 1.00 97.38 322 ARG A C 1
ATOM 2382 O O . ARG A 1 322 ? 1.386 -6.915 -0.046 1.00 97.38 322 ARG A O 1
ATOM 2389 N N . ARG A 1 323 ? 2.018 -5.137 1.171 1.00 95.88 323 ARG A N 1
ATOM 2390 C CA . ARG A 1 323 ? 0.672 -4.892 1.720 1.00 95.88 323 ARG A CA 1
ATOM 2391 C C . ARG A 1 323 ? -0.313 -4.474 0.634 1.00 95.88 323 ARG A C 1
ATOM 2393 O O . ARG A 1 323 ? -1.433 -4.973 0.635 1.00 95.88 323 ARG A O 1
ATOM 2400 N N . GLY A 1 324 ? 0.111 -3.639 -0.316 1.00 97.38 324 GLY A N 1
ATOM 2401 C CA . GLY A 1 324 ? -0.692 -3.290 -1.489 1.00 97.38 324 GLY A CA 1
ATOM 2402 C C . GLY A 1 324 ? -1.099 -4.515 -2.314 1.00 97.38 324 GLY A C 1
ATOM 2403 O O . GLY A 1 324 ? -2.271 -4.672 -2.648 1.00 97.38 324 GLY A O 1
ATOM 2404 N N . LEU A 1 325 ? -0.164 -5.436 -2.572 1.00 98.31 325 LEU A N 1
ATOM 2405 C CA . LEU A 1 325 ? -0.429 -6.686 -3.303 1.00 98.31 325 LEU A CA 1
ATOM 2406 C C . LEU A 1 325 ? -1.393 -7.619 -2.550 1.00 98.31 325 LEU A C 1
ATOM 2408 O O . LEU A 1 325 ? -2.283 -8.231 -3.153 1.00 98.31 325 LEU A O 1
ATOM 2412 N N . ALA A 1 326 ? -1.247 -7.708 -1.225 1.00 97.06 326 ALA A N 1
ATOM 2413 C CA . ALA A 1 326 ? -2.168 -8.454 -0.373 1.00 97.06 326 ALA A CA 1
ATOM 2414 C C . ALA A 1 326 ? -3.576 -7.834 -0.395 1.00 97.06 326 ALA A C 1
ATOM 2416 O O . ALA A 1 326 ? -4.555 -8.545 -0.626 1.00 97.06 326 ALA A O 1
ATOM 2417 N N . ALA A 1 327 ? -3.678 -6.507 -0.258 1.00 96.56 327 ALA A N 1
ATOM 2418 C CA . ALA A 1 327 ? -4.943 -5.783 -0.341 1.00 96.56 327 ALA A CA 1
ATOM 2419 C C . ALA A 1 327 ? -5.613 -5.966 -1.711 1.00 96.56 327 ALA A C 1
ATOM 2421 O O . ALA A 1 327 ? -6.802 -6.265 -1.762 1.00 96.56 327 ALA A O 1
ATOM 2422 N N . ALA A 1 328 ? -4.863 -5.884 -2.815 1.00 97.25 328 ALA A N 1
ATOM 2423 C CA . ALA A 1 328 ? -5.380 -6.145 -4.160 1.00 97.25 328 ALA A CA 1
ATOM 2424 C C . ALA A 1 328 ? -5.948 -7.567 -4.297 1.00 97.25 328 ALA A C 1
ATOM 2426 O O . ALA A 1 328 ? -7.014 -7.776 -4.877 1.00 97.25 328 ALA A O 1
ATOM 2427 N N . THR A 1 329 ? -5.267 -8.555 -3.714 1.00 96.12 329 THR A N 1
ATOM 2428 C CA . THR A 1 329 ? -5.713 -9.953 -3.721 1.00 96.12 329 THR A CA 1
ATOM 2429 C C . THR A 1 329 ? -7.030 -10.133 -2.965 1.00 96.12 329 THR A C 1
ATOM 2431 O O . THR A 1 329 ? -7.965 -10.738 -3.499 1.00 96.12 329 THR A O 1
ATOM 2434 N N . GLU A 1 330 ? -7.114 -9.597 -1.747 1.00 95.69 330 GLU A N 1
ATOM 2435 C CA . GLU A 1 330 ? -8.274 -9.739 -0.861 1.00 95.69 330 GLU A CA 1
ATOM 2436 C C . GLU A 1 330 ? -9.482 -8.929 -1.351 1.00 95.69 330 GLU A C 1
ATOM 2438 O O . GLU A 1 330 ? -10.581 -9.478 -1.456 1.00 95.69 330 GLU A O 1
ATOM 2443 N N . LEU A 1 331 ? -9.265 -7.670 -1.749 1.00 96.25 331 LEU A N 1
ATOM 2444 C CA . LEU A 1 331 ? -10.284 -6.767 -2.307 1.00 96.25 331 LEU A CA 1
ATOM 2445 C C . LEU A 1 331 ? -10.605 -7.041 -3.776 1.00 96.25 331 LEU A C 1
ATOM 2447 O O . LEU A 1 331 ? -11.514 -6.438 -4.334 1.00 96.25 331 LEU A O 1
ATOM 2451 N N . ARG A 1 332 ? -9.905 -7.997 -4.389 1.00 95.56 332 ARG A N 1
ATOM 2452 C CA . ARG A 1 332 ? -10.174 -8.501 -5.738 1.00 95.56 332 ARG A CA 1
ATOM 2453 C C . ARG A 1 332 ? -9.910 -7.508 -6.869 1.00 95.56 332 ARG A C 1
ATOM 2455 O O . ARG A 1 332 ? -10.517 -7.619 -7.931 1.00 95.56 332 ARG A O 1
ATOM 2462 N N . LEU A 1 333 ? -8.964 -6.604 -6.664 1.00 96.75 333 LEU A N 1
ATOM 2463 C CA . LEU A 1 333 ? -8.643 -5.521 -7.584 1.00 96.75 333 LEU A CA 1
ATOM 2464 C C . LEU A 1 333 ? -7.441 -5.865 -8.472 1.00 96.75 333 LEU A C 1
ATOM 2466 O O . LEU A 1 333 ? -6.515 -6.538 -8.010 1.00 96.75 333 LEU A O 1
ATOM 2470 N N . PRO A 1 334 ? -7.410 -5.386 -9.725 1.00 97.88 334 PRO A N 1
ATOM 2471 C CA . PRO A 1 334 ? -6.191 -5.340 -10.523 1.00 97.88 334 PRO A CA 1
ATOM 2472 C C . PRO A 1 334 ? -5.075 -4.542 -9.841 1.00 97.88 334 PRO A C 1
ATOM 2474 O O . PRO A 1 334 ? -5.329 -3.709 -8.965 1.00 97.88 334 PRO A O 1
ATOM 2477 N N . VAL A 1 335 ? -3.840 -4.773 -10.281 1.00 98.62 335 VAL A N 1
ATOM 2478 C CA . VAL A 1 335 ? -2.650 -4.061 -9.799 1.00 98.62 335 VAL A CA 1
ATOM 2479 C C . VAL A 1 335 ? -1.998 -3.307 -10.948 1.00 98.62 335 VAL A C 1
ATOM 2481 O O . VAL A 1 335 ? -1.776 -3.867 -12.020 1.00 98.62 335 VAL A O 1
ATOM 2484 N N . VAL A 1 336 ? -1.642 -2.053 -10.698 1.00 98.62 336 VAL A N 1
ATOM 2485 C CA . VAL A 1 336 ? -0.789 -1.250 -11.571 1.00 98.62 336 VAL A CA 1
ATOM 2486 C C . VAL A 1 336 ? 0.499 -0.942 -10.822 1.00 98.62 336 VAL A C 1
ATOM 2488 O O . VAL A 1 336 ? 0.466 -0.307 -9.767 1.00 98.62 336 VAL A O 1
ATOM 2491 N N . THR A 1 337 ? 1.635 -1.383 -11.350 1.00 98.75 337 THR A N 1
ATOM 2492 C CA . THR A 1 337 ? 2.946 -0.991 -10.835 1.00 98.75 337 THR A CA 1
ATOM 2493 C C . THR A 1 337 ? 3.552 0.123 -11.677 1.00 98.75 337 THR A C 1
ATOM 2495 O O . THR A 1 337 ? 3.401 0.138 -12.897 1.00 98.75 337 THR A O 1
ATOM 2498 N N . VAL A 1 338 ? 4.236 1.071 -11.035 1.00 98.31 338 VAL A N 1
ATOM 2499 C CA . VAL A 1 338 ? 4.934 2.170 -11.723 1.00 98.31 338 VAL A CA 1
ATOM 2500 C C . VAL A 1 338 ? 6.391 2.213 -11.279 1.00 98.31 338 VAL A C 1
ATOM 2502 O O . VAL A 1 338 ? 6.683 2.339 -10.089 1.00 98.31 338 VAL A O 1
ATOM 2505 N N . ILE A 1 339 ? 7.301 2.099 -12.241 1.00 98.44 339 ILE A N 1
ATOM 2506 C CA . ILE A 1 339 ? 8.741 1.964 -12.013 1.00 98.44 339 ILE A CA 1
ATOM 2507 C C . ILE A 1 339 ? 9.445 3.236 -12.467 1.00 98.44 339 ILE A C 1
ATOM 2509 O O . ILE A 1 339 ? 9.337 3.635 -13.629 1.00 98.44 339 ILE A O 1
ATOM 2513 N N . ASP A 1 340 ? 10.151 3.849 -11.523 1.00 96.88 340 ASP A N 1
ATOM 2514 C CA . ASP A 1 340 ? 10.967 5.045 -11.706 1.00 96.88 340 ASP A CA 1
ATOM 2515 C C . ASP A 1 340 ? 11.941 5.172 -10.518 1.00 96.88 340 ASP A C 1
ATOM 2517 O O . ASP A 1 340 ? 11.719 5.915 -9.555 1.00 96.88 340 ASP A O 1
ATOM 2521 N N . THR A 1 341 ? 12.990 4.348 -10.521 1.00 97.31 341 THR A N 1
ATOM 2522 C CA . THR A 1 341 ? 13.971 4.255 -9.436 1.00 97.31 341 THR A CA 1
ATOM 2523 C C . THR A 1 341 ? 15.414 4.198 -9.945 1.00 97.31 341 THR A C 1
ATOM 2525 O O . THR A 1 341 ? 15.731 3.391 -10.827 1.00 97.31 341 THR A O 1
ATOM 2528 N N . PRO A 1 342 ? 16.333 4.975 -9.334 1.00 96.25 342 PRO A N 1
ATOM 2529 C CA . PRO A 1 342 ? 17.769 4.833 -9.549 1.00 96.25 342 PRO A CA 1
ATOM 2530 C C . PRO A 1 342 ? 18.365 3.642 -8.778 1.00 96.25 342 PRO A C 1
ATOM 2532 O O . PRO A 1 342 ? 19.550 3.348 -8.932 1.00 96.25 342 PRO A O 1
ATOM 2535 N N . GLY A 1 343 ? 17.573 2.941 -7.959 1.00 95.44 343 GLY A N 1
ATOM 2536 C CA . GLY A 1 343 ? 17.985 1.746 -7.230 1.00 95.44 343 GLY A CA 1
ATOM 2537 C C . GLY A 1 343 ? 17.547 1.738 -5.766 1.00 95.44 343 GLY A C 1
ATOM 2538 O O . GLY A 1 343 ? 16.965 2.688 -5.243 1.00 95.44 343 GLY A O 1
ATOM 2539 N N . ALA A 1 344 ? 17.843 0.625 -5.098 1.00 96.00 344 ALA A N 1
ATOM 2540 C CA . ALA A 1 344 ? 17.558 0.444 -3.680 1.00 96.00 344 ALA A CA 1
ATOM 2541 C C . ALA A 1 344 ? 18.573 1.170 -2.781 1.00 96.00 344 ALA A C 1
ATOM 2543 O O . ALA A 1 344 ? 19.686 1.493 -3.200 1.00 96.00 344 ALA A O 1
ATOM 2544 N N . GLU A 1 345 ? 18.205 1.370 -1.517 1.00 95.50 345 GLU A N 1
ATOM 2545 C CA . GLU A 1 345 ? 19.109 1.866 -0.483 1.00 95.50 345 GLU A CA 1
ATOM 2546 C C . GLU A 1 345 ? 20.274 0.890 -0.244 1.00 95.50 345 GLU A C 1
ATOM 2548 O O . GLU A 1 345 ? 20.066 -0.299 -0.018 1.00 95.50 345 GLU A O 1
ATOM 2553 N N . LEU A 1 346 ? 21.509 1.399 -0.239 1.00 92.75 346 LEU A N 1
ATOM 2554 C CA . LEU A 1 346 ? 22.722 0.620 0.033 1.00 92.75 346 LEU A CA 1
ATOM 2555 C C . LEU A 1 346 ? 23.347 1.063 1.363 1.00 92.75 346 LEU A C 1
ATOM 2557 O O . LEU A 1 346 ? 24.363 1.760 1.393 1.00 92.75 346 LEU A O 1
ATOM 2561 N N . SER A 1 347 ? 22.709 0.695 2.475 1.00 95.31 347 SER A N 1
ATOM 2562 C CA . SER A 1 347 ? 23.139 1.053 3.832 1.00 95.31 347 SER A CA 1
ATOM 2563 C C . SER A 1 347 ? 23.192 -0.165 4.758 1.00 95.31 347 SER A C 1
ATOM 2565 O O . SER A 1 347 ? 22.581 -1.198 4.489 1.00 95.31 347 SER A O 1
ATOM 2567 N N . VAL A 1 348 ? 23.887 -0.032 5.894 1.00 96.69 348 VAL A N 1
ATOM 2568 C CA . VAL A 1 348 ? 23.900 -1.067 6.949 1.00 96.69 348 VAL A CA 1
ATOM 2569 C C . VAL A 1 348 ? 22.479 -1.384 7.419 1.00 96.69 348 VAL A C 1
ATOM 2571 O O . VAL A 1 348 ? 22.132 -2.549 7.581 1.00 96.69 348 VAL A O 1
ATOM 2574 N N . ALA A 1 349 ? 21.638 -0.358 7.577 1.00 93.19 349 ALA A N 1
ATOM 2575 C CA . ALA A 1 349 ? 20.255 -0.532 8.004 1.00 93.19 349 ALA A CA 1
ATOM 2576 C C . ALA A 1 349 ? 19.419 -1.295 6.963 1.00 93.19 349 ALA A C 1
ATOM 2578 O O . ALA A 1 349 ? 18.589 -2.122 7.337 1.00 93.19 349 ALA A O 1
ATOM 2579 N N . ALA A 1 350 ? 19.650 -1.060 5.667 1.00 94.81 350 ALA A N 1
ATOM 2580 C CA . ALA A 1 350 ? 18.970 -1.787 4.599 1.00 94.81 350 ALA A CA 1
ATOM 2581 C C . ALA A 1 350 ? 19.372 -3.273 4.572 1.00 94.81 350 ALA A C 1
ATOM 2583 O O . ALA A 1 350 ? 18.505 -4.146 4.470 1.00 94.81 350 ALA A O 1
ATOM 2584 N N . GLU A 1 351 ? 20.664 -3.567 4.730 1.00 95.56 351 GLU A N 1
ATOM 2585 C CA . GLU A 1 351 ? 21.178 -4.940 4.797 1.00 95.56 351 GLU A CA 1
ATOM 2586 C C . GLU A 1 351 ? 20.640 -5.690 6.025 1.00 95.56 351 GLU A C 1
ATOM 2588 O O . GLU A 1 351 ? 20.022 -6.749 5.892 1.00 95.56 351 GLU A O 1
ATOM 2593 N N . GLU A 1 352 ? 20.783 -5.116 7.223 1.00 96.44 352 GLU A N 1
ATOM 2594 C CA . GLU A 1 352 ? 20.293 -5.716 8.474 1.00 96.44 352 GLU A CA 1
ATOM 2595 C C . GLU A 1 352 ? 18.759 -5.802 8.522 1.00 96.44 352 GLU A C 1
ATOM 2597 O O . GLU A 1 352 ? 18.195 -6.732 9.102 1.00 96.44 352 GLU A O 1
ATOM 2602 N N . GLY A 1 353 ? 18.070 -4.867 7.863 1.00 94.00 353 GLY A N 1
ATOM 2603 C CA . GLY A 1 353 ? 16.619 -4.869 7.689 1.00 94.00 353 GLY A CA 1
ATOM 2604 C C . GLY A 1 353 ? 16.110 -5.896 6.671 1.00 94.00 353 GLY A C 1
ATOM 2605 O O . GLY A 1 353 ? 14.891 -6.086 6.565 1.00 94.00 353 GLY A O 1
ATOM 2606 N N . GLY A 1 354 ? 17.016 -6.571 5.954 1.00 96.25 354 GLY A N 1
ATOM 2607 C CA . GLY A 1 354 ? 16.718 -7.666 5.037 1.00 96.25 354 GLY A CA 1
ATOM 2608 C C . GLY A 1 354 ? 16.269 -7.224 3.645 1.00 96.25 354 GLY A C 1
ATOM 2609 O O . GLY A 1 354 ? 15.355 -7.839 3.095 1.00 96.25 354 GLY A O 1
ATOM 2610 N N . LEU A 1 355 ? 16.888 -6.193 3.059 1.00 96.94 355 LEU A N 1
ATOM 2611 C CA . LEU A 1 355 ? 16.513 -5.647 1.745 1.00 96.94 355 LEU A CA 1
ATOM 2612 C C . LEU A 1 355 ? 16.393 -6.724 0.659 1.00 96.94 355 LEU A C 1
ATOM 2614 O O . LEU A 1 355 ? 15.347 -6.842 0.024 1.00 96.94 355 LEU A O 1
ATOM 2618 N N . ALA A 1 356 ? 17.423 -7.557 0.488 1.00 96.62 356 ALA A N 1
ATOM 2619 C CA . ALA A 1 356 ? 17.413 -8.632 -0.507 1.00 96.62 356 ALA A CA 1
ATOM 2620 C C . ALA A 1 356 ? 16.245 -9.615 -0.300 1.00 96.62 356 ALA A C 1
ATOM 2622 O O . ALA A 1 356 ? 15.625 -10.073 -1.261 1.00 96.62 356 ALA A O 1
ATOM 2623 N N . ARG A 1 357 ? 15.900 -9.908 0.962 1.00 97.31 357 ARG A N 1
ATOM 2624 C CA . ARG A 1 357 ? 14.758 -10.764 1.303 1.00 97.31 357 ARG A CA 1
ATOM 2625 C C . ARG A 1 357 ? 13.435 -10.095 0.939 1.00 97.31 357 ARG A C 1
ATOM 2627 O O . ARG A 1 357 ? 12.570 -10.766 0.389 1.00 97.31 357 ARG A O 1
ATOM 2634 N N . GLU A 1 358 ? 13.258 -8.810 1.236 1.00 97.56 358 GLU A N 1
ATOM 2635 C CA . GLU A 1 358 ? 12.016 -8.106 0.892 1.00 97.56 358 GLU A CA 1
ATOM 2636 C C . GLU A 1 358 ? 11.853 -7.926 -0.625 1.00 97.56 358 GLU A C 1
ATOM 2638 O O . GLU A 1 358 ? 10.732 -8.038 -1.111 1.00 97.56 358 GLU A O 1
ATOM 2643 N N . ILE A 1 359 ? 12.944 -7.761 -1.389 1.00 98.06 359 ILE A N 1
ATOM 2644 C CA . ILE A 1 359 ? 12.909 -7.786 -2.864 1.00 98.06 359 ILE A CA 1
ATOM 2645 C C . ILE A 1 359 ? 12.379 -9.137 -3.352 1.00 98.06 359 ILE A C 1
ATOM 2647 O O . ILE A 1 359 ? 11.424 -9.186 -4.125 1.00 98.06 359 ILE A O 1
ATOM 2651 N N . ALA A 1 360 ? 12.962 -10.238 -2.865 1.00 97.44 360 ALA A N 1
ATOM 2652 C CA . ALA A 1 360 ? 12.561 -11.585 -3.263 1.00 97.44 360 ALA A CA 1
ATOM 2653 C C . ALA A 1 360 ? 11.093 -11.885 -2.915 1.00 97.44 360 ALA A C 1
ATOM 2655 O O . ALA A 1 360 ? 10.373 -12.474 -3.721 1.00 97.44 360 ALA A O 1
ATOM 2656 N N . LEU A 1 361 ? 10.636 -11.468 -1.730 1.00 98.12 361 LEU A N 1
ATOM 2657 C CA . LEU A 1 361 ? 9.251 -11.670 -1.308 1.00 98.12 361 LEU A CA 1
ATOM 2658 C C . LEU A 1 361 ? 8.271 -10.787 -2.086 1.00 98.12 361 LEU A C 1
ATOM 2660 O O . LEU A 1 361 ? 7.215 -11.274 -2.467 1.00 98.12 361 LEU A O 1
ATOM 2664 N N . CYS A 1 362 ? 8.617 -9.527 -2.361 1.00 98.25 362 CYS A N 1
ATOM 2665 C CA . CYS A 1 362 ? 7.780 -8.636 -3.166 1.00 98.25 362 CYS A CA 1
ATOM 2666 C C . CYS A 1 362 ? 7.592 -9.179 -4.586 1.00 98.25 362 CYS A C 1
ATOM 2668 O O . CYS A 1 362 ? 6.465 -9.279 -5.066 1.00 98.25 362 CYS A O 1
ATOM 2670 N N . LEU A 1 363 ? 8.683 -9.636 -5.205 1.00 96.38 363 LEU A N 1
ATOM 2671 C CA . LEU A 1 363 ? 8.656 -10.278 -6.515 1.00 96.38 363 LEU A CA 1
ATOM 2672 C C . LEU A 1 363 ? 7.750 -11.520 -6.525 1.00 96.38 363 LEU A C 1
ATOM 2674 O O . LEU A 1 363 ? 6.908 -11.673 -7.410 1.00 96.38 363 LEU A O 1
ATOM 2678 N N . ALA A 1 364 ? 7.911 -12.400 -5.532 1.00 96.25 364 ALA A N 1
ATOM 2679 C CA . ALA A 1 364 ? 7.104 -13.610 -5.406 1.00 96.25 364 ALA A CA 1
ATOM 2680 C C . ALA A 1 364 ? 5.614 -13.290 -5.200 1.00 96.25 364 ALA A C 1
ATOM 2682 O O . ALA A 1 364 ? 4.763 -13.909 -5.842 1.00 96.25 364 ALA A O 1
ATOM 2683 N N . ASP A 1 365 ? 5.308 -12.306 -4.351 1.00 97.81 365 ASP A N 1
ATOM 2684 C CA . ASP A 1 365 ? 3.943 -11.858 -4.088 1.00 97.81 365 ASP A CA 1
ATOM 2685 C C . ASP A 1 365 ? 3.307 -11.300 -5.373 1.00 97.81 365 ASP A C 1
ATOM 2687 O O . ASP A 1 365 ? 2.212 -11.731 -5.734 1.00 97.81 365 ASP A O 1
ATOM 2691 N N . LEU A 1 366 ? 4.011 -10.435 -6.119 1.00 97.56 366 LEU A N 1
ATOM 2692 C CA . LEU A 1 366 ? 3.524 -9.823 -7.365 1.00 97.56 366 LEU A CA 1
ATOM 2693 C C . LEU A 1 366 ? 3.226 -10.872 -8.442 1.00 97.56 366 LEU A C 1
ATOM 2695 O O . LEU A 1 366 ? 2.147 -10.873 -9.038 1.00 97.56 366 LEU A O 1
ATOM 2699 N N . VAL A 1 367 ? 4.146 -11.817 -8.656 1.00 95.12 367 VAL A N 1
ATOM 2700 C CA . VAL A 1 367 ? 3.943 -12.924 -9.603 1.00 95.12 367 VAL A CA 1
ATOM 2701 C C . VAL A 1 367 ? 2.731 -13.773 -9.204 1.00 95.12 367 VAL A C 1
ATOM 2703 O O . VAL A 1 367 ? 1.978 -14.219 -10.074 1.00 95.12 367 VAL A O 1
ATOM 2706 N N . ALA A 1 368 ? 2.495 -13.972 -7.904 1.00 94.38 368 ALA A N 1
ATOM 2707 C CA . ALA A 1 368 ? 1.432 -14.832 -7.397 1.00 94.38 368 ALA A CA 1
ATOM 2708 C C . ALA A 1 368 ? 0.029 -14.194 -7.379 1.00 94.38 368 ALA A C 1
ATOM 2710 O O . ALA A 1 368 ? -0.946 -14.958 -7.316 1.00 94.38 368 ALA A O 1
ATOM 2711 N N . VAL A 1 369 ? -0.095 -12.859 -7.463 1.00 94.75 369 VAL A N 1
ATOM 2712 C CA . VAL A 1 369 ? -1.375 -12.122 -7.372 1.00 94.75 369 VAL A CA 1
ATOM 2713 C C . VAL A 1 369 ? -2.437 -12.721 -8.314 1.00 94.75 369 VAL A C 1
ATOM 2715 O O . VAL A 1 369 ? -2.231 -12.773 -9.518 1.00 94.75 369 VAL A O 1
ATOM 2718 N N . PRO A 1 370 ? -3.620 -13.155 -7.857 1.00 92.94 370 PRO A N 1
ATOM 2719 C CA . PRO A 1 370 ? -4.617 -13.801 -8.723 1.00 92.94 370 PRO A CA 1
ATOM 2720 C C . PRO A 1 370 ? -5.456 -12.800 -9.547 1.00 92.94 370 PRO A C 1
ATOM 2722 O O . PRO A 1 370 ? -6.589 -13.094 -9.921 1.00 92.94 370 PRO A O 1
ATOM 2725 N N . ARG A 1 371 ? -4.936 -11.592 -9.774 1.00 94.88 371 ARG A N 1
ATOM 2726 C CA . ARG A 1 371 ? -5.615 -10.450 -10.404 1.00 94.88 371 ARG A CA 1
ATOM 2727 C C . ARG A 1 371 ? -4.787 -9.909 -11.561 1.00 94.88 371 ARG A C 1
ATOM 2729 O O . ARG A 1 371 ? -3.575 -10.110 -11.516 1.00 94.88 371 ARG A O 1
ATOM 2736 N N . PRO A 1 372 ? -5.408 -9.264 -12.565 1.00 96.44 372 PRO A N 1
ATOM 2737 C CA . PRO A 1 372 ? -4.678 -8.667 -13.678 1.00 96.44 372 PRO A CA 1
ATOM 2738 C C . PRO A 1 372 ? -3.628 -7.668 -13.187 1.00 96.44 372 PRO A C 1
ATOM 2740 O O . PRO A 1 372 ? -3.903 -6.882 -12.276 1.00 96.44 372 PRO A O 1
ATOM 2743 N N . THR A 1 373 ? -2.438 -7.704 -13.777 1.00 98.31 373 THR A N 1
ATOM 2744 C CA . THR A 1 373 ? -1.320 -6.822 -13.434 1.00 98.31 373 THR A CA 1
ATOM 2745 C C . THR A 1 373 ? -0.820 -6.063 -14.663 1.00 98.31 373 THR A C 1
ATOM 2747 O O . THR A 1 373 ? -0.567 -6.649 -15.717 1.00 98.31 373 THR A O 1
ATOM 2750 N N . VAL A 1 374 ? -0.636 -4.752 -14.522 1.00 98.31 374 VAL A N 1
ATOM 2751 C CA . VAL A 1 374 ? 0.014 -3.901 -15.527 1.00 98.31 374 VAL A CA 1
ATOM 2752 C C . VAL A 1 374 ? 1.232 -3.242 -14.894 1.00 98.31 374 VAL A C 1
ATOM 2754 O O . VAL A 1 374 ? 1.104 -2.603 -13.858 1.00 98.31 374 VAL A O 1
ATOM 2757 N N . SER A 1 375 ? 2.402 -3.380 -15.512 1.00 98.25 375 SER A N 1
ATOM 2758 C CA . SER A 1 375 ? 3.622 -2.681 -15.101 1.00 98.25 375 SER A CA 1
ATOM 2759 C C . SER A 1 375 ? 3.923 -1.554 -16.071 1.00 98.25 375 SER A C 1
ATOM 2761 O O . SER A 1 375 ? 3.933 -1.766 -17.282 1.00 98.25 375 SER A O 1
ATOM 2763 N N . VAL A 1 376 ? 4.212 -0.375 -15.537 1.00 97.94 376 VAL A N 1
ATOM 2764 C CA . VAL A 1 376 ? 4.549 0.833 -16.288 1.00 97.94 376 VAL A CA 1
ATOM 2765 C C . VAL A 1 376 ? 5.976 1.238 -15.947 1.00 97.94 376 VAL A C 1
ATOM 2767 O O . VAL A 1 376 ? 6.253 1.703 -14.843 1.00 97.94 376 VAL A O 1
ATOM 2770 N N . LEU A 1 377 ? 6.891 1.066 -16.895 1.00 97.62 377 LEU A N 1
ATOM 2771 C CA . LEU A 1 377 ? 8.259 1.563 -16.799 1.00 97.62 377 LEU A CA 1
ATOM 2772 C C . LEU A 1 377 ? 8.289 3.022 -17.276 1.00 97.62 377 LEU A C 1
ATOM 2774 O O . LEU A 1 377 ? 8.313 3.293 -18.475 1.00 97.62 377 LEU A O 1
ATOM 2778 N N . LEU A 1 378 ? 8.219 3.962 -16.333 1.00 95.38 378 LEU A N 1
ATOM 2779 C CA . LEU A 1 378 ? 8.026 5.389 -16.616 1.00 95.38 378 LEU A CA 1
ATOM 2780 C C . LEU A 1 378 ? 9.348 6.137 -16.863 1.00 95.38 378 LEU A C 1
ATOM 2782 O O . LEU A 1 378 ? 9.389 7.139 -17.581 1.00 95.38 378 LEU A O 1
ATOM 2786 N N . GLY A 1 379 ? 10.433 5.667 -16.253 1.00 94.62 379 GLY A N 1
ATOM 2787 C CA . GLY A 1 379 ? 11.733 6.325 -16.317 1.00 94.62 379 GLY A CA 1
ATOM 2788 C C . GLY A 1 379 ? 12.873 5.378 -15.975 1.00 94.62 379 GLY A C 1
ATOM 2789 O O . GLY A 1 379 ? 13.201 4.491 -16.762 1.00 94.62 379 GLY A O 1
ATOM 2790 N N . GLU A 1 380 ? 13.505 5.597 -14.822 1.00 96.62 380 GLU A N 1
ATOM 2791 C CA . GLU A 1 380 ? 14.647 4.790 -14.385 1.00 96.62 380 GLU A CA 1
ATOM 2792 C C . GLU A 1 380 ? 14.196 3.418 -13.859 1.00 96.62 380 GLU A C 1
ATOM 2794 O O . GLU A 1 380 ? 13.244 3.307 -13.090 1.00 96.62 380 GLU A O 1
ATOM 2799 N N . GLY A 1 381 ? 14.898 2.353 -14.241 1.00 97.44 381 GLY A N 1
ATOM 2800 C CA . GLY A 1 381 ? 14.624 0.994 -13.780 1.00 97.44 381 GLY A CA 1
ATOM 2801 C C . GLY A 1 381 ? 15.897 0.296 -13.322 1.00 97.44 381 GLY A C 1
ATOM 2802 O O . GLY A 1 381 ? 16.410 -0.577 -14.016 1.00 97.44 381 GLY A O 1
ATOM 2803 N N . ALA A 1 382 ? 16.434 0.660 -12.159 1.00 96.88 382 ALA A N 1
ATOM 2804 C CA . ALA A 1 382 ? 17.688 0.080 -11.683 1.00 96.88 382 ALA A CA 1
ATOM 2805 C C . ALA A 1 382 ? 17.507 -1.010 -10.611 1.00 96.88 382 ALA A C 1
ATOM 2807 O O . ALA A 1 382 ? 16.940 -0.803 -9.533 1.00 96.88 382 ALA A O 1
ATOM 2808 N N . GLY A 1 383 ? 18.098 -2.170 -10.885 1.00 95.69 383 GLY A N 1
ATOM 2809 C CA . GLY A 1 383 ? 18.349 -3.245 -9.934 1.00 95.69 383 GLY A CA 1
ATOM 2810 C C . GLY A 1 383 ? 17.116 -3.870 -9.297 1.00 95.69 383 GLY A C 1
ATOM 2811 O O . GLY A 1 383 ? 16.019 -3.886 -9.853 1.00 95.69 383 GLY A O 1
ATOM 2812 N N . GLY A 1 384 ? 17.321 -4.452 -8.113 1.00 95.81 384 GLY A N 1
ATOM 2813 C CA . GLY A 1 384 ? 16.304 -5.266 -7.448 1.00 95.81 384 GLY A CA 1
ATOM 2814 C C . GLY A 1 384 ? 15.046 -4.494 -7.039 1.00 95.81 384 GLY A C 1
ATOM 2815 O O . GLY A 1 384 ? 13.967 -5.078 -7.028 1.00 95.81 384 GLY A O 1
ATOM 2816 N N . ALA A 1 385 ? 15.152 -3.190 -6.759 1.00 96.12 385 ALA A N 1
ATOM 2817 C CA . ALA A 1 385 ? 13.988 -2.359 -6.447 1.00 96.12 385 ALA A CA 1
ATOM 2818 C C . ALA A 1 385 ? 13.060 -2.191 -7.659 1.00 96.12 385 ALA A C 1
ATOM 2820 O O . ALA A 1 385 ? 11.848 -2.324 -7.512 1.00 96.12 385 ALA A O 1
ATOM 2821 N N . ALA A 1 386 ? 13.615 -1.953 -8.854 1.00 97.88 386 ALA A N 1
ATOM 2822 C CA . ALA A 1 386 ? 12.844 -1.932 -10.096 1.00 97.88 386 ALA A CA 1
ATOM 2823 C C . ALA A 1 386 ? 12.262 -3.317 -10.410 1.00 97.88 386 ALA A C 1
ATOM 2825 O O . ALA A 1 386 ? 11.065 -3.452 -10.659 1.00 97.88 386 ALA A O 1
ATOM 2826 N N . LEU A 1 387 ? 13.095 -4.361 -10.318 1.00 96.75 387 LEU A N 1
ATOM 2827 C CA . LEU A 1 387 ? 12.688 -5.737 -10.603 1.00 96.75 387 LEU A CA 1
ATOM 2828 C C . LEU A 1 387 ? 11.524 -6.202 -9.716 1.00 96.75 387 LEU A C 1
ATOM 2830 O O . LEU A 1 387 ? 10.640 -6.900 -10.202 1.00 96.75 387 LEU A O 1
ATOM 2834 N N . ALA A 1 388 ? 11.490 -5.790 -8.444 1.00 97.56 388 ALA A N 1
ATOM 2835 C CA . ALA A 1 388 ? 10.429 -6.147 -7.501 1.00 97.56 388 ALA A CA 1
ATOM 2836 C C . ALA A 1 388 ? 9.019 -5.736 -7.966 1.00 97.56 388 ALA A C 1
ATOM 2838 O O . ALA A 1 388 ? 8.046 -6.326 -7.505 1.00 97.56 388 ALA A O 1
ATOM 2839 N N . LEU A 1 389 ? 8.908 -4.751 -8.865 1.00 98.19 389 LEU A N 1
ATOM 2840 C CA . LEU A 1 389 ? 7.640 -4.224 -9.373 1.00 98.19 389 LEU A CA 1
ATOM 2841 C C . LEU A 1 389 ? 7.430 -4.463 -10.881 1.00 98.19 389 LEU A C 1
ATOM 2843 O O . LEU A 1 389 ? 6.438 -3.996 -11.430 1.00 98.19 389 LEU A O 1
ATOM 2847 N N . PHE A 1 390 ? 8.338 -5.175 -11.557 1.00 97.75 390 PHE A N 1
ATOM 2848 C CA . PHE A 1 390 ? 8.356 -5.300 -13.023 1.00 97.75 390 PHE A CA 1
ATOM 2849 C C . PHE A 1 390 ? 7.484 -6.422 -13.620 1.00 97.75 390 PHE A C 1
ATOM 2851 O O . PHE A 1 390 ? 6.844 -6.191 -14.651 1.00 97.75 390 PHE A O 1
ATOM 2858 N N . PRO A 1 391 ? 7.422 -7.642 -13.048 1.00 96.19 391 PRO A N 1
ATOM 2859 C CA . PRO A 1 391 ? 6.592 -8.707 -13.606 1.00 96.19 391 PRO A CA 1
ATOM 2860 C C . PRO A 1 391 ? 5.113 -8.333 -13.671 1.00 96.19 391 PRO A C 1
ATOM 2862 O O . PRO A 1 391 ? 4.496 -8.010 -12.659 1.00 96.19 391 PRO A O 1
ATOM 2865 N N . ALA A 1 392 ? 4.526 -8.445 -14.860 1.00 96.75 392 ALA A N 1
ATOM 2866 C CA . ALA A 1 392 ? 3.130 -8.113 -15.083 1.00 96.75 392 ALA A CA 1
ATOM 2867 C C . ALA A 1 392 ? 2.545 -8.858 -16.287 1.00 96.75 392 ALA A C 1
ATOM 2869 O O . ALA A 1 392 ? 3.277 -9.254 -17.202 1.00 96.75 392 ALA A O 1
ATOM 2870 N N . ASP A 1 393 ? 1.222 -9.030 -16.279 1.00 93.50 393 ASP A N 1
ATOM 2871 C CA . ASP A 1 393 ? 0.464 -9.584 -17.401 1.00 93.50 393 ASP A CA 1
ATOM 2872 C C . ASP A 1 393 ? 0.655 -8.698 -18.639 1.00 93.50 393 ASP A C 1
ATOM 2874 O O . ASP A 1 393 ? 0.865 -9.208 -19.737 1.00 93.50 393 ASP A O 1
ATOM 2878 N N . ARG A 1 394 ? 0.690 -7.371 -18.455 1.00 94.88 394 ARG A N 1
ATOM 2879 C CA . ARG A 1 394 ? 1.059 -6.397 -19.491 1.00 94.88 394 ARG A CA 1
ATOM 2880 C C . ARG A 1 394 ? 2.142 -5.440 -18.988 1.00 94.88 394 ARG A C 1
ATOM 2882 O O . ARG A 1 394 ? 2.066 -4.958 -17.864 1.00 94.88 394 ARG A O 1
ATOM 2889 N N . ARG A 1 395 ? 3.144 -5.147 -19.814 1.00 96.75 395 ARG A N 1
ATOM 2890 C CA . ARG A 1 395 ? 4.272 -4.258 -19.504 1.00 96.75 395 ARG A CA 1
ATOM 2891 C C . ARG A 1 395 ? 4.333 -3.124 -20.529 1.00 96.75 395 ARG A C 1
ATOM 2893 O O . ARG A 1 395 ? 4.591 -3.374 -21.706 1.00 96.75 395 ARG A O 1
ATOM 2900 N N . LEU A 1 396 ? 4.094 -1.899 -20.080 1.00 95.75 396 LEU A N 1
ATOM 2901 C CA . LEU A 1 396 ? 4.196 -0.669 -20.863 1.00 95.75 396 LEU A CA 1
ATOM 2902 C C . LEU A 1 396 ? 5.490 0.058 -20.485 1.00 95.75 396 LEU A C 1
ATOM 2904 O O . LEU A 1 396 ? 5.904 -0.002 -19.326 1.00 95.75 396 LEU A O 1
ATOM 2908 N N . ALA A 1 397 ? 6.113 0.765 -21.421 1.00 95.81 397 ALA A N 1
ATOM 2909 C CA . ALA A 1 397 ? 7.283 1.591 -21.128 1.00 95.81 397 ALA A CA 1
ATOM 2910 C C . ALA A 1 397 ? 7.244 2.921 -21.878 1.00 95.81 397 ALA A C 1
ATOM 2912 O O . ALA A 1 397 ? 6.829 2.951 -23.038 1.00 95.81 397 ALA A O 1
ATOM 2913 N N . ALA A 1 398 ? 7.735 3.987 -21.243 1.00 92.69 398 ALA A N 1
ATOM 2914 C CA . ALA A 1 398 ? 8.036 5.222 -21.956 1.00 92.69 398 ALA A CA 1
ATOM 2915 C C . ALA A 1 398 ? 9.178 4.958 -22.949 1.00 92.69 398 ALA A C 1
ATOM 2917 O O . ALA A 1 398 ? 10.056 4.128 -22.696 1.00 92.69 398 ALA A O 1
ATOM 2918 N N . ASP A 1 399 ? 9.181 5.651 -24.080 1.00 88.50 399 ASP A N 1
ATOM 2919 C CA . ASP A 1 399 ? 10.188 5.481 -25.128 1.00 88.50 399 ASP A CA 1
ATOM 2920 C C . ASP A 1 399 ? 11.618 5.759 -24.653 1.00 88.50 399 ASP A C 1
ATOM 2922 O O . ASP A 1 399 ? 12.554 5.067 -25.060 1.00 88.50 399 ASP A O 1
ATOM 2926 N N . ASP A 1 400 ? 11.796 6.703 -23.739 1.00 91.06 400 ASP A N 1
ATOM 2927 C CA . ASP A 1 400 ? 13.078 7.026 -23.120 1.00 91.06 400 ASP A CA 1
ATOM 2928 C C . ASP A 1 400 ? 13.352 6.285 -21.800 1.00 91.06 400 ASP A C 1
ATOM 2930 O O . ASP A 1 400 ? 14.397 6.502 -21.183 1.00 91.06 400 ASP A O 1
ATOM 2934 N N . ALA A 1 401 ? 12.470 5.377 -21.378 1.00 95.19 401 ALA A N 1
ATOM 2935 C CA . ALA A 1 401 ? 12.690 4.579 -20.182 1.00 95.19 401 ALA A CA 1
ATOM 2936 C C . ALA A 1 401 ? 13.733 3.470 -20.402 1.00 95.19 401 ALA A C 1
ATOM 2938 O O . ALA A 1 401 ? 14.050 3.075 -21.533 1.00 95.19 401 ALA A O 1
ATOM 2939 N N . TRP A 1 402 ? 14.273 2.943 -19.303 1.00 96.88 402 TRP A N 1
ATOM 2940 C CA . TRP A 1 402 ? 15.277 1.880 -19.339 1.00 96.88 402 TRP A CA 1
ATOM 2941 C C . TRP A 1 402 ? 15.213 0.986 -18.099 1.00 96.88 402 TRP A C 1
ATOM 2943 O O . TRP A 1 402 ? 14.803 1.421 -17.025 1.00 96.88 402 TRP A O 1
ATOM 2953 N N . LEU A 1 403 ? 15.643 -0.269 -18.242 1.00 97.56 403 LEU A N 1
ATOM 2954 C CA . LEU A 1 403 ? 15.720 -1.254 -17.160 1.00 97.56 403 LEU A CA 1
ATOM 2955 C C . LEU A 1 403 ? 17.088 -1.945 -17.186 1.00 97.56 403 LEU A C 1
ATOM 2957 O O . LEU A 1 403 ? 17.522 -2.422 -18.230 1.00 97.56 403 LEU A O 1
ATOM 2961 N N . SER A 1 404 ? 17.768 -2.020 -16.043 1.00 96.38 404 SER A N 1
ATOM 2962 C CA . SER A 1 404 ? 19.100 -2.626 -15.926 1.00 96.38 404 SER A CA 1
ATOM 2963 C C . SER A 1 404 ? 19.321 -3.268 -14.549 1.00 96.38 404 SER A C 1
ATOM 2965 O O . SER A 1 404 ? 18.799 -2.762 -13.553 1.00 96.38 404 SER A O 1
ATOM 2967 N N . PRO A 1 405 ? 20.143 -4.333 -14.427 1.00 92.94 405 PRO A N 1
ATOM 2968 C CA . PRO A 1 405 ? 20.487 -4.940 -13.135 1.00 92.94 405 PRO A CA 1
ATOM 2969 C C . PRO A 1 405 ? 21.170 -3.989 -12.141 1.00 92.94 405 PRO A C 1
ATOM 2971 O O . PRO A 1 405 ? 21.123 -4.218 -10.934 1.00 92.94 405 PRO A O 1
ATOM 2974 N N . LEU A 1 406 ? 21.819 -2.936 -12.638 1.00 92.25 406 LEU A N 1
ATOM 2975 C CA . LEU A 1 406 ? 22.466 -1.882 -11.858 1.00 92.25 406 LEU A CA 1
ATOM 2976 C C . LEU A 1 406 ? 22.351 -0.553 -12.611 1.00 92.25 406 LEU A C 1
ATOM 2978 O O . LEU A 1 406 ? 22.196 -0.566 -13.837 1.00 92.25 406 LEU A O 1
ATOM 2982 N N . PRO A 1 407 ? 22.525 0.595 -11.930 1.00 93.44 407 PRO A N 1
ATOM 2983 C CA . PRO A 1 407 ? 22.873 1.826 -12.629 1.00 93.44 407 PRO A CA 1
ATOM 2984 C C . PRO A 1 407 ? 24.045 1.551 -13.589 1.00 93.44 407 PRO A C 1
ATOM 2986 O O . PRO A 1 407 ? 24.988 0.860 -13.179 1.00 93.44 407 PRO A O 1
ATOM 2989 N N . PRO A 1 408 ? 24.023 2.035 -14.845 1.00 93.38 408 PRO A N 1
ATOM 2990 C CA . PRO A 1 408 ? 25.054 1.687 -15.828 1.00 93.38 408 PRO A CA 1
ATOM 2991 C C . PRO A 1 408 ? 26.484 2.010 -15.363 1.00 93.38 408 PRO A C 1
ATOM 2993 O O . PRO A 1 408 ? 27.430 1.290 -15.678 1.00 93.38 408 PRO A O 1
ATOM 2996 N N . GLU A 1 409 ? 26.650 3.040 -14.534 1.00 94.81 409 GLU A N 1
ATOM 2997 C CA . GLU A 1 409 ? 27.912 3.364 -13.870 1.00 94.81 409 GLU A CA 1
ATOM 2998 C C . GLU A 1 409 ? 28.374 2.263 -12.909 1.00 94.81 409 GLU A C 1
ATOM 3000 O O . GLU A 1 409 ? 29.554 1.922 -12.878 1.00 94.81 409 GLU A O 1
ATOM 3005 N N . GLY A 1 410 ? 27.450 1.668 -12.153 1.00 92.00 410 GLY A N 1
ATOM 3006 C CA . GLY A 1 410 ? 27.730 0.527 -11.282 1.00 92.00 410 GLY A CA 1
ATOM 3007 C C . GLY A 1 410 ? 28.136 -0.715 -12.076 1.00 92.00 410 GLY A C 1
ATOM 3008 O O . GLY A 1 410 ? 29.091 -1.396 -11.705 1.00 92.00 410 GLY A O 1
ATOM 3009 N N . ALA A 1 411 ? 27.475 -0.971 -13.209 1.00 90.88 411 ALA A N 1
ATOM 3010 C CA . ALA A 1 411 ? 27.876 -2.037 -14.127 1.00 90.88 411 ALA A CA 1
ATOM 3011 C C . ALA A 1 411 ? 29.298 -1.803 -14.678 1.00 90.88 411 ALA A C 1
ATOM 3013 O O . ALA A 1 411 ? 30.113 -2.727 -14.698 1.00 90.88 411 ALA A O 1
ATOM 3014 N N . SER A 1 412 ? 29.627 -0.557 -15.035 1.00 95.00 412 SER A N 1
ATOM 3015 C CA . SER A 1 412 ? 30.971 -0.158 -15.475 1.00 95.00 412 SER A CA 1
ATOM 3016 C C . SER A 1 412 ? 32.024 -0.418 -14.405 1.00 95.00 412 SER A C 1
ATOM 3018 O O . SER A 1 412 ? 33.073 -0.988 -14.703 1.00 95.00 412 SER A O 1
ATOM 3020 N N . VAL A 1 413 ? 31.735 -0.106 -13.140 1.00 95.06 413 VAL A N 1
ATOM 3021 C CA . VAL A 1 413 ? 32.678 -0.361 -12.041 1.00 95.06 413 VAL A CA 1
ATOM 3022 C C . VAL A 1 413 ? 32.957 -1.857 -11.881 1.00 95.06 413 VAL A C 1
ATOM 3024 O O . VAL A 1 413 ? 34.100 -2.237 -11.632 1.00 95.06 413 VAL A O 1
ATOM 3027 N N . ILE A 1 414 ? 31.956 -2.722 -12.063 1.00 90.81 414 ILE A N 1
ATOM 3028 C CA . ILE A 1 414 ? 32.144 -4.177 -11.964 1.00 90.81 414 ILE A CA 1
ATOM 3029 C C . ILE A 1 414 ? 33.010 -4.712 -13.110 1.00 90.81 414 ILE A C 1
ATOM 3031 O O . ILE A 1 414 ? 33.922 -5.504 -12.868 1.00 90.81 414 ILE A O 1
ATOM 3035 N N . VAL A 1 415 ? 32.738 -4.294 -14.348 1.00 92.12 415 VAL A N 1
ATOM 3036 C CA . VAL A 1 415 ? 33.386 -4.864 -15.541 1.00 92.12 415 VAL A CA 1
ATOM 3037 C C . VAL A 1 415 ? 34.735 -4.199 -15.836 1.00 92.12 415 VAL A C 1
ATOM 3039 O O . VAL A 1 415 ? 35.721 -4.886 -16.099 1.00 92.12 415 VAL A O 1
ATOM 3042 N N . HIS A 1 416 ? 34.798 -2.870 -15.749 1.00 92.38 416 HIS A N 1
ATOM 3043 C CA . HIS A 1 416 ? 35.936 -2.049 -16.177 1.00 92.38 416 HIS A CA 1
ATOM 3044 C C . HIS A 1 416 ? 36.697 -1.387 -15.019 1.00 92.38 416 HIS A C 1
ATOM 3046 O O . HIS A 1 416 ? 37.769 -0.831 -15.242 1.00 92.38 416 HIS A O 1
ATOM 3052 N N . ARG A 1 417 ? 36.210 -1.494 -13.771 1.00 94.00 417 ARG A N 1
ATOM 3053 C CA . ARG A 1 417 ? 36.804 -0.863 -12.568 1.00 94.00 417 ARG A CA 1
ATOM 3054 C C . ARG A 1 417 ? 36.812 0.671 -12.587 1.00 94.00 417 ARG A C 1
ATOM 3056 O O . ARG A 1 417 ? 37.529 1.286 -11.800 1.00 94.00 417 ARG A O 1
ATOM 3063 N N . ASP A 1 418 ? 35.984 1.280 -13.431 1.00 94.56 418 ASP A N 1
ATOM 3064 C CA . ASP A 1 418 ? 35.710 2.718 -13.480 1.00 94.56 418 ASP A CA 1
ATOM 3065 C C . ASP A 1 418 ? 34.258 2.971 -13.922 1.00 94.56 418 ASP A C 1
ATOM 3067 O O . ASP A 1 418 ? 33.536 2.031 -14.235 1.00 94.56 418 ASP A O 1
ATOM 3071 N N . THR A 1 419 ? 33.809 4.226 -13.956 1.00 94.62 419 THR A N 1
ATOM 3072 C CA . THR A 1 419 ? 32.453 4.595 -14.407 1.00 94.62 419 THR A CA 1
ATOM 3073 C C . THR A 1 419 ? 32.388 5.074 -15.861 1.00 94.62 419 THR A C 1
ATOM 3075 O O . THR A 1 419 ? 31.303 5.376 -16.354 1.00 94.62 419 THR A O 1
ATOM 3078 N N . ALA A 1 420 ? 33.523 5.179 -16.556 1.00 95.88 420 ALA A N 1
ATOM 3079 C CA . ALA A 1 420 ? 33.614 5.848 -17.853 1.00 95.88 420 ALA A CA 1
ATOM 3080 C C . ALA A 1 420 ? 32.975 5.039 -18.992 1.00 95.88 420 ALA A C 1
ATOM 3082 O O . ALA A 1 420 ? 32.519 5.621 -19.974 1.00 95.88 420 ALA A O 1
ATOM 3083 N N . HIS A 1 421 ? 32.885 3.717 -18.831 1.00 95.25 421 HIS A N 1
ATOM 3084 C CA . HIS A 1 421 ? 32.341 2.791 -19.827 1.00 95.25 421 HIS A CA 1
ATOM 3085 C C . HIS A 1 421 ? 30.824 2.570 -19.671 1.00 95.25 421 HIS A C 1
ATOM 3087 O O . HIS A 1 421 ? 30.239 1.721 -20.342 1.00 95.25 421 HIS A O 1
ATOM 3093 N N . ALA A 1 422 ? 30.151 3.348 -18.813 1.00 95.06 422 ALA A N 1
ATOM 3094 C CA . ALA A 1 422 ? 28.702 3.278 -18.625 1.00 95.06 422 ALA A CA 1
ATOM 3095 C C . ALA A 1 422 ? 27.890 3.433 -19.932 1.00 95.06 422 ALA A C 1
ATOM 3097 O O . ALA A 1 422 ? 26.954 2.652 -20.121 1.00 95.06 422 ALA A O 1
ATOM 3098 N N . PRO A 1 423 ? 28.232 4.350 -20.867 1.00 95.56 423 PRO A N 1
ATOM 3099 C CA . PRO A 1 423 ? 27.519 4.453 -22.141 1.00 95.56 423 PRO A CA 1
ATOM 3100 C C . PRO A 1 423 ? 27.650 3.195 -23.007 1.00 95.56 423 PRO A C 1
ATOM 3102 O O . PRO A 1 423 ? 26.677 2.756 -23.618 1.00 95.56 423 PRO A O 1
ATOM 3105 N N . GLU A 1 424 ? 28.849 2.610 -23.042 1.00 92.44 424 GLU A N 1
ATOM 3106 C CA . GLU A 1 424 ? 29.154 1.413 -23.829 1.00 92.44 424 GLU A CA 1
ATOM 3107 C C . GLU A 1 424 ? 28.406 0.197 -23.279 1.00 92.44 424 GLU A C 1
ATOM 3109 O O . GLU A 1 424 ? 27.786 -0.543 -24.041 1.00 92.44 424 GLU A O 1
ATOM 3114 N N . LEU A 1 425 ? 28.390 0.028 -21.954 1.00 92.56 425 LEU A N 1
ATOM 3115 C CA . LEU A 1 425 ? 27.651 -1.052 -21.304 1.00 92.56 425 LEU A CA 1
ATOM 3116 C C . LEU A 1 425 ? 26.140 -0.897 -21.428 1.00 92.56 425 LEU A C 1
ATOM 3118 O O . LEU A 1 425 ? 25.467 -1.891 -21.680 1.00 92.56 425 LEU A O 1
ATOM 3122 N N . ALA A 1 426 ? 25.606 0.321 -21.298 1.00 92.38 426 ALA A N 1
ATOM 3123 C CA . ALA A 1 426 ? 24.183 0.578 -21.506 1.00 92.38 426 ALA A CA 1
ATOM 3124 C C . ALA A 1 426 ? 23.732 0.116 -22.902 1.00 92.38 426 ALA A C 1
ATOM 3126 O O . ALA A 1 426 ? 22.696 -0.534 -23.037 1.00 92.38 426 ALA A O 1
ATOM 3127 N N . ALA A 1 427 ? 24.539 0.400 -23.930 1.00 90.38 427 ALA A N 1
ATOM 3128 C CA . ALA A 1 427 ? 24.283 -0.068 -25.286 1.00 90.38 427 ALA A CA 1
ATOM 3129 C C . ALA A 1 427 ? 24.463 -1.586 -25.431 1.00 90.38 427 ALA A C 1
ATOM 3131 O O . ALA A 1 427 ? 23.593 -2.256 -25.980 1.00 90.38 427 ALA A O 1
ATOM 3132 N N . ALA A 1 428 ? 25.557 -2.143 -24.909 1.00 88.75 428 ALA A N 1
ATOM 3133 C CA . ALA A 1 428 ? 25.858 -3.569 -25.028 1.00 88.75 428 ALA A CA 1
ATOM 3134 C C . ALA A 1 428 ? 24.841 -4.471 -24.307 1.00 88.75 428 ALA A C 1
ATOM 3136 O O . ALA A 1 428 ? 24.611 -5.599 -24.735 1.00 88.75 428 ALA A O 1
ATOM 3137 N N . GLN A 1 429 ? 24.240 -3.990 -23.217 1.00 90.75 429 GLN A N 1
ATOM 3138 C CA . GLN A 1 429 ? 23.246 -4.726 -22.434 1.00 90.75 429 GLN A CA 1
ATOM 3139 C C . GLN A 1 429 ? 21.813 -4.578 -22.966 1.00 90.75 429 GLN A C 1
ATOM 3141 O O . GLN A 1 429 ? 20.939 -5.307 -22.508 1.00 90.75 429 GLN A O 1
ATOM 3146 N N . GLY A 1 430 ? 21.561 -3.665 -23.912 1.00 91.44 430 GLY A N 1
ATOM 3147 C CA . GLY A 1 430 ? 20.224 -3.440 -24.471 1.00 91.44 430 GLY A CA 1
ATOM 3148 C C . GLY A 1 430 ? 19.208 -2.983 -23.421 1.00 91.44 430 GLY A C 1
ATOM 3149 O O . GLY A 1 430 ? 18.118 -3.541 -23.331 1.00 91.44 430 GLY A O 1
ATOM 3150 N N . ILE A 1 431 ? 19.582 -2.010 -22.583 1.00 94.88 431 ILE A N 1
ATOM 3151 C CA . ILE A 1 431 ? 18.767 -1.590 -21.427 1.00 94.88 431 ILE A CA 1
ATOM 3152 C C . ILE A 1 431 ? 17.579 -0.697 -21.803 1.00 94.88 431 ILE A C 1
ATOM 3154 O O . ILE A 1 431 ? 16.714 -0.440 -20.966 1.00 94.88 431 ILE A O 1
ATOM 3158 N N . ALA A 1 432 ? 17.562 -0.143 -23.018 1.00 94.31 432 ALA A N 1
ATOM 3159 C CA . ALA A 1 432 ? 16.552 0.824 -23.422 1.00 94.31 432 ALA A CA 1
ATOM 3160 C C . ALA A 1 432 ? 15.196 0.144 -23.659 1.00 94.31 432 ALA A C 1
ATOM 3162 O O . ALA A 1 432 ? 15.139 -0.979 -24.155 1.00 94.31 432 ALA A O 1
ATOM 3163 N N . ALA A 1 433 ? 14.089 0.845 -23.394 1.00 91.75 433 ALA A N 1
ATOM 3164 C CA . ALA A 1 433 ? 12.735 0.315 -23.585 1.00 91.75 433 ALA A CA 1
ATOM 3165 C C . ALA A 1 433 ? 12.494 -0.281 -24.985 1.00 91.75 433 ALA A C 1
ATOM 3167 O O . ALA A 1 433 ? 11.810 -1.293 -25.116 1.00 91.75 433 ALA A O 1
ATOM 3168 N N . THR A 1 434 ? 13.092 0.303 -26.028 1.00 88.31 434 THR A N 1
ATOM 3169 C CA . THR A 1 434 ? 12.993 -0.217 -27.404 1.00 88.31 434 THR A CA 1
ATOM 3170 C C . THR A 1 434 ? 13.759 -1.521 -27.605 1.00 88.31 434 THR A C 1
ATOM 3172 O O . THR A 1 434 ? 13.278 -2.395 -28.321 1.00 88.31 434 THR A O 1
ATOM 3175 N N . ASP A 1 435 ? 14.914 -1.678 -26.957 1.00 89.12 435 ASP A N 1
ATOM 3176 C CA . ASP A 1 435 ? 15.704 -2.912 -27.010 1.00 89.12 435 ASP A CA 1
ATOM 3177 C C . ASP A 1 435 ? 14.974 -4.026 -26.247 1.00 89.12 435 ASP A C 1
ATOM 3179 O O . ASP A 1 435 ? 14.803 -5.134 -26.752 1.00 89.12 435 ASP A O 1
ATOM 3183 N N . LEU A 1 436 ? 14.449 -3.698 -25.063 1.00 89.38 436 LEU A N 1
ATOM 3184 C CA . LEU A 1 436 ? 13.643 -4.599 -24.240 1.00 89.38 436 LEU A CA 1
ATOM 3185 C C . LEU A 1 436 ? 12.353 -5.027 -24.954 1.00 89.38 436 LEU A C 1
ATOM 3187 O O . LEU A 1 436 ? 11.944 -6.183 -24.857 1.00 89.38 436 LEU A O 1
ATOM 3191 N N . ALA A 1 437 ? 11.715 -4.127 -25.705 1.00 85.75 437 ALA A N 1
ATOM 3192 C CA . ALA A 1 437 ? 10.561 -4.464 -26.534 1.00 85.75 437 ALA A CA 1
ATOM 3193 C C . ALA A 1 437 ? 10.936 -5.404 -27.687 1.00 85.75 437 ALA A C 1
ATOM 3195 O O . ALA A 1 437 ? 10.242 -6.394 -27.910 1.00 85.75 437 ALA A O 1
ATOM 3196 N N . ALA A 1 438 ? 12.066 -5.165 -28.363 1.00 81.75 438 ALA A N 1
ATOM 3197 C CA . ALA A 1 438 ? 12.578 -6.067 -29.398 1.00 81.75 438 ALA A CA 1
ATOM 3198 C C . ALA A 1 438 ? 12.911 -7.468 -28.848 1.00 81.75 438 ALA A C 1
ATOM 3200 O O . ALA A 1 438 ? 12.793 -8.461 -29.562 1.00 81.75 438 ALA A O 1
ATOM 3201 N N . GLN A 1 439 ? 13.273 -7.557 -27.567 1.00 82.88 439 GLN A N 1
ATOM 3202 C CA . GLN A 1 439 ? 13.482 -8.816 -26.848 1.00 82.88 439 GLN A CA 1
ATOM 3203 C C . GLN A 1 439 ? 12.171 -9.432 -26.317 1.00 82.88 439 GLN A C 1
ATOM 3205 O O . GLN A 1 439 ? 12.172 -10.570 -25.855 1.00 82.88 439 GLN A O 1
ATOM 3210 N N . GLY A 1 440 ? 11.035 -8.735 -26.387 1.00 79.94 440 GLY A N 1
ATOM 3211 C CA . GLY A 1 440 ? 9.746 -9.211 -25.872 1.00 79.94 440 GLY A CA 1
ATOM 3212 C C . GLY A 1 440 ? 9.561 -9.051 -24.356 1.00 79.94 440 GLY A C 1
ATOM 3213 O O . GLY A 1 440 ? 8.598 -9.583 -23.792 1.00 79.94 440 GLY A O 1
ATOM 3214 N N . GLU A 1 441 ? 10.457 -8.310 -23.700 1.00 86.69 441 GLU A N 1
ATOM 3215 C CA . GLU A 1 441 ? 10.384 -7.979 -22.275 1.00 86.69 441 GLU A CA 1
ATOM 3216 C C . GLU A 1 441 ? 9.417 -6.825 -21.991 1.00 86.69 441 GLU A C 1
ATOM 3218 O O . GLU A 1 441 ? 8.856 -6.764 -20.899 1.00 86.69 441 GLU A O 1
ATOM 3223 N N . ILE A 1 442 ? 9.169 -5.952 -22.970 1.00 91.25 442 ILE A N 1
ATOM 3224 C CA . ILE A 1 442 ? 8.139 -4.904 -22.941 1.00 91.25 442 ILE A CA 1
ATOM 3225 C C . ILE A 1 442 ? 7.097 -5.214 -24.015 1.00 91.25 442 ILE A C 1
ATOM 3227 O O . ILE A 1 442 ? 7.447 -5.553 -25.142 1.00 91.25 442 ILE A O 1
ATOM 3231 N N . ASP A 1 443 ? 5.811 -5.125 -23.670 1.00 88.25 443 ASP A N 1
ATOM 3232 C CA . ASP A 1 443 ? 4.730 -5.373 -24.626 1.00 88.25 443 ASP A CA 1
ATOM 3233 C C . ASP A 1 443 ? 4.479 -4.184 -25.556 1.00 88.25 443 ASP A C 1
ATOM 3235 O O . ASP A 1 443 ? 4.073 -4.367 -26.701 1.00 88.25 443 ASP A O 1
ATOM 3239 N N . GLN A 1 444 ? 4.628 -2.969 -25.032 1.00 89.38 444 GLN A N 1
ATOM 3240 C CA . GLN A 1 444 ? 4.317 -1.744 -25.750 1.00 89.38 444 GLN A CA 1
ATOM 3241 C C . GLN A 1 444 ? 5.219 -0.616 -25.262 1.00 89.38 444 GLN A C 1
ATOM 3243 O O . GLN A 1 444 ? 5.266 -0.309 -24.070 1.00 89.38 444 GLN A O 1
ATOM 3248 N N . VAL A 1 445 ? 5.918 0.005 -26.206 1.00 89.19 445 VAL A N 1
ATOM 3249 C CA . VAL A 1 445 ? 6.638 1.258 -25.988 1.00 89.19 445 VAL A CA 1
ATOM 3250 C C . VAL A 1 445 ? 5.713 2.389 -26.399 1.00 89.19 445 VAL A C 1
ATOM 3252 O O . VAL A 1 445 ? 5.139 2.346 -27.488 1.00 89.19 445 VAL A O 1
ATOM 3255 N N . VAL A 1 446 ? 5.556 3.382 -25.534 1.00 87.62 446 VAL A N 1
ATOM 3256 C CA . VAL A 1 446 ? 4.686 4.526 -25.780 1.00 87.62 446 VAL A CA 1
ATOM 3257 C C . VAL A 1 446 ? 5.496 5.809 -25.712 1.00 87.62 446 VAL A C 1
ATOM 3259 O O . VAL A 1 446 ? 6.262 6.033 -24.778 1.00 87.62 446 VAL A O 1
ATOM 3262 N N . HIS A 1 447 ? 5.302 6.671 -26.705 1.00 84.75 447 HIS A N 1
ATOM 3263 C CA . HIS A 1 447 ? 5.812 8.031 -26.659 1.00 84.75 447 HIS A CA 1
ATOM 3264 C C . HIS A 1 447 ? 4.839 8.897 -25.857 1.00 84.75 447 HIS A C 1
ATOM 3266 O O . HIS A 1 447 ? 3.914 9.498 -26.409 1.00 84.75 447 HIS A O 1
ATOM 3272 N N . TRP A 1 448 ? 5.009 8.910 -24.537 1.00 80.06 448 TRP A N 1
ATOM 3273 C CA . TRP A 1 448 ? 4.202 9.761 -23.678 1.00 80.06 448 TRP A CA 1
ATOM 3274 C C . TRP A 1 448 ? 4.742 11.180 -23.682 1.00 80.06 448 TRP A C 1
ATOM 3276 O O . TRP A 1 448 ? 5.903 11.438 -23.362 1.00 80.06 448 TRP A O 1
ATOM 3286 N N . ARG A 1 449 ? 3.846 12.128 -23.934 1.00 70.31 449 ARG A N 1
ATOM 3287 C CA . ARG A 1 449 ? 4.058 13.505 -23.510 1.00 70.31 449 ARG A CA 1
ATOM 3288 C C . ARG A 1 449 ? 3.902 13.520 -21.999 1.00 70.31 449 ARG A C 1
ATOM 3290 O O . ARG A 1 449 ? 2.793 13.602 -21.492 1.00 70.31 449 ARG A O 1
ATOM 3297 N N . LEU A 1 450 ? 4.997 13.313 -21.271 1.00 62.03 450 LEU A N 1
ATOM 3298 C CA . LEU A 1 450 ? 4.952 13.088 -19.821 1.00 62.03 450 LEU A CA 1
ATOM 3299 C C . LEU A 1 450 ? 4.394 14.288 -19.036 1.00 62.03 450 LEU A C 1
ATOM 3301 O O . LEU A 1 450 ? 3.967 14.121 -17.900 1.00 62.03 450 LEU A O 1
ATOM 3305 N N . ASP A 1 451 ? 4.344 15.478 -19.643 1.00 62.59 451 ASP A N 1
ATOM 3306 C CA . ASP A 1 451 ? 3.622 16.655 -19.142 1.00 62.59 451 ASP A CA 1
ATOM 3307 C C . ASP A 1 451 ? 2.085 16.510 -19.198 1.00 62.59 451 ASP A C 1
ATOM 3309 O O . ASP A 1 451 ? 1.360 17.315 -18.614 1.00 62.59 451 ASP A O 1
ATOM 3313 N N . VAL A 1 452 ? 1.580 15.469 -19.864 1.00 57.31 452 VAL A N 1
ATOM 3314 C CA . VAL A 1 452 ? 0.165 15.144 -20.056 1.00 57.31 452 VAL A CA 1
ATOM 3315 C C . VAL A 1 452 ? -0.144 13.791 -19.407 1.00 57.31 452 VAL A C 1
ATOM 3317 O O . VAL A 1 452 ? -0.232 12.748 -20.052 1.00 57.31 452 VAL A O 1
ATOM 3320 N N . ALA A 1 453 ? -0.376 13.805 -18.094 1.00 66.44 453 ALA A N 1
ATOM 3321 C CA . ALA A 1 453 ? -0.705 12.608 -17.310 1.00 66.44 453 ALA A CA 1
ATOM 3322 C C . ALA A 1 453 ? -1.919 11.806 -17.832 1.00 66.44 453 ALA A C 1
ATOM 3324 O O . ALA A 1 453 ? -2.034 10.606 -17.575 1.00 66.44 453 ALA A O 1
ATOM 3325 N N . ALA A 1 454 ? -2.832 12.456 -18.563 1.00 76.38 454 ALA A N 1
ATOM 3326 C CA . ALA A 1 454 ? -4.035 11.834 -19.114 1.00 76.38 454 ALA A CA 1
ATOM 3327 C C . ALA A 1 454 ? -3.729 10.719 -20.133 1.00 76.38 454 ALA A C 1
ATOM 3329 O O . ALA A 1 454 ? -4.449 9.717 -20.164 1.00 76.38 454 ALA A O 1
ATOM 3330 N N . ASP A 1 455 ? -2.653 10.857 -20.910 1.00 82.00 455 ASP A N 1
ATOM 3331 C CA . ASP A 1 455 ? -2.298 9.899 -21.962 1.00 82.00 455 ASP A CA 1
ATOM 3332 C C . ASP A 1 455 ? -1.872 8.561 -21.339 1.00 82.00 455 ASP A C 1
ATOM 3334 O O . ASP A 1 455 ? -2.437 7.510 -21.642 1.00 82.00 455 ASP A O 1
ATOM 3338 N N . VAL A 1 456 ? -0.978 8.615 -20.344 1.00 86.81 456 VAL A N 1
ATOM 3339 C CA . VAL A 1 456 ? -0.500 7.436 -19.601 1.00 86.81 456 VAL A CA 1
ATOM 3340 C C . VAL A 1 456 ? -1.659 6.689 -18.938 1.00 86.81 456 VAL A C 1
ATOM 3342 O O . VAL A 1 456 ? -1.756 5.464 -19.024 1.00 86.81 456 VAL A O 1
ATOM 3345 N N . ARG A 1 457 ? -2.572 7.414 -18.277 1.00 91.50 457 ARG A N 1
ATOM 3346 C CA . ARG A 1 457 ? -3.738 6.806 -17.611 1.00 91.50 457 ARG A CA 1
ATOM 3347 C C . ARG A 1 457 ? -4.673 6.118 -18.605 1.00 91.50 457 ARG A C 1
ATOM 3349 O O . ARG A 1 457 ? -5.231 5.070 -18.279 1.00 91.50 457 ARG A O 1
ATOM 3356 N N . THR A 1 458 ? -4.837 6.696 -19.792 1.00 90.12 458 THR A N 1
ATOM 3357 C CA . THR A 1 458 ? -5.669 6.131 -20.861 1.00 90.12 458 THR A CA 1
ATOM 3358 C C . THR A 1 458 ? -5.091 4.804 -21.350 1.00 90.12 458 THR A C 1
ATOM 3360 O O . THR A 1 458 ? -5.814 3.809 -21.402 1.00 90.12 458 THR A O 1
ATOM 3363 N N . ASP A 1 459 ? -3.781 4.740 -21.596 1.00 91.19 459 ASP A N 1
ATOM 3364 C CA . ASP A 1 459 ? -3.111 3.505 -22.023 1.00 91.19 459 ASP A CA 1
ATOM 3365 C C . ASP A 1 459 ? -3.136 2.411 -20.953 1.00 91.19 459 ASP A C 1
ATOM 3367 O O . ASP A 1 459 ? -3.341 1.239 -21.272 1.00 91.19 459 ASP A O 1
ATOM 3371 N N . ILE A 1 460 ? -2.995 2.773 -19.672 1.00 93.88 460 ILE A N 1
ATOM 3372 C CA . ILE A 1 460 ? -3.182 1.829 -18.560 1.00 93.88 460 ILE A CA 1
ATOM 3373 C C . ILE A 1 460 ? -4.617 1.283 -18.563 1.00 93.88 460 ILE A C 1
ATOM 3375 O O . ILE A 1 460 ? -4.816 0.079 -18.408 1.00 93.88 460 ILE A O 1
ATOM 3379 N N . GLY A 1 461 ? -5.615 2.148 -18.769 1.00 92.31 461 GLY A N 1
ATOM 3380 C CA . GLY A 1 461 ? -7.019 1.748 -18.878 1.00 92.31 461 GLY A CA 1
ATOM 3381 C C . GLY A 1 461 ? -7.256 0.755 -20.016 1.00 92.31 461 GLY A C 1
ATOM 3382 O O . GLY A 1 461 ? -7.879 -0.284 -19.800 1.00 92.31 461 GLY A O 1
ATOM 3383 N N . HIS A 1 462 ? -6.698 1.021 -21.200 1.00 91.81 462 HIS A N 1
ATOM 3384 C CA . HIS A 1 462 ? -6.749 0.097 -22.337 1.00 91.81 462 HIS A CA 1
ATOM 3385 C C . HIS A 1 462 ? -6.025 -1.223 -22.051 1.00 91.81 462 HIS A C 1
ATOM 3387 O O . HIS A 1 462 ? -6.539 -2.285 -22.387 1.00 91.81 462 HIS A O 1
ATOM 3393 N N . ALA A 1 463 ? -4.862 -1.177 -21.397 1.00 92.50 463 ALA A N 1
ATOM 3394 C CA . ALA A 1 463 ? -4.106 -2.369 -21.030 1.00 92.50 463 ALA A CA 1
ATOM 3395 C C . ALA A 1 463 ? -4.843 -3.247 -20.007 1.00 92.50 463 ALA A C 1
ATOM 3397 O O . ALA A 1 463 ? -4.712 -4.467 -20.054 1.00 92.50 463 ALA A O 1
ATOM 3398 N N . LEU A 1 464 ? -5.607 -2.642 -19.093 1.00 91.94 464 LEU A N 1
ATOM 3399 C CA . LEU A 1 464 ? -6.429 -3.351 -18.110 1.00 91.94 464 LEU A CA 1
ATOM 3400 C C . LEU A 1 464 ? -7.725 -3.915 -18.709 1.00 91.94 464 LEU A C 1
ATOM 3402 O O . LEU A 1 464 ? -8.250 -4.908 -18.198 1.00 91.94 464 LEU A O 1
ATOM 3406 N N . ALA A 1 465 ? -8.263 -3.293 -19.759 1.00 87.38 465 ALA A N 1
ATOM 3407 C CA . ALA A 1 465 ? -9.538 -3.677 -20.351 1.00 87.38 465 ALA A CA 1
ATOM 3408 C C . ALA A 1 465 ? -9.497 -5.117 -20.896 1.00 87.38 465 ALA A C 1
ATOM 3410 O O . ALA A 1 465 ? -8.737 -5.440 -21.803 1.00 87.38 465 ALA A O 1
ATOM 3411 N N . GLY A 1 466 ? -10.324 -6.000 -20.325 1.00 76.62 466 GLY A N 1
ATOM 3412 C CA . GLY A 1 466 ? -10.408 -7.408 -20.733 1.00 76.62 466 GLY A CA 1
ATOM 3413 C C . GLY A 1 466 ? -9.180 -8.261 -20.388 1.00 76.62 466 GLY A C 1
ATOM 3414 O O . GLY A 1 466 ? -9.108 -9.414 -20.812 1.00 76.62 466 GLY A O 1
ATOM 3415 N N . LEU A 1 467 ? -8.221 -7.732 -19.619 1.00 87.50 467 LEU A N 1
ATOM 3416 C CA . LEU A 1 467 ? -7.005 -8.454 -19.262 1.00 87.50 467 LEU A CA 1
ATOM 3417 C C . LEU A 1 467 ? -7.312 -9.580 -18.267 1.00 87.50 467 LEU A C 1
ATOM 3419 O O . LEU A 1 467 ? -7.865 -9.348 -17.192 1.00 87.50 467 LEU A O 1
ATOM 3423 N N . ALA A 1 468 ? -6.909 -10.802 -18.610 1.00 85.19 468 ALA A N 1
ATOM 3424 C CA . ALA A 1 468 ? -6.965 -11.950 -17.714 1.00 85.19 468 ALA A CA 1
ATOM 3425 C C . ALA A 1 468 ? -5.611 -12.154 -17.005 1.00 85.19 468 ALA A C 1
ATOM 3427 O O . ALA A 1 468 ? -4.566 -11.937 -17.623 1.00 85.19 468 ALA A O 1
ATOM 3428 N N . PRO A 1 469 ? -5.602 -12.582 -15.728 1.00 87.94 469 PRO A N 1
ATOM 3429 C CA . PRO A 1 469 ? -4.362 -12.879 -15.019 1.00 87.94 469 PRO A CA 1
ATOM 3430 C C . PRO A 1 469 ? -3.662 -14.116 -15.602 1.00 87.94 469 PRO A C 1
ATOM 3432 O O . PRO A 1 469 ? -4.260 -15.190 -15.666 1.00 87.94 469 PRO A O 1
ATOM 3435 N N . ASP A 1 470 ? -2.379 -13.991 -15.946 1.00 85.75 470 ASP A N 1
ATOM 3436 C CA . ASP A 1 470 ? -1.545 -15.055 -16.508 1.00 85.75 470 ASP A CA 1
ATOM 3437 C C . ASP A 1 470 ? -0.148 -15.066 -15.859 1.00 85.75 470 ASP A C 1
ATOM 3439 O O . ASP A 1 470 ? 0.750 -14.271 -16.151 1.00 85.75 470 ASP A O 1
ATOM 3443 N N . ARG A 1 471 ? 0.066 -16.049 -14.980 1.00 82.56 471 ARG A N 1
ATOM 3444 C CA . ARG A 1 471 ? 1.336 -16.208 -14.260 1.00 82.56 471 ARG A CA 1
ATOM 3445 C C . ARG A 1 471 ? 2.521 -16.488 -15.177 1.00 82.56 471 ARG A C 1
ATOM 3447 O O . ARG A 1 471 ? 3.610 -16.004 -14.880 1.00 82.56 471 ARG A O 1
ATOM 3454 N N . ALA A 1 472 ? 2.331 -17.255 -16.250 1.00 79.88 472 ALA A N 1
ATOM 3455 C CA . ALA A 1 472 ? 3.410 -17.571 -17.180 1.00 79.88 472 ALA A CA 1
ATOM 3456 C C . ALA A 1 472 ? 3.820 -16.308 -17.941 1.00 79.88 472 ALA A C 1
ATOM 3458 O O . ALA A 1 472 ? 5.005 -15.993 -18.051 1.00 79.88 472 ALA A O 1
ATOM 3459 N N . ARG A 1 473 ? 2.833 -15.512 -18.363 1.00 83.88 473 ARG A N 1
ATOM 3460 C CA . ARG A 1 473 ? 3.082 -14.234 -19.027 1.00 83.88 473 ARG A CA 1
ATOM 3461 C C . ARG A 1 473 ? 3.848 -13.250 -18.145 1.00 83.88 473 ARG A C 1
ATOM 3463 O O . ARG A 1 473 ? 4.700 -12.534 -18.663 1.00 83.88 473 ARG A O 1
ATOM 3470 N N . ARG A 1 474 ? 3.624 -13.222 -16.829 1.00 87.75 474 ARG A N 1
ATOM 3471 C CA . ARG A 1 474 ? 4.335 -12.304 -15.911 1.00 87.75 474 ARG A CA 1
ATOM 3472 C C . ARG A 1 474 ? 5.830 -12.524 -15.829 1.00 87.75 474 ARG A C 1
ATOM 3474 O O . ARG A 1 474 ? 6.558 -11.550 -15.658 1.00 87.75 474 ARG A O 1
ATOM 3481 N N . VAL A 1 475 ? 6.268 -13.774 -15.928 1.00 84.38 475 VAL A N 1
ATOM 3482 C CA . VAL A 1 475 ? 7.679 -14.178 -15.807 1.00 84.38 475 VAL A CA 1
ATOM 3483 C C . VAL A 1 475 ? 8.303 -14.523 -17.151 1.00 84.38 475 VAL A C 1
ATOM 3485 O O . VAL A 1 475 ? 9.414 -15.035 -17.194 1.00 84.38 475 VAL A O 1
ATOM 3488 N N . ARG A 1 476 ? 7.589 -14.256 -18.251 1.00 79.56 476 ARG A N 1
ATOM 3489 C CA . ARG A 1 476 ? 8.100 -14.520 -19.590 1.00 79.56 476 ARG A CA 1
ATOM 3490 C C . ARG A 1 476 ? 9.430 -13.794 -19.781 1.00 79.56 476 ARG A C 1
ATOM 3492 O O . ARG A 1 476 ? 9.547 -12.613 -19.437 1.00 79.56 476 ARG A O 1
ATOM 3499 N N . HIS A 1 477 ? 10.361 -14.520 -20.379 1.00 64.94 477 HIS A N 1
ATOM 3500 C CA . HIS A 1 477 ? 11.616 -14.000 -20.879 1.00 64.94 477 HIS A CA 1
ATOM 3501 C C . HIS A 1 477 ? 11.774 -14.384 -22.340 1.00 64.94 477 HIS A C 1
ATOM 3503 O O . HIS A 1 477 ? 11.266 -15.424 -22.767 1.00 64.94 477 HIS A O 1
ATOM 3509 N N . SER A 1 478 ? 12.499 -13.567 -23.103 1.00 49.56 478 SER A N 1
ATOM 3510 C CA . SER A 1 478 ? 12.775 -13.835 -24.523 1.00 49.56 478 SER A CA 1
ATOM 3511 C C . SER A 1 478 ? 13.275 -15.268 -24.773 1.00 49.56 478 SER A C 1
ATOM 3513 O O . SER A 1 478 ? 12.849 -15.925 -25.717 1.00 49.56 478 SER A O 1
ATOM 3515 N N . ALA A 1 479 ? 14.117 -15.785 -23.868 1.00 42.50 479 ALA A N 1
ATOM 3516 C CA . ALA A 1 479 ? 14.731 -17.110 -23.969 1.00 42.50 479 ALA A CA 1
ATOM 3517 C C . ALA A 1 479 ? 13.770 -18.292 -23.723 1.00 42.50 479 ALA A C 1
ATOM 3519 O O . ALA A 1 479 ? 14.071 -19.403 -24.150 1.00 42.50 479 ALA A O 1
ATOM 3520 N N . ASP A 1 480 ? 12.622 -18.066 -23.070 1.00 43.53 480 ASP A N 1
ATOM 3521 C CA . ASP A 1 480 ? 11.593 -19.097 -22.836 1.00 43.53 480 ASP A CA 1
ATOM 3522 C C . ASP A 1 480 ? 10.647 -19.268 -24.035 1.00 43.53 480 ASP A C 1
ATOM 3524 O O . ASP A 1 480 ? 9.858 -20.213 -24.093 1.00 43.53 480 ASP A O 1
ATOM 3528 N N . ARG A 1 481 ? 10.759 -18.398 -25.048 1.00 45.56 481 ARG A N 1
ATOM 3529 C CA . ARG A 1 481 ? 10.265 -18.708 -26.386 1.00 45.56 481 ARG A CA 1
ATOM 3530 C C . ARG A 1 481 ? 11.348 -19.523 -27.080 1.00 45.56 481 ARG A C 1
ATOM 3532 O O . ARG A 1 481 ? 12.258 -18.961 -27.685 1.00 45.56 481 ARG A O 1
ATOM 3539 N N . GLY A 1 482 ? 11.249 -20.853 -27.011 1.00 43.12 482 GLY A N 1
ATOM 3540 C CA . GLY A 1 482 ? 11.886 -21.698 -28.024 1.00 43.12 482 GLY A CA 1
ATOM 3541 C C . GLY A 1 482 ? 11.627 -21.063 -29.393 1.00 43.12 482 GLY A C 1
ATOM 3542 O O . GLY A 1 482 ? 10.482 -20.708 -29.654 1.00 43.12 482 GLY A O 1
ATOM 3543 N N . GLY A 1 483 ? 12.707 -20.808 -30.143 1.00 47.34 483 GLY A N 1
ATOM 3544 C CA . GLY A 1 483 ? 12.810 -19.869 -31.268 1.00 47.34 483 GLY A CA 1
ATOM 3545 C C . GLY A 1 483 ? 11.502 -19.267 -31.778 1.00 47.34 483 GLY A C 1
ATOM 3546 O O . GLY A 1 483 ? 10.644 -19.983 -32.284 1.00 47.34 483 GLY A O 1
ATOM 3547 N N . HIS A 1 484 ? 11.354 -17.947 -31.651 1.00 58.38 484 HIS A N 1
ATOM 3548 C CA . HIS A 1 484 ? 10.150 -17.226 -32.060 1.00 58.38 484 HIS A CA 1
ATOM 3549 C C . HIS A 1 484 ? 9.640 -17.679 -33.444 1.00 58.38 484 HIS A C 1
ATOM 3551 O O . HIS A 1 484 ? 10.370 -17.649 -34.432 1.00 58.38 484 HIS A O 1
ATOM 3557 N N . ARG A 1 485 ? 8.385 -18.140 -33.488 1.00 63.38 485 ARG A N 1
ATOM 3558 C CA . ARG A 1 485 ? 7.690 -18.550 -34.712 1.00 63.38 485 ARG A CA 1
ATOM 3559 C C . ARG A 1 485 ? 7.050 -17.330 -35.365 1.00 63.38 485 ARG A C 1
ATOM 3561 O O . ARG A 1 485 ? 6.312 -16.605 -34.699 1.00 63.38 485 ARG A O 1
ATOM 3568 N N . ILE A 1 486 ? 7.340 -17.098 -36.639 1.00 72.50 486 ILE A N 1
ATOM 3569 C CA . ILE A 1 486 ? 6.730 -16.058 -37.468 1.00 72.50 486 ILE A CA 1
ATOM 3570 C C . ILE A 1 486 ? 5.814 -16.759 -38.462 1.00 72.50 486 ILE A C 1
ATOM 3572 O O . ILE A 1 486 ? 6.293 -17.474 -39.338 1.00 72.50 486 ILE A O 1
ATOM 3576 N N . LEU A 1 487 ? 4.509 -16.555 -38.324 1.00 80.00 487 LEU A N 1
ATOM 3577 C CA . LEU A 1 487 ? 3.530 -17.132 -39.236 1.00 80.00 487 LEU A CA 1
ATOM 3578 C C . LEU A 1 487 ? 3.525 -16.354 -40.556 1.00 80.00 487 LEU A C 1
ATOM 3580 O O . LEU A 1 487 ? 3.546 -15.121 -40.565 1.00 80.00 487 LEU A O 1
ATOM 3584 N N . ALA A 1 488 ? 3.518 -17.072 -41.668 1.00 86.12 488 ALA A N 1
ATOM 3585 C CA . ALA A 1 488 ? 3.455 -16.502 -43.005 1.00 86.12 488 ALA A CA 1
ATOM 3586 C C . ALA A 1 488 ? 2.571 -17.367 -43.906 1.00 86.12 488 ALA A C 1
ATOM 3588 O O . ALA A 1 488 ? 2.341 -18.544 -43.630 1.00 86.12 488 ALA A O 1
ATOM 3589 N N . VAL A 1 489 ? 2.079 -16.779 -44.989 1.00 90.38 489 VAL A N 1
ATOM 3590 C CA . VAL A 1 489 ? 1.242 -17.452 -45.984 1.00 90.38 489 VAL A CA 1
ATOM 3591 C C . VAL A 1 489 ? 1.809 -17.239 -47.379 1.00 90.38 489 VAL A C 1
ATOM 3593 O O . VAL A 1 489 ? 2.374 -16.186 -47.659 1.00 90.38 489 VAL A O 1
ATOM 3596 N N . GLY A 1 490 ? 1.653 -18.229 -48.254 1.00 91.69 490 GLY A N 1
ATOM 3597 C CA . GLY A 1 490 ? 2.038 -18.148 -49.664 1.00 91.69 490 GLY A CA 1
ATOM 3598 C C . GLY A 1 490 ? 0.987 -18.770 -50.574 1.00 91.69 490 GLY A C 1
ATOM 3599 O O . GLY A 1 490 ? 0.166 -19.572 -50.124 1.00 91.69 490 GLY A O 1
ATOM 3600 N N . ALA A 1 491 ? 0.971 -18.395 -51.856 1.00 93.62 491 ALA A N 1
ATOM 3601 C CA . ALA A 1 491 ? 0.018 -18.945 -52.819 1.00 93.62 491 ALA A CA 1
ATOM 3602 C C . ALA A 1 491 ? 0.666 -19.433 -54.118 1.00 93.62 491 ALA A C 1
ATOM 3604 O O . ALA A 1 491 ? 1.264 -18.681 -54.886 1.00 93.62 491 ALA A O 1
ATOM 3605 N N . ILE A 1 492 ? 0.430 -20.705 -54.428 1.00 94.19 492 ILE A N 1
ATOM 3606 C CA . ILE A 1 492 ? 0.731 -21.324 -55.715 1.00 94.19 492 ILE A CA 1
ATOM 3607 C C . ILE A 1 492 ? -0.465 -21.074 -56.628 1.00 94.19 492 ILE A C 1
ATOM 3609 O O . ILE A 1 492 ? -1.532 -21.675 -56.463 1.00 94.19 492 ILE A O 1
ATOM 3613 N N . ILE A 1 493 ? -0.287 -20.173 -57.592 1.00 94.25 493 ILE A N 1
ATOM 3614 C CA . ILE A 1 493 ? -1.355 -19.731 -58.490 1.00 94.25 493 ILE A CA 1
ATOM 3615 C C . ILE A 1 493 ? -0.971 -20.054 -59.927 1.00 94.25 493 ILE A C 1
ATOM 3617 O O . ILE A 1 493 ? 0.102 -19.662 -60.390 1.00 94.25 493 ILE A O 1
ATOM 3621 N N . ARG A 1 494 ? -1.874 -20.736 -60.640 1.00 92.06 494 ARG A N 1
ATOM 3622 C CA . ARG A 1 494 ? -1.741 -21.021 -62.074 1.00 92.06 494 ARG A CA 1
ATOM 3623 C C . ARG A 1 494 ? -2.881 -20.393 -62.863 1.00 92.06 494 ARG A C 1
ATOM 3625 O O . ARG A 1 494 ? -4.032 -20.446 -62.429 1.00 92.06 494 ARG A O 1
ATOM 3632 N N . ASP A 1 495 ? -2.557 -19.803 -64.008 1.00 89.50 495 ASP A N 1
ATOM 3633 C CA . ASP A 1 495 ? -3.562 -19.317 -64.953 1.00 89.50 495 ASP A CA 1
ATOM 3634 C C . ASP A 1 495 ? -4.096 -20.437 -65.865 1.00 89.50 495 ASP A C 1
ATOM 3636 O O . ASP A 1 495 ? -3.658 -21.588 -65.817 1.00 89.50 495 ASP A O 1
ATOM 3640 N N . ASP A 1 496 ? -5.052 -20.091 -66.727 1.00 86.31 496 ASP A N 1
ATOM 3641 C CA . ASP A 1 496 ? -5.664 -20.992 -67.714 1.00 86.31 496 ASP A CA 1
ATOM 3642 C C . ASP A 1 496 ? -4.684 -21.498 -68.790 1.00 86.31 496 ASP A C 1
ATOM 3644 O O . ASP A 1 496 ? -5.019 -22.393 -69.569 1.00 86.31 496 ASP A O 1
ATOM 3648 N N . ARG A 1 497 ? -3.473 -20.935 -68.840 1.00 88.25 497 ARG A N 1
ATOM 3649 C CA . ARG A 1 497 ? -2.379 -21.302 -69.745 1.00 88.25 497 ARG A CA 1
ATOM 3650 C C . ARG A 1 497 ? -1.256 -22.041 -69.021 1.00 88.25 497 ARG A C 1
ATOM 3652 O O . ARG A 1 497 ? -0.163 -22.149 -69.575 1.00 88.25 497 ARG A O 1
ATOM 3659 N N . GLU A 1 498 ? -1.518 -22.553 -67.817 1.00 86.75 498 GLU A N 1
ATOM 3660 C CA . GLU A 1 498 ? -0.580 -23.334 -67.003 1.00 86.75 498 GLU A CA 1
ATOM 3661 C C . GLU A 1 498 ? 0.676 -22.552 -66.556 1.00 86.75 498 GLU A C 1
ATOM 3663 O O . GLU A 1 498 ? 1.677 -23.166 -66.161 1.00 86.75 498 GLU A O 1
ATOM 3668 N N . ARG A 1 499 ? 0.634 -21.211 -66.582 1.00 93.12 499 ARG A N 1
ATOM 3669 C CA . ARG A 1 499 ? 1.717 -20.329 -66.114 1.00 93.12 499 ARG A CA 1
ATOM 3670 C C . ARG A 1 499 ? 1.565 -20.032 -64.628 1.00 93.12 499 ARG A C 1
ATOM 3672 O O . ARG A 1 499 ? 0.453 -19.817 -64.157 1.00 93.12 499 ARG A O 1
ATOM 3679 N N . PHE A 1 500 ? 2.679 -19.970 -63.909 1.00 95.38 500 PHE A N 1
ATOM 3680 C CA . PHE A 1 500 ? 2.740 -19.638 -62.489 1.00 95.38 500 PHE A CA 1
ATOM 3681 C C . PHE A 1 500 ? 2.855 -18.132 -62.275 1.00 95.38 500 PHE A C 1
ATOM 3683 O O . PHE A 1 500 ? 3.632 -17.469 -62.966 1.00 95.38 500 PHE A O 1
ATOM 3690 N N . LEU A 1 501 ? 2.112 -17.608 -61.301 1.00 95.88 501 LEU A N 1
ATOM 3691 C CA . LEU A 1 501 ? 2.312 -16.250 -60.801 1.00 95.88 501 LEU A CA 1
ATOM 3692 C C . LEU A 1 501 ? 3.513 -16.234 -59.858 1.00 95.88 501 LEU A C 1
ATOM 3694 O O . LEU A 1 501 ? 3.524 -16.970 -58.873 1.00 95.88 501 LEU A O 1
ATOM 3698 N N . LEU A 1 502 ? 4.498 -15.387 -60.147 1.00 95.69 502 LEU A N 1
ATOM 3699 C CA . LEU A 1 502 ? 5.652 -15.161 -59.284 1.00 95.69 502 LEU A CA 1
ATOM 3700 C C . LEU A 1 502 ? 5.874 -13.668 -59.052 1.00 95.69 502 LEU A C 1
ATOM 3702 O O . LEU A 1 502 ? 5.531 -12.835 -59.895 1.00 95.69 502 LEU A O 1
ATOM 3706 N N . VAL A 1 503 ? 6.530 -13.366 -57.938 1.00 94.56 503 VAL A N 1
ATOM 3707 C CA . VAL A 1 503 ? 6.952 -12.026 -57.518 1.00 94.56 503 VAL A CA 1
ATOM 3708 C C . VAL A 1 503 ? 8.452 -11.997 -57.267 1.00 94.56 503 VAL A C 1
ATOM 3710 O O . VAL A 1 503 ? 9.036 -12.981 -56.807 1.00 94.56 503 VAL A O 1
ATOM 3713 N N . GLN A 1 504 ? 9.092 -10.872 -57.571 1.00 94.38 504 GLN A N 1
ATOM 3714 C CA . GLN A 1 504 ? 10.495 -10.634 -57.256 1.00 94.38 504 GLN A CA 1
ATOM 3715 C C . GLN A 1 504 ? 10.615 -9.922 -55.908 1.00 94.38 504 GLN A C 1
ATOM 3717 O O . GLN A 1 504 ? 10.143 -8.800 -55.750 1.00 94.38 504 GLN A O 1
ATOM 3722 N N . ARG A 1 505 ? 11.298 -10.540 -54.943 1.00 88.25 505 ARG A N 1
ATOM 3723 C CA . ARG A 1 505 ? 11.403 -10.023 -53.570 1.00 88.25 505 ARG A CA 1
ATOM 3724 C C . ARG A 1 505 ? 12.172 -8.702 -53.511 1.00 88.25 505 ARG A C 1
ATOM 3726 O O . ARG A 1 505 ? 13.306 -8.639 -53.988 1.00 88.25 505 ARG A O 1
ATOM 3733 N N . LEU A 1 506 ? 11.625 -7.682 -52.848 1.00 84.75 506 LEU A N 1
ATOM 3734 C CA . LEU A 1 506 ? 12.317 -6.409 -52.590 1.00 84.75 506 LEU A CA 1
ATOM 3735 C C . LEU A 1 506 ? 13.152 -6.432 -51.294 1.00 84.75 506 LEU A C 1
ATOM 3737 O O . LEU A 1 506 ? 14.093 -5.652 -51.150 1.00 84.75 506 LEU A O 1
ATOM 3741 N N . ARG A 1 507 ? 12.820 -7.318 -50.343 1.00 76.44 507 ARG A N 1
ATOM 3742 C CA . ARG A 1 507 ? 13.403 -7.364 -48.989 1.00 76.44 507 ARG A CA 1
ATOM 3743 C C . ARG A 1 507 ? 14.153 -8.669 -48.713 1.00 76.44 507 ARG A C 1
ATOM 3745 O O . ARG A 1 507 ? 13.810 -9.727 -49.240 1.00 76.44 507 ARG A O 1
ATOM 3752 N N . ASP A 1 508 ? 15.152 -8.590 -47.834 1.00 67.81 508 ASP A N 1
ATOM 3753 C CA . ASP A 1 508 ? 15.860 -9.766 -47.325 1.00 67.81 508 ASP A CA 1
ATOM 3754 C C . ASP A 1 508 ? 14.968 -10.651 -46.426 1.00 67.81 508 ASP A C 1
ATOM 3756 O O . ASP A 1 508 ? 14.059 -10.139 -45.765 1.00 67.81 508 ASP A O 1
ATOM 3760 N N . PRO A 1 509 ? 15.232 -11.972 -46.358 1.00 64.19 509 PRO A N 1
ATOM 3761 C CA . PRO A 1 509 ? 16.298 -12.687 -47.064 1.00 64.19 509 PRO A CA 1
ATOM 3762 C C . PRO A 1 509 ? 15.979 -12.888 -48.554 1.00 64.19 509 PRO A C 1
ATOM 3764 O O . PRO A 1 509 ? 14.814 -12.939 -48.952 1.00 64.19 509 PRO A O 1
ATOM 3767 N N . GLN A 1 510 ? 17.028 -13.047 -49.367 1.00 80.31 510 GLN A N 1
ATOM 3768 C CA . GLN A 1 510 ? 16.939 -13.365 -50.800 1.00 80.31 510 GLN A CA 1
ATOM 3769 C C . GLN A 1 510 ? 16.315 -12.254 -51.673 1.00 80.31 510 GLN A C 1
ATOM 3771 O O . GLN A 1 510 ? 15.633 -12.547 -52.659 1.00 80.31 510 GLN A O 1
ATOM 3776 N N . ALA A 1 511 ? 16.575 -10.981 -51.347 1.00 84.56 511 ALA A N 1
ATOM 3777 C CA . ALA A 1 511 ? 16.167 -9.850 -52.184 1.00 84.56 511 ALA A CA 1
ATOM 3778 C C . ALA A 1 511 ? 16.669 -10.005 -53.639 1.00 84.56 511 ALA A C 1
ATOM 3780 O O . ALA A 1 511 ? 17.791 -10.452 -53.889 1.00 84.56 511 ALA A O 1
ATOM 3781 N N . GLY A 1 512 ? 15.826 -9.651 -54.610 1.00 87.56 512 GLY A N 1
ATOM 3782 C CA . GLY A 1 512 ? 16.085 -9.790 -56.044 1.00 87.56 512 GLY A CA 1
ATOM 3783 C C . GLY A 1 512 ? 15.786 -11.176 -56.631 1.00 87.56 512 GLY A C 1
ATOM 3784 O O . GLY A 1 512 ? 15.891 -11.336 -57.851 1.00 87.56 512 GLY A O 1
ATOM 3785 N N . ARG A 1 513 ? 15.397 -12.166 -55.815 1.00 92.38 513 ARG A N 1
ATOM 3786 C CA . ARG A 1 513 ? 14.979 -13.497 -56.286 1.00 92.38 513 ARG A CA 1
ATOM 3787 C C . ARG A 1 513 ? 13.465 -13.608 -56.466 1.00 92.38 513 ARG A C 1
ATOM 3789 O O . ARG A 1 513 ? 12.709 -12.910 -55.795 1.00 92.38 513 ARG A O 1
ATOM 3796 N N . TRP A 1 514 ? 13.039 -14.495 -57.361 1.00 94.50 514 TRP A N 1
ATOM 3797 C CA . TRP A 1 514 ? 11.632 -14.755 -57.677 1.00 94.50 514 TRP A CA 1
ATOM 3798 C C . TRP A 1 514 ? 11.056 -15.889 -56.822 1.00 94.50 514 TRP A C 1
ATOM 3800 O O . TRP A 1 514 ? 11.703 -16.921 -56.644 1.00 94.50 514 TRP A O 1
ATOM 3810 N N . THR A 1 515 ? 9.840 -15.707 -56.313 1.00 92.81 515 THR A N 1
ATOM 3811 C CA . THR A 1 515 ? 9.133 -16.664 -55.448 1.00 92.81 515 THR A CA 1
ATOM 3812 C C . THR A 1 515 ? 7.631 -16.653 -55.716 1.00 92.81 515 THR A C 1
ATOM 3814 O O . THR A 1 515 ? 7.139 -15.782 -56.435 1.00 92.81 515 THR A O 1
ATOM 3817 N N . VAL A 1 516 ? 6.904 -17.625 -55.161 1.00 93.12 516 VAL A N 1
ATOM 3818 C CA . VAL A 1 516 ? 5.442 -17.528 -55.061 1.00 93.12 516 VAL A CA 1
ATOM 3819 C C . VAL A 1 516 ? 5.060 -16.316 -54.202 1.00 93.12 516 VAL A C 1
ATOM 3821 O O . VAL A 1 516 ? 5.758 -16.055 -53.218 1.00 93.12 516 VAL A O 1
ATOM 3824 N N . PRO A 1 517 ? 4.003 -15.577 -54.571 1.00 92.50 517 PRO A N 1
ATOM 3825 C CA . PRO A 1 517 ? 3.521 -14.438 -53.795 1.00 92.50 517 PRO A CA 1
ATOM 3826 C C . PRO A 1 517 ? 2.997 -14.862 -52.419 1.00 92.50 517 PRO A C 1
ATOM 3828 O O . PRO A 1 517 ? 2.497 -15.981 -52.254 1.00 92.50 517 PRO A O 1
ATOM 3831 N N . GLY A 1 518 ? 3.138 -13.981 -51.435 1.00 89.56 518 GLY A N 1
ATOM 3832 C CA . GLY A 1 518 ? 2.848 -14.253 -50.036 1.00 89.56 518 GLY A CA 1
ATOM 3833 C C . GLY A 1 518 ? 3.634 -13.375 -49.066 1.00 89.56 518 GLY A C 1
ATOM 3834 O O . GLY A 1 518 ? 4.613 -12.727 -49.425 1.00 89.56 518 GLY A O 1
ATOM 3835 N N . GLY A 1 519 ? 3.254 -13.424 -47.794 1.00 85.88 519 GLY A N 1
ATOM 3836 C CA . GLY A 1 519 ? 3.778 -12.512 -46.789 1.00 85.88 519 GLY A CA 1
ATOM 3837 C C . GLY A 1 519 ? 3.492 -12.936 -45.357 1.00 85.88 519 GLY A C 1
ATOM 3838 O O . GLY A 1 519 ? 3.014 -14.040 -45.081 1.00 85.88 519 GLY A O 1
ATOM 3839 N N . LYS A 1 520 ? 3.896 -12.081 -44.416 1.00 84.00 520 LYS A N 1
ATOM 3840 C CA . LYS A 1 520 ? 3.788 -12.370 -42.980 1.00 84.00 520 LYS A CA 1
ATOM 3841 C C . LYS A 1 520 ? 2.360 -12.121 -42.523 1.00 84.00 520 LYS A C 1
ATOM 3843 O O . LYS A 1 520 ? 1.791 -11.089 -42.852 1.00 84.00 520 LYS A O 1
ATOM 3848 N N . VAL A 1 521 ? 1.834 -13.012 -41.693 1.00 77.62 521 VAL A N 1
ATOM 3849 C CA . VAL A 1 521 ? 0.539 -12.781 -41.052 1.00 77.62 521 VAL A CA 1
ATOM 3850 C C . VAL A 1 521 ? 0.729 -11.792 -39.903 1.00 77.62 521 VAL A C 1
ATOM 3852 O O . VAL A 1 521 ? 1.640 -11.967 -39.084 1.00 77.62 521 VAL A O 1
ATOM 3855 N N . ASP A 1 522 ? -0.106 -10.752 -39.833 1.00 63.53 522 ASP A N 1
ATOM 3856 C CA . ASP A 1 522 ? -0.049 -9.782 -38.737 1.00 63.53 522 ASP A CA 1
ATOM 3857 C C . ASP A 1 522 ? -0.340 -10.488 -37.390 1.00 63.53 522 ASP A C 1
ATOM 3859 O O . ASP A 1 522 ? -1.332 -11.216 -37.265 1.00 63.53 522 ASP A O 1
ATOM 3863 N N . PRO A 1 523 ? 0.500 -10.302 -36.352 1.00 54.72 523 PRO A N 1
ATOM 3864 C CA . PRO A 1 523 ? 0.284 -10.888 -35.030 1.00 54.72 523 PRO A CA 1
ATOM 3865 C C . PRO A 1 523 ? -1.071 -10.556 -34.390 1.00 54.72 523 PRO A C 1
ATOM 3867 O O . PRO A 1 523 ? -1.513 -11.293 -33.511 1.00 54.72 523 PRO A O 1
ATOM 3870 N N . VAL A 1 524 ? -1.716 -9.449 -34.766 1.00 49.31 524 VAL A N 1
ATOM 3871 C CA . VAL A 1 524 ? -3.038 -9.067 -34.248 1.00 49.31 524 VAL A CA 1
ATOM 3872 C C . VAL A 1 524 ? -4.128 -9.990 -34.797 1.00 49.31 524 VAL A C 1
ATOM 3874 O O . VAL A 1 524 ? -5.012 -10.403 -34.043 1.00 49.31 524 VAL A O 1
ATOM 3877 N N . ASP A 1 525 ? -4.019 -10.374 -36.067 1.00 48.66 525 ASP A N 1
ATOM 3878 C CA . ASP A 1 525 ? -4.954 -11.279 -36.741 1.00 48.66 525 ASP A CA 1
ATOM 3879 C C . ASP A 1 525 ? -4.643 -12.750 -36.420 1.00 48.66 525 ASP A C 1
ATOM 3881 O O . ASP A 1 525 ? -5.540 -13.587 -36.299 1.00 48.66 525 ASP A O 1
ATOM 3885 N N . ALA A 1 526 ? -3.370 -13.042 -36.148 1.00 48.00 526 ALA A N 1
ATOM 3886 C CA . ALA A 1 526 ? -2.875 -14.363 -35.801 1.00 48.00 526 ALA A CA 1
ATOM 3887 C C . ALA A 1 526 ? -2.960 -14.713 -34.308 1.00 48.00 526 ALA A C 1
ATOM 3889 O O . ALA A 1 526 ? -2.351 -15.701 -33.938 1.00 48.00 526 ALA A O 1
ATOM 3890 N N . VAL A 1 527 ? -3.635 -13.978 -33.407 1.00 41.94 527 VAL A N 1
ATOM 3891 C CA . VAL A 1 527 ? -3.674 -14.328 -31.961 1.00 41.94 527 VAL A CA 1
ATOM 3892 C C . VAL A 1 527 ? -5.096 -14.548 -31.435 1.00 41.94 527 VAL A C 1
ATOM 3894 O O . VAL A 1 527 ? -6.005 -13.722 -31.528 1.00 41.94 527 VAL A O 1
ATOM 3897 N N . GLY A 1 528 ? -5.321 -15.732 -30.871 1.00 44.69 528 GLY A N 1
ATOM 3898 C CA . GLY A 1 528 ? -6.563 -16.173 -30.253 1.00 44.69 528 GLY A CA 1
ATOM 3899 C C . GLY A 1 528 ? -6.404 -16.397 -28.760 1.00 44.69 528 GLY A C 1
ATOM 3900 O O . GLY A 1 528 ? -5.290 -16.361 -28.239 1.00 44.69 528 GLY A O 1
ATOM 3901 N N . PRO A 1 529 ? -7.512 -16.665 -28.050 1.00 33.66 529 PRO A N 1
ATOM 3902 C CA . PRO A 1 529 ? -7.513 -16.822 -26.594 1.00 33.66 529 PRO A CA 1
ATOM 3903 C C . PRO A 1 529 ? -6.583 -17.936 -26.066 1.00 33.66 529 PRO A C 1
ATOM 3905 O O . PRO A 1 529 ? -6.347 -17.984 -24.864 1.00 33.66 529 PRO A O 1
ATOM 3908 N N . ASN A 1 530 ? -6.026 -18.784 -26.944 1.00 34.19 530 ASN A N 1
ATOM 3909 C CA . ASN A 1 530 ? -5.121 -19.886 -26.607 1.00 34.19 530 ASN A CA 1
ATOM 3910 C C . ASN A 1 530 ? -3.723 -19.809 -27.273 1.00 34.19 530 ASN A C 1
ATOM 3912 O O . ASN A 1 530 ? -2.978 -20.781 -27.178 1.00 34.19 530 ASN A O 1
ATOM 3916 N N . GLY A 1 531 ? -3.347 -18.711 -27.946 1.00 46.31 531 GLY A N 1
ATOM 3917 C CA . GLY A 1 531 ? -2.057 -18.591 -28.655 1.00 46.31 531 GLY A CA 1
ATOM 3918 C C . GLY A 1 531 ? -2.197 -18.115 -30.103 1.00 46.31 531 GLY A C 1
ATOM 3919 O O . GLY A 1 531 ? -3.189 -17.467 -30.429 1.00 46.31 531 GLY A O 1
ATOM 3920 N N . ILE A 1 532 ? -1.210 -18.410 -30.959 1.00 50.00 532 ILE A N 1
ATOM 3921 C CA . ILE A 1 532 ? -1.291 -18.089 -32.393 1.00 50.00 532 ILE A CA 1
ATOM 3922 C C . ILE A 1 532 ? -2.492 -18.847 -33.001 1.00 50.00 532 ILE A C 1
ATOM 3924 O O . ILE A 1 532 ? -2.595 -20.053 -32.793 1.00 50.00 532 ILE A O 1
ATOM 3928 N N . ARG A 1 533 ? -3.422 -18.164 -33.684 1.00 52.03 533 ARG A N 1
ATOM 3929 C CA . ARG A 1 533 ? -4.512 -18.787 -34.448 1.00 52.03 533 ARG A CA 1
ATOM 3930 C C . ARG A 1 533 ? -3.924 -19.341 -35.740 1.00 52.03 533 ARG A C 1
ATOM 3932 O O . ARG A 1 533 ? -3.498 -18.585 -36.604 1.00 52.03 533 ARG A O 1
ATOM 3939 N N . ASP A 1 534 ? -3.890 -20.658 -35.838 1.00 52.31 534 ASP A N 1
ATOM 3940 C CA . ASP A 1 534 ? -3.570 -21.430 -37.037 1.00 52.31 534 ASP A CA 1
ATOM 3941 C C . ASP A 1 534 ? -4.849 -21.964 -37.712 1.00 52.31 534 ASP A C 1
ATOM 3943 O O . ASP A 1 534 ? -4.811 -22.935 -38.472 1.00 52.31 534 ASP A O 1
ATOM 3947 N N . ASP A 1 535 ? -6.010 -21.362 -37.422 1.00 66.06 535 ASP A N 1
ATOM 3948 C CA . ASP A 1 535 ? -7.277 -21.794 -37.991 1.00 66.06 535 ASP A CA 1
ATOM 3949 C C . ASP A 1 535 ? -7.316 -21.509 -39.498 1.00 66.06 535 ASP A C 1
ATOM 3951 O O . ASP A 1 535 ? -7.029 -20.415 -39.987 1.00 66.06 535 ASP A O 1
ATOM 3955 N N . ALA A 1 536 ? -7.673 -22.544 -40.262 1.00 64.19 536 ALA A N 1
ATOM 3956 C CA . ALA A 1 536 ? -7.583 -22.533 -41.719 1.00 64.19 536 ALA A CA 1
ATOM 3957 C C . ALA A 1 536 ? -8.352 -21.366 -42.366 1.00 64.19 536 ALA A C 1
ATOM 3959 O O . ALA A 1 536 ? -7.924 -20.859 -43.397 1.00 64.19 536 ALA A O 1
ATOM 3960 N N . ASP A 1 537 ? -9.451 -20.912 -41.757 1.00 72.62 537 ASP A N 1
ATOM 3961 C CA . ASP A 1 537 ? -10.271 -19.820 -42.286 1.00 72.62 537 ASP A CA 1
ATOM 3962 C C . ASP A 1 537 ? -9.568 -18.450 -42.202 1.00 72.62 537 ASP A C 1
ATOM 3964 O O . ASP A 1 537 ? -9.713 -17.639 -43.118 1.00 72.62 537 ASP A O 1
ATOM 3968 N N . VAL A 1 538 ? -8.771 -18.196 -41.154 1.00 74.38 538 VAL A N 1
ATOM 3969 C CA . VAL A 1 538 ? -8.008 -16.941 -40.997 1.00 74.38 538 VAL A CA 1
ATOM 3970 C C . VAL A 1 538 ? -6.828 -16.916 -41.958 1.00 74.38 538 VAL A C 1
ATOM 3972 O O . VAL A 1 538 ? -6.638 -15.935 -42.671 1.00 74.38 538 VAL A O 1
ATOM 3975 N N . LEU A 1 539 ? -6.088 -18.022 -42.066 1.00 81.50 539 LEU A N 1
ATOM 3976 C CA . LEU A 1 539 ? -4.968 -18.127 -43.007 1.00 81.50 539 LEU A CA 1
ATOM 3977 C C . LEU A 1 539 ? -5.421 -18.009 -44.468 1.00 81.50 539 LEU A C 1
ATOM 3979 O O . LEU A 1 539 ? -4.720 -17.419 -45.288 1.00 81.50 539 LEU A O 1
ATOM 3983 N N . VAL A 1 540 ? -6.612 -18.523 -44.790 1.00 83.50 540 VAL A N 1
ATOM 3984 C CA . VAL A 1 540 ? -7.230 -18.350 -46.111 1.00 83.50 540 VAL A CA 1
ATOM 3985 C C . VAL A 1 540 ? -7.599 -16.888 -46.372 1.00 83.50 540 VAL A C 1
ATOM 3987 O O . VAL A 1 540 ? -7.399 -16.406 -47.485 1.00 83.50 540 VAL A O 1
ATOM 3990 N N . ALA A 1 541 ? -8.129 -16.168 -45.381 1.00 82.38 541 ALA A N 1
ATOM 3991 C CA . ALA A 1 541 ? -8.433 -14.746 -45.539 1.00 82.38 541 ALA A CA 1
ATOM 3992 C C . ALA A 1 541 ? -7.156 -13.916 -45.755 1.00 82.38 541 ALA A C 1
ATOM 3994 O O . ALA A 1 541 ? -7.107 -13.088 -46.666 1.00 82.38 541 ALA A O 1
ATOM 3995 N N . GLU A 1 542 ? -6.112 -14.202 -44.977 1.00 86.31 542 GLU A N 1
ATOM 3996 C CA . GLU A 1 542 ? -4.833 -13.497 -45.039 1.00 86.31 542 GLU A CA 1
ATOM 3997 C C . GLU A 1 542 ? -4.093 -13.748 -46.346 1.00 86.31 542 GLU A C 1
ATOM 3999 O O . GLU A 1 542 ? -3.639 -12.796 -46.975 1.00 86.31 542 GLU A O 1
ATOM 4004 N N . VAL A 1 543 ? -4.052 -14.992 -46.839 1.00 88.75 543 VAL A N 1
ATOM 4005 C CA . VAL A 1 543 ? -3.434 -15.250 -48.146 1.00 88.75 543 VAL A CA 1
ATOM 4006 C C . VAL A 1 543 ? -4.208 -14.555 -49.270 1.00 88.75 543 VAL A C 1
ATOM 4008 O O . VAL A 1 543 ? -3.598 -14.022 -50.183 1.00 88.75 543 VAL A O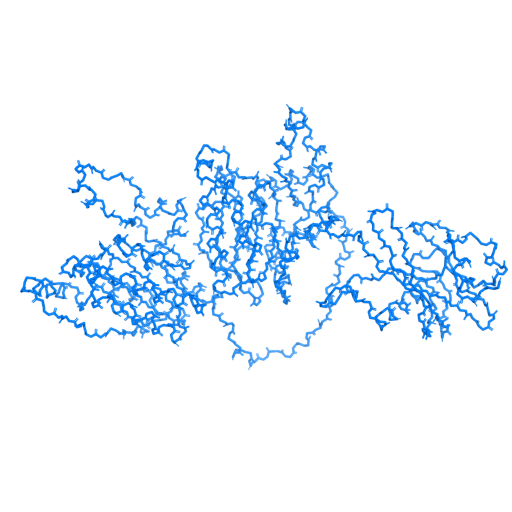 1
ATOM 4011 N N . ILE A 1 544 ? -5.542 -14.475 -49.219 1.00 88.81 544 ILE A N 1
ATOM 4012 C CA . ILE A 1 544 ? -6.308 -13.740 -50.243 1.00 88.81 544 ILE A CA 1
ATOM 4013 C C . ILE A 1 544 ? -5.955 -12.248 -50.224 1.00 88.81 544 ILE A C 1
ATOM 4015 O O . ILE A 1 544 ? -5.743 -11.662 -51.289 1.00 88.81 544 ILE A O 1
ATOM 4019 N N . ARG A 1 545 ? -5.895 -11.647 -49.029 1.00 87.19 545 ARG A N 1
ATOM 4020 C CA . ARG A 1 545 ? -5.538 -10.237 -48.837 1.00 87.19 545 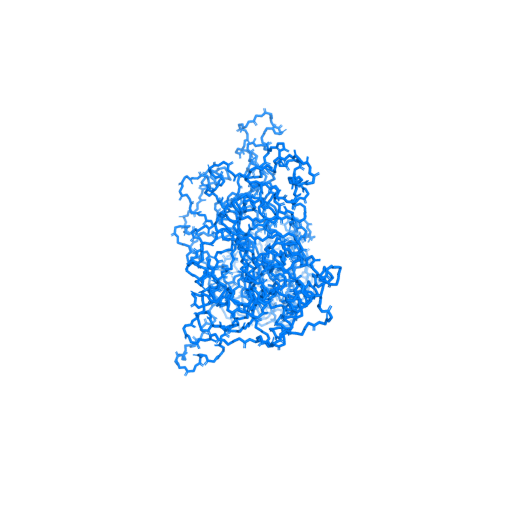ARG A CA 1
ATOM 4021 C C . ARG A 1 545 ? -4.134 -9.957 -49.375 1.00 87.19 545 ARG A C 1
ATOM 4023 O O . ARG A 1 545 ? -3.971 -9.075 -50.215 1.00 87.19 545 ARG A O 1
ATOM 4030 N N . GLU A 1 546 ? -3.162 -10.757 -48.955 1.00 90.50 546 GLU A N 1
ATOM 4031 C CA . GLU A 1 546 ? -1.752 -10.557 -49.282 1.00 90.50 546 GLU A CA 1
ATOM 4032 C C . GLU A 1 546 ? -1.493 -10.649 -50.791 1.00 90.50 546 GLU A C 1
ATOM 4034 O O . GLU A 1 546 ? -0.849 -9.780 -51.372 1.00 90.50 546 GLU A O 1
ATOM 4039 N N . ILE A 1 547 ? -2.078 -11.641 -51.472 1.00 91.69 547 ILE A N 1
ATOM 4040 C CA . ILE A 1 547 ? -1.924 -11.789 -52.925 1.00 91.69 547 ILE A CA 1
ATOM 4041 C C . ILE A 1 547 ? -2.506 -10.593 -53.684 1.00 91.69 547 ILE A C 1
ATOM 4043 O O . ILE A 1 547 ? -1.904 -10.124 -54.658 1.00 91.69 547 ILE A O 1
ATOM 4047 N N . ALA A 1 548 ? -3.662 -10.087 -53.252 1.00 89.75 548 ALA A N 1
ATOM 4048 C CA . ALA A 1 548 ? -4.287 -8.926 -53.873 1.00 89.75 548 ALA A CA 1
ATOM 4049 C C . ALA A 1 548 ? -3.446 -7.653 -53.675 1.00 89.75 548 ALA A C 1
ATOM 4051 O O . ALA A 1 548 ? -3.337 -6.837 -54.597 1.00 89.75 548 ALA A O 1
ATOM 4052 N N . GLU A 1 549 ? -2.829 -7.493 -52.505 1.00 88.19 549 GLU A N 1
ATOM 4053 C CA . GLU A 1 549 ? -1.966 -6.357 -52.177 1.00 88.19 549 GLU A CA 1
ATOM 4054 C C . GLU A 1 549 ? -0.624 -6.408 -52.916 1.00 88.19 549 GLU A C 1
ATOM 4056 O O . GLU A 1 549 ? -0.239 -5.404 -53.515 1.00 88.19 549 GLU A O 1
ATOM 4061 N N . GLU A 1 550 ? 0.034 -7.568 -52.955 1.00 89.88 550 GLU A N 1
ATOM 4062 C CA . GLU A 1 550 ? 1.373 -7.747 -53.532 1.00 89.88 550 GLU A CA 1
ATOM 4063 C C . GLU A 1 550 ? 1.356 -7.796 -55.074 1.00 89.88 550 GLU A C 1
ATOM 4065 O O . GLU A 1 550 ? 2.270 -7.301 -55.740 1.00 89.88 550 GLU A O 1
ATOM 4070 N N . THR A 1 551 ? 0.298 -8.370 -55.670 1.00 92.50 551 THR A N 1
ATOM 4071 C CA . THR A 1 551 ? 0.249 -8.661 -57.121 1.00 92.50 551 THR A CA 1
ATOM 4072 C C . THR A 1 551 ? -0.889 -7.979 -57.883 1.00 92.50 551 THR A C 1
ATOM 4074 O O . THR A 1 551 ? -0.900 -7.975 -59.120 1.00 92.50 551 THR A O 1
ATOM 4077 N N . GLY A 1 552 ? -1.885 -7.427 -57.182 1.00 88.88 552 GLY A N 1
ATOM 4078 C CA . GLY A 1 552 ? -3.105 -6.899 -57.800 1.00 88.88 552 GLY A CA 1
ATOM 4079 C C . GLY A 1 552 ? -4.018 -7.957 -58.436 1.00 88.88 552 GLY A C 1
ATOM 4080 O O . GLY A 1 552 ? -4.920 -7.584 -59.192 1.00 88.88 552 GLY A O 1
ATOM 4081 N N . ILE A 1 553 ? -3.780 -9.250 -58.183 1.00 94.00 553 ILE A N 1
ATOM 4082 C CA . ILE A 1 553 ? -4.598 -10.372 -58.662 1.00 94.00 553 ILE A CA 1
ATOM 4083 C C . ILE A 1 553 ? -5.553 -10.826 -57.558 1.00 94.00 553 ILE A C 1
ATOM 4085 O O . ILE A 1 553 ? -5.128 -11.138 -56.451 1.00 94.00 553 ILE A O 1
ATOM 4089 N N . ASP A 1 554 ? -6.840 -10.932 -57.886 1.00 92.44 554 ASP A N 1
ATOM 4090 C CA . ASP A 1 554 ? -7.831 -11.519 -56.986 1.00 92.44 554 ASP A CA 1
ATOM 4091 C C . ASP A 1 554 ? -7.808 -13.042 -57.136 1.00 92.44 554 ASP A C 1
ATOM 4093 O O . ASP A 1 554 ? -7.856 -13.565 -58.258 1.00 92.44 554 ASP A O 1
ATOM 4097 N N . VAL A 1 555 ? -7.787 -13.770 -56.018 1.00 93.56 555 VAL A N 1
ATOM 4098 C CA . VAL A 1 555 ? -7.680 -15.235 -56.014 1.00 93.56 555 VAL A CA 1
ATOM 4099 C C . VAL A 1 555 ? -8.776 -15.918 -55.202 1.00 93.56 555 VAL A C 1
ATOM 4101 O O . VAL A 1 555 ? -9.302 -15.374 -54.237 1.00 93.56 555 VAL A O 1
ATOM 4104 N N . ALA A 1 556 ? -9.103 -17.152 -55.588 1.00 91.38 556 ALA A N 1
ATOM 4105 C CA . ALA A 1 556 ? -9.900 -18.069 -54.782 1.00 91.38 556 ALA A CA 1
ATOM 4106 C C . ALA A 1 556 ? -9.040 -19.260 -54.343 1.00 91.38 556 ALA A C 1
ATOM 4108 O O . ALA A 1 556 ? -8.558 -20.028 -55.184 1.00 91.38 556 ALA A O 1
ATOM 4109 N N . VAL A 1 557 ? -8.876 -19.430 -53.029 1.00 90.56 557 VAL A N 1
ATOM 4110 C CA . VAL A 1 557 ? -8.129 -20.550 -52.441 1.00 90.56 557 VAL A CA 1
ATOM 4111 C C . VAL A 1 557 ? -8.907 -21.856 -52.623 1.00 90.56 557 VAL A C 1
ATOM 4113 O O . VAL A 1 557 ? -10.125 -21.908 -52.444 1.00 90.56 557 VAL A O 1
ATOM 4116 N N . ARG A 1 558 ? -8.209 -22.921 -53.025 1.00 89.56 558 ARG A N 1
ATOM 4117 C CA . ARG A 1 558 ? -8.778 -24.259 -53.250 1.00 89.56 558 ARG A CA 1
ATOM 4118 C C . ARG A 1 558 ? -8.447 -25.228 -52.127 1.00 89.56 558 ARG A C 1
ATOM 4120 O O . ARG A 1 558 ? -9.332 -25.951 -51.683 1.00 89.56 558 ARG A O 1
ATOM 4127 N N . ALA A 1 559 ? -7.187 -25.262 -51.711 1.00 87.31 559 ALA A N 1
ATOM 4128 C CA . ALA A 1 559 ? -6.694 -26.152 -50.670 1.00 87.31 559 ALA A CA 1
ATOM 4129 C C . ALA A 1 559 ? -5.377 -25.617 -50.102 1.00 87.31 559 ALA A C 1
ATOM 4131 O O . ALA A 1 559 ? -4.662 -24.889 -50.788 1.00 87.31 559 ALA A O 1
ATOM 4132 N N . GLN A 1 560 ? -5.033 -26.018 -48.881 1.00 87.12 560 GLN A N 1
ATOM 4133 C CA . GLN A 1 560 ? -3.678 -25.854 -48.364 1.00 87.12 560 GLN A CA 1
ATOM 4134 C C . GLN A 1 560 ? -2.759 -26.884 -49.035 1.00 87.12 560 GLN A C 1
ATOM 4136 O O . GLN A 1 560 ? -3.111 -28.061 -49.120 1.00 87.12 560 GLN A O 1
ATOM 4141 N N . ALA A 1 561 ? -1.613 -26.433 -49.539 1.00 84.94 561 ALA A N 1
ATOM 4142 C CA . ALA A 1 561 ? -0.615 -27.277 -50.180 1.00 84.94 561 ALA A CA 1
ATOM 4143 C C . ALA A 1 561 ? 0.275 -27.950 -49.124 1.00 84.94 561 ALA A C 1
ATOM 4145 O O . ALA A 1 561 ? 0.287 -29.176 -49.023 1.00 84.94 561 ALA A O 1
ATOM 4146 N N . TRP A 1 562 ? 0.983 -27.156 -48.311 1.00 82.38 562 TRP A N 1
ATOM 4147 C CA . TRP A 1 562 ? 1.874 -27.639 -47.249 1.00 82.38 562 TRP A CA 1
ATOM 4148 C C . TRP A 1 562 ? 2.225 -26.532 -46.242 1.00 82.38 562 TRP A C 1
ATOM 4150 O O . TRP A 1 562 ? 1.782 -25.391 -46.369 1.00 82.38 562 TRP A O 1
ATOM 4160 N N . VAL A 1 563 ? 3.022 -26.891 -45.229 1.00 83.56 563 VAL A N 1
ATOM 4161 C CA . VAL A 1 563 ? 3.645 -25.960 -44.278 1.00 83.56 563 VAL A CA 1
ATOM 4162 C C . VAL A 1 563 ? 5.159 -26.146 -44.334 1.00 83.56 563 VAL A C 1
ATOM 4164 O O . VAL A 1 563 ? 5.633 -27.280 -44.240 1.00 83.56 563 VAL A O 1
ATOM 4167 N N . VAL A 1 564 ? 5.912 -25.056 -44.497 1.00 79.88 564 VAL A N 1
ATOM 4168 C CA . VAL A 1 564 ? 7.383 -25.058 -44.476 1.00 79.88 564 VAL A CA 1
ATOM 4169 C C . VAL A 1 564 ? 7.885 -24.284 -43.264 1.00 79.88 564 VAL A C 1
ATOM 4171 O O . VAL A 1 564 ? 7.482 -23.146 -43.047 1.00 79.88 564 VAL A O 1
ATOM 4174 N N . GLU A 1 565 ? 8.810 -24.873 -42.506 1.00 78.69 565 GLU A N 1
ATOM 4175 C CA . GLU A 1 565 ? 9.544 -24.168 -41.452 1.00 78.69 565 GLU A CA 1
ATOM 4176 C C . GLU A 1 565 ? 10.921 -23.715 -41.981 1.00 78.69 565 GLU A C 1
ATOM 4178 O O . GLU A 1 565 ? 11.756 -24.545 -42.346 1.00 78.69 565 GLU A O 1
ATOM 4183 N N . ILE A 1 566 ? 11.179 -22.403 -42.022 1.00 74.56 566 ILE A N 1
ATOM 4184 C CA . ILE A 1 566 ? 12.445 -21.817 -42.497 1.00 74.56 566 ILE A CA 1
ATOM 4185 C C . ILE A 1 566 ? 13.102 -21.014 -41.368 1.00 74.56 566 ILE A C 1
ATOM 4187 O O . ILE A 1 566 ? 12.474 -20.102 -40.842 1.00 74.56 566 ILE A O 1
ATOM 4191 N N . PRO A 1 567 ? 14.370 -21.264 -40.998 1.00 69.00 567 PRO A N 1
ATOM 4192 C CA . PRO A 1 567 ? 15.064 -20.445 -40.005 1.00 69.00 567 PRO A CA 1
ATOM 4193 C C . PRO A 1 567 ? 15.106 -18.962 -40.403 1.00 69.00 567 PRO A C 1
ATOM 4195 O O . PRO A 1 567 ? 15.475 -18.628 -41.527 1.00 69.00 567 PRO A O 1
ATOM 4198 N N . ASP A 1 568 ? 14.794 -18.060 -39.472 1.00 67.12 568 ASP A N 1
ATOM 4199 C CA . ASP A 1 568 ? 14.753 -16.612 -39.743 1.00 67.12 568 ASP A CA 1
ATOM 4200 C C . ASP A 1 568 ? 16.146 -15.936 -39.711 1.00 67.12 568 ASP A C 1
ATOM 4202 O O . ASP A 1 568 ? 16.291 -14.745 -39.992 1.00 67.12 568 ASP A O 1
ATOM 4206 N N . GLY A 1 569 ? 17.182 -16.699 -39.341 1.00 58.12 569 GLY A N 1
ATOM 4207 C CA . GLY A 1 569 ? 18.562 -16.231 -39.193 1.00 58.12 569 GLY A CA 1
ATOM 4208 C C . GLY A 1 569 ? 18.854 -15.454 -37.900 1.00 58.12 569 GLY A C 1
ATOM 4209 O O . GLY A 1 569 ? 20.005 -15.081 -37.678 1.00 58.12 569 GLY A O 1
ATOM 4210 N N . LYS A 1 570 ? 17.857 -15.235 -37.032 1.00 56.75 570 LYS A N 1
ATOM 4211 C CA . LYS A 1 570 ? 17.954 -14.521 -35.743 1.00 56.75 570 LYS A CA 1
ATOM 4212 C C . LYS A 1 570 ? 17.527 -15.385 -34.550 1.00 56.75 570 LYS A C 1
ATOM 4214 O O . LYS A 1 570 ? 17.311 -14.871 -33.455 1.00 56.75 570 LYS A O 1
ATOM 4219 N N . GLY A 1 571 ? 17.442 -16.700 -34.745 1.00 53.28 571 GLY A N 1
ATOM 4220 C CA . GLY A 1 571 ? 17.094 -17.666 -33.701 1.00 53.28 571 GLY A CA 1
ATOM 4221 C C . GLY A 1 571 ? 15.599 -17.980 -33.603 1.00 53.28 571 GLY A C 1
ATOM 4222 O O . GLY A 1 571 ? 15.188 -18.580 -32.615 1.00 53.28 571 GLY A O 1
ATOM 4223 N N . GLY A 1 572 ? 14.800 -17.589 -34.598 1.00 66.62 572 GLY A N 1
ATOM 4224 C CA . GLY A 1 572 ? 13.404 -17.972 -34.806 1.00 66.62 572 GLY A CA 1
ATOM 4225 C C . GLY A 1 572 ? 13.196 -18.819 -36.064 1.00 66.62 572 GLY A C 1
ATOM 4226 O O . GLY A 1 572 ? 14.148 -19.183 -36.762 1.00 66.62 572 GLY A O 1
ATOM 4227 N N . ILE A 1 573 ? 11.935 -19.141 -36.352 1.00 72.25 573 ILE A N 1
ATOM 4228 C CA . ILE A 1 573 ? 11.519 -19.861 -37.562 1.00 72.25 573 ILE A CA 1
ATOM 4229 C C . ILE A 1 573 ? 10.330 -19.150 -38.218 1.00 72.25 573 ILE A C 1
ATOM 4231 O O . ILE A 1 573 ? 9.407 -18.721 -37.535 1.00 72.25 573 ILE A O 1
ATOM 4235 N N . PHE A 1 574 ? 10.339 -19.030 -39.539 1.00 77.38 574 PHE A N 1
ATOM 4236 C CA . PHE A 1 574 ? 9.156 -18.764 -40.346 1.00 77.38 574 PHE A CA 1
ATOM 4237 C C . PHE A 1 574 ? 8.376 -20.061 -40.518 1.00 77.38 574 PHE A C 1
ATOM 4239 O O . PHE A 1 574 ? 8.940 -21.033 -41.004 1.00 77.38 574 PHE A O 1
ATOM 4246 N N . GLU A 1 575 ? 7.104 -20.071 -40.145 1.00 83.81 575 GLU A N 1
ATOM 4247 C CA . GLU A 1 575 ? 6.159 -21.153 -40.418 1.00 83.81 575 GLU A CA 1
ATOM 4248 C C . GLU A 1 575 ? 5.249 -20.682 -41.560 1.00 83.81 575 GLU A C 1
ATOM 4250 O O . GLU A 1 575 ? 4.362 -19.853 -41.360 1.00 83.81 575 GLU A O 1
ATOM 4255 N N . ILE A 1 576 ? 5.553 -21.118 -42.784 1.00 87.19 576 ILE A N 1
ATOM 4256 C CA . ILE A 1 576 ? 4.914 -20.650 -44.019 1.00 87.19 576 ILE A CA 1
ATOM 4257 C C . ILE A 1 576 ? 3.846 -21.654 -44.444 1.00 87.19 576 ILE A C 1
ATOM 4259 O O . ILE A 1 576 ? 4.172 -22.793 -44.772 1.00 87.19 576 ILE A O 1
ATOM 4263 N N . HIS A 1 577 ? 2.585 -21.231 -44.469 1.00 89.62 577 HIS A N 1
ATOM 4264 C CA . HIS A 1 577 ? 1.458 -22.017 -44.962 1.00 89.62 577 HIS A CA 1
ATOM 4265 C C . HIS A 1 577 ? 1.206 -21.689 -46.436 1.00 89.62 577 HIS A C 1
ATOM 4267 O O . HIS A 1 577 ? 0.646 -20.642 -46.762 1.00 89.62 577 HIS A O 1
ATOM 4273 N N . ASP A 1 578 ? 1.606 -22.590 -47.330 1.00 88.56 578 ASP A N 1
ATOM 4274 C CA . ASP A 1 578 ? 1.391 -22.428 -48.766 1.00 88.56 578 ASP A CA 1
ATOM 4275 C C . ASP A 1 578 ? 0.024 -22.983 -49.178 1.00 88.56 578 ASP A C 1
ATOM 4277 O O . ASP A 1 578 ? -0.363 -24.094 -48.802 1.00 88.56 578 ASP A O 1
ATOM 4281 N N . PHE A 1 579 ? -0.705 -22.228 -49.997 1.00 92.19 579 PHE A N 1
ATOM 4282 C CA . PHE A 1 579 ? -2.037 -22.558 -50.494 1.00 92.19 579 PHE A CA 1
ATOM 4283 C C . PHE A 1 579 ? -2.058 -22.688 -52.015 1.00 92.19 579 PHE A C 1
ATOM 4285 O O . PHE A 1 579 ? -1.386 -21.960 -52.737 1.00 92.19 579 PHE A O 1
ATOM 4292 N N . VAL A 1 580 ? -2.895 -23.586 -52.529 1.00 91.56 580 VAL A N 1
ATOM 4293 C CA . VAL A 1 580 ? -3.227 -23.649 -53.955 1.00 91.56 580 VAL A CA 1
ATOM 4294 C C . VAL A 1 580 ? -4.399 -22.720 -54.215 1.00 91.56 580 VAL A C 1
ATOM 4296 O O . VAL A 1 580 ? -5.470 -22.891 -53.622 1.00 91.56 580 VAL A O 1
ATOM 4299 N N . ALA A 1 581 ? -4.233 -21.773 -55.131 1.00 93.12 581 ALA A N 1
ATOM 4300 C CA . ALA A 1 581 ? -5.272 -20.816 -55.478 1.00 93.12 581 ALA A CA 1
ATOM 4301 C C . ALA A 1 581 ? -5.403 -20.637 -56.996 1.00 93.12 581 ALA A C 1
ATOM 4303 O O . ALA A 1 581 ? -4.512 -20.978 -57.771 1.00 93.12 581 ALA A O 1
ATOM 4304 N N . VAL A 1 582 ? -6.557 -20.129 -57.430 1.00 92.12 582 VAL A N 1
ATOM 4305 C CA . VAL A 1 582 ? -6.826 -19.822 -58.842 1.00 92.12 582 VAL A CA 1
ATOM 4306 C C . VAL A 1 582 ? -7.179 -18.347 -59.007 1.00 92.12 582 VAL A C 1
ATOM 4308 O O . VAL A 1 582 ? -7.878 -17.807 -58.143 1.00 92.12 582 VAL A O 1
ATOM 4311 N N . PRO A 1 583 ? -6.740 -17.691 -60.094 1.00 93.31 583 PRO A N 1
ATOM 4312 C CA . PRO A 1 583 ? -7.099 -16.304 -60.348 1.00 93.31 583 PRO A CA 1
ATOM 4313 C C . PRO A 1 583 ? -8.596 -16.200 -60.669 1.00 93.31 583 PRO A C 1
ATOM 4315 O O . PRO A 1 583 ? -9.136 -16.990 -61.447 1.00 93.31 583 PRO A O 1
ATOM 4318 N N . VAL A 1 584 ? -9.269 -15.221 -60.067 1.00 92.44 584 VAL A N 1
ATOM 4319 C CA . VAL A 1 584 ? -10.696 -14.922 -60.295 1.00 92.44 584 VAL A CA 1
ATOM 4320 C C . VAL A 1 584 ? -10.939 -13.492 -60.782 1.00 92.44 584 VAL A C 1
ATOM 4322 O O . VAL A 1 584 ? -12.044 -13.184 -61.229 1.00 92.44 584 VAL A O 1
ATOM 4325 N N . GLY A 1 585 ? -9.918 -12.633 -60.743 1.00 90.50 585 GLY A N 1
ATOM 4326 C CA . GLY A 1 585 ? -10.000 -11.229 -61.134 1.00 90.50 585 GLY A CA 1
ATOM 4327 C C . GLY A 1 585 ? -8.662 -10.501 -60.993 1.00 90.50 585 GLY A C 1
ATOM 4328 O O . GLY A 1 585 ? -7.621 -11.125 -60.790 1.00 90.50 585 GLY A O 1
ATOM 4329 N N . GLY A 1 586 ? -8.694 -9.175 -61.104 1.00 90.56 586 GLY A N 1
ATOM 4330 C CA . GLY A 1 586 ? -7.528 -8.316 -60.900 1.00 90.56 586 GLY A CA 1
ATOM 4331 C C . GLY A 1 586 ? -6.711 -7.994 -62.157 1.00 90.56 586 GLY A C 1
ATOM 4332 O O . GLY A 1 586 ? -6.988 -8.445 -63.270 1.00 90.56 586 GLY A O 1
ATOM 4333 N N . THR A 1 587 ? -5.711 -7.131 -61.990 1.00 90.75 587 THR A N 1
ATOM 4334 C CA . THR A 1 587 ? -4.755 -6.740 -63.036 1.00 90.75 587 THR A CA 1
ATOM 4335 C C . THR A 1 587 ? -3.361 -6.790 -62.446 1.00 90.75 587 THR A C 1
ATOM 4337 O O . THR A 1 587 ? -3.077 -6.081 -61.483 1.00 90.75 587 THR A O 1
ATOM 4340 N N . LEU A 1 588 ? -2.503 -7.609 -63.058 1.00 92.62 588 LEU A N 1
ATOM 4341 C CA . LEU A 1 588 ? -1.154 -7.854 -62.568 1.00 92.62 588 LEU A CA 1
ATOM 4342 C C . LEU A 1 588 ? -0.360 -6.549 -62.455 1.00 92.62 588 LEU A C 1
ATOM 4344 O O . LEU A 1 588 ? -0.167 -5.841 -63.447 1.00 92.62 588 LEU A O 1
ATOM 4348 N N . ARG A 1 589 ? 0.122 -6.269 -61.247 1.00 91.69 589 ARG A N 1
ATOM 4349 C CA . ARG A 1 589 ? 1.046 -5.182 -60.931 1.00 91.69 589 ARG A CA 1
ATOM 4350 C C . ARG A 1 589 ? 1.867 -5.575 -59.708 1.00 91.69 589 ARG A C 1
ATOM 4352 O O . ARG A 1 589 ? 1.308 -6.099 -58.756 1.00 91.69 589 ARG A O 1
ATOM 4359 N N . ALA A 1 590 ? 3.159 -5.286 -59.714 1.00 88.81 590 ALA A N 1
ATOM 4360 C CA . ALA A 1 590 ? 3.954 -5.391 -58.497 1.00 88.81 590 ALA A CA 1
ATOM 4361 C C . ALA A 1 590 ? 3.581 -4.255 -57.533 1.00 88.81 590 ALA A C 1
ATOM 4363 O O . ALA A 1 590 ? 3.422 -3.104 -57.963 1.00 88.81 590 ALA A O 1
ATOM 4364 N N . ALA A 1 591 ? 3.419 -4.578 -56.256 1.00 84.06 591 ALA A N 1
ATOM 4365 C CA . ALA A 1 591 ? 3.128 -3.633 -55.187 1.00 84.06 591 ALA A CA 1
ATOM 4366 C C . ALA A 1 591 ? 3.687 -4.138 -53.840 1.00 84.06 591 ALA A C 1
ATOM 4368 O O . ALA A 1 591 ? 4.250 -5.224 -53.760 1.00 84.06 591 ALA A O 1
ATOM 4369 N N . ASP A 1 592 ? 3.583 -3.292 -52.812 1.00 82.56 592 ASP A N 1
ATOM 4370 C CA . ASP A 1 592 ? 4.174 -3.471 -51.478 1.00 82.56 592 ASP A CA 1
ATOM 4371 C C . ASP A 1 592 ? 5.665 -3.859 -51.495 1.00 82.56 592 ASP A C 1
ATOM 4373 O O . ASP A 1 592 ? 6.520 -3.012 -51.785 1.00 82.56 592 ASP A O 1
ATOM 4377 N N . ASP A 1 593 ? 5.995 -5.110 -51.182 1.00 78.75 593 ASP A N 1
ATOM 4378 C CA . ASP A 1 593 ? 7.359 -5.618 -51.106 1.00 78.75 593 ASP A CA 1
ATOM 4379 C C . ASP A 1 593 ? 7.761 -6.509 -52.294 1.00 78.75 593 ASP A C 1
ATOM 4381 O O . ASP A 1 593 ? 8.861 -7.081 -52.291 1.00 78.75 593 ASP A O 1
ATOM 4385 N N . ALA A 1 594 ? 6.960 -6.513 -53.364 1.00 85.62 594 ALA A N 1
ATOM 4386 C CA . ALA A 1 594 ? 7.341 -7.030 -54.672 1.00 85.62 594 ALA A CA 1
ATOM 4387 C C . ALA A 1 594 ? 7.981 -5.934 -55.547 1.00 85.62 594 ALA A C 1
ATOM 4389 O O . ALA A 1 594 ? 7.387 -4.898 -55.851 1.00 85.62 594 ALA A O 1
ATOM 4390 N N . ALA A 1 595 ? 9.210 -6.182 -56.003 1.00 88.75 595 ALA A N 1
ATOM 4391 C CA . ALA A 1 595 ? 9.918 -5.335 -56.963 1.00 88.75 595 ALA A CA 1
ATOM 4392 C C . ALA A 1 595 ? 9.376 -5.493 -58.396 1.00 88.75 595 ALA A C 1
ATOM 4394 O O . ALA A 1 595 ? 9.421 -4.548 -59.183 1.00 88.75 595 ALA A O 1
ATOM 4395 N N . ASP A 1 596 ? 8.889 -6.690 -58.725 1.00 93.25 596 ASP A N 1
ATOM 4396 C CA . ASP A 1 596 ? 8.292 -7.046 -60.012 1.00 93.25 596 ASP A CA 1
ATOM 4397 C C . ASP A 1 596 ? 7.331 -8.237 -59.825 1.00 93.25 596 ASP A C 1
ATOM 4399 O O . ASP A 1 596 ? 7.434 -8.967 -58.837 1.00 93.25 596 ASP A O 1
ATOM 4403 N N . ALA A 1 597 ? 6.396 -8.440 -60.754 1.00 94.38 597 ALA A N 1
ATOM 4404 C CA . ALA A 1 597 ? 5.421 -9.530 -60.722 1.00 94.38 597 ALA A CA 1
ATOM 4405 C C . ALA A 1 597 ? 5.112 -10.014 -62.146 1.00 94.38 597 ALA A C 1
ATOM 4407 O O . ALA A 1 597 ? 4.924 -9.211 -63.061 1.00 94.38 597 ALA A O 1
ATOM 4408 N N . GLY A 1 598 ? 5.039 -11.331 -62.351 1.00 94.94 598 GLY A N 1
ATOM 4409 C CA . GLY A 1 598 ? 4.968 -11.919 -63.690 1.00 94.94 598 GLY A CA 1
ATOM 4410 C C . GLY A 1 598 ? 4.311 -13.297 -63.739 1.00 94.94 598 GLY A C 1
ATOM 4411 O O . GLY A 1 598 ? 4.291 -14.031 -62.754 1.00 94.94 598 GLY A O 1
ATOM 4412 N N . TRP A 1 599 ? 3.795 -13.649 -64.921 1.00 95.81 599 TRP A N 1
ATOM 4413 C CA . TRP A 1 599 ? 3.308 -14.994 -65.238 1.00 95.81 599 TRP A CA 1
ATOM 4414 C C . TRP A 1 599 ? 4.360 -15.753 -66.035 1.00 95.81 599 TRP A C 1
ATOM 4416 O O . TRP A 1 599 ? 4.721 -15.314 -67.129 1.00 95.81 599 TRP A O 1
ATOM 4426 N N . PHE A 1 600 ? 4.782 -16.912 -65.538 1.00 95.38 600 PHE A N 1
ATOM 4427 C CA . PHE A 1 600 ? 5.886 -17.672 -66.117 1.00 95.38 600 PHE A CA 1
ATOM 4428 C C . PHE A 1 600 ? 5.506 -19.126 -66.374 1.00 95.38 600 PHE A C 1
ATOM 4430 O O . PHE A 1 600 ? 4.930 -19.806 -65.526 1.00 95.38 600 PHE A O 1
ATOM 4437 N N . THR A 1 601 ? 5.850 -19.634 -67.551 1.00 92.88 601 THR A N 1
ATOM 4438 C CA . THR A 1 601 ? 5.873 -21.078 -67.809 1.00 92.88 601 THR A CA 1
ATOM 4439 C C . THR A 1 601 ? 6.996 -21.744 -67.009 1.00 92.88 601 THR A C 1
ATOM 4441 O O . THR A 1 601 ? 7.960 -21.096 -66.608 1.00 92.88 601 THR A O 1
ATOM 4444 N N . ILE A 1 602 ? 6.921 -23.064 -66.819 1.00 88.31 602 ILE A N 1
ATOM 4445 C CA . ILE A 1 602 ? 7.973 -23.837 -66.131 1.00 88.31 602 ILE A CA 1
ATOM 4446 C C . ILE A 1 602 ? 9.347 -23.640 -66.798 1.00 88.31 602 ILE A C 1
ATOM 4448 O O . ILE A 1 602 ? 10.365 -23.549 -66.113 1.00 88.31 602 ILE A O 1
ATOM 4452 N N . GLU A 1 603 ? 9.388 -23.562 -68.131 1.00 88.94 603 GLU A N 1
ATOM 4453 C CA . GLU A 1 603 ? 10.626 -23.333 -68.883 1.00 88.94 603 GLU A CA 1
ATOM 4454 C C . GLU A 1 603 ? 11.217 -21.947 -68.594 1.00 88.94 603 GLU A C 1
ATOM 4456 O O . GLU A 1 603 ? 12.414 -21.834 -68.335 1.00 88.94 603 GLU A O 1
ATOM 4461 N N . GLU A 1 604 ? 10.378 -20.909 -68.549 1.00 91.69 604 GLU A N 1
ATOM 4462 C CA . GLU A 1 604 ? 10.799 -19.548 -68.201 1.00 91.69 604 GLU A CA 1
ATOM 4463 C C . GLU A 1 604 ? 11.252 -19.452 -66.739 1.00 91.69 604 GLU A C 1
ATOM 4465 O O . GLU A 1 604 ? 12.291 -18.853 -66.464 1.00 91.69 604 GLU A O 1
ATOM 4470 N N . MET A 1 605 ? 10.542 -20.104 -65.809 1.00 91.25 605 MET A N 1
ATOM 4471 C CA . MET A 1 605 ? 10.906 -20.144 -64.387 1.00 91.25 605 MET A CA 1
ATOM 4472 C C . MET A 1 605 ? 12.312 -20.704 -64.166 1.00 91.25 605 MET A C 1
ATOM 4474 O O . MET A 1 605 ? 13.066 -20.161 -63.363 1.00 91.25 605 MET A O 1
ATOM 4478 N N . ARG A 1 606 ? 12.698 -21.756 -64.903 1.00 87.12 606 ARG A N 1
ATOM 4479 C CA . ARG A 1 606 ? 14.043 -22.358 -64.818 1.00 87.12 606 ARG A CA 1
ATOM 4480 C C . ARG A 1 606 ? 15.162 -21.393 -65.239 1.00 87.12 606 ARG A C 1
ATOM 4482 O O . ARG A 1 606 ? 16.316 -21.632 -64.892 1.00 87.12 606 ARG A O 1
ATOM 4489 N N . GLY A 1 607 ? 14.837 -20.323 -65.968 1.00 89.44 607 GLY A N 1
ATOM 4490 C CA . GLY A 1 607 ? 15.764 -19.253 -66.344 1.00 89.44 607 GLY A CA 1
ATOM 4491 C C . GLY A 1 607 ? 15.814 -18.070 -65.369 1.00 89.44 607 GLY A C 1
ATOM 4492 O O . GLY A 1 607 ? 16.652 -17.186 -65.550 1.00 89.44 607 GLY A O 1
ATOM 4493 N N . LEU A 1 608 ? 14.944 -18.029 -64.353 1.00 91.75 608 LEU A N 1
ATOM 4494 C CA . LEU A 1 608 ? 14.883 -16.946 -63.369 1.00 91.75 608 LEU A CA 1
ATOM 4495 C C . LEU A 1 608 ? 15.774 -17.227 -62.147 1.00 91.75 608 LEU A C 1
ATOM 4497 O O . LEU A 1 608 ? 15.982 -18.383 -61.774 1.00 91.75 608 LEU A O 1
ATOM 4501 N N . PRO A 1 609 ? 16.270 -16.182 -61.459 1.00 93.06 609 PRO A N 1
ATOM 4502 C CA . PRO A 1 609 ? 16.917 -16.341 -60.162 1.00 93.06 609 PRO A CA 1
ATOM 4503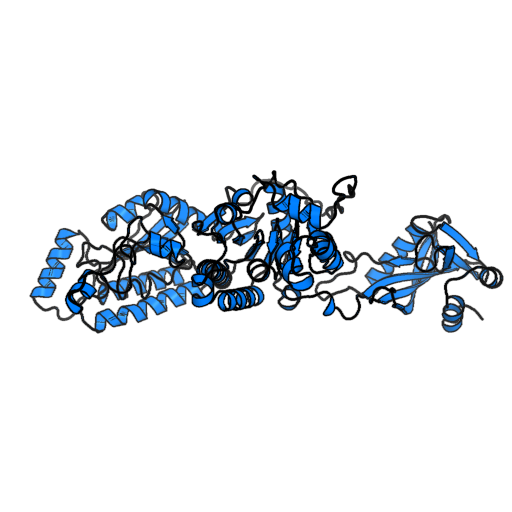 C C . PRO A 1 609 ? 15.854 -16.631 -59.091 1.00 93.06 609 PRO A C 1
ATOM 4505 O O . PRO A 1 609 ? 15.363 -15.714 -58.439 1.00 93.06 609 PRO A O 1
ATOM 4508 N N . LEU A 1 610 ? 15.454 -17.893 -58.937 1.00 92.19 610 LEU A N 1
ATOM 4509 C CA . LEU A 1 610 ? 14.422 -18.310 -57.980 1.00 92.19 610 LEU A CA 1
ATOM 4510 C C . LEU A 1 610 ? 14.948 -18.353 -56.538 1.00 92.19 610 LEU A C 1
ATOM 4512 O O . LEU A 1 610 ? 16.155 -18.504 -56.315 1.00 92.19 610 LEU A O 1
ATOM 4516 N N . THR A 1 611 ? 14.051 -18.244 -55.557 1.00 87.25 611 THR A N 1
ATOM 4517 C CA . THR A 1 611 ? 14.367 -18.536 -54.152 1.00 87.25 611 THR A CA 1
ATOM 4518 C C . THR A 1 611 ? 14.826 -19.982 -53.980 1.00 87.25 611 THR A C 1
ATOM 4520 O O . THR A 1 611 ? 14.396 -20.892 -54.696 1.00 87.25 611 THR A O 1
ATOM 4523 N N . ASP A 1 612 ? 15.753 -20.184 -53.045 1.00 82.94 612 ASP A N 1
ATOM 4524 C CA . ASP A 1 612 ? 16.343 -21.495 -52.788 1.00 82.94 612 ASP A CA 1
ATOM 4525 C C . ASP A 1 612 ? 15.249 -22.535 -52.479 1.00 82.94 612 ASP A C 1
ATOM 4527 O O . ASP A 1 612 ? 14.378 -22.318 -51.637 1.00 82.94 612 ASP A O 1
ATOM 4531 N N . GLY A 1 613 ? 15.283 -23.662 -53.195 1.00 80.94 613 GLY A N 1
ATOM 4532 C CA . GLY A 1 613 ? 14.348 -24.775 -53.027 1.00 80.94 613 GLY A CA 1
ATOM 4533 C C . GLY A 1 613 ? 12.998 -24.637 -53.741 1.00 80.94 613 GLY A C 1
ATOM 4534 O O . GLY A 1 613 ? 12.264 -25.618 -53.773 1.00 80.94 613 GLY A O 1
ATOM 4535 N N . LEU A 1 614 ? 12.635 -23.502 -54.354 1.00 85.69 614 LEU A N 1
ATOM 4536 C CA . LEU A 1 614 ? 11.279 -23.308 -54.908 1.00 85.69 614 LEU A CA 1
ATOM 4537 C C . LEU A 1 614 ? 10.853 -24.389 -55.921 1.00 85.69 614 LEU A C 1
ATOM 4539 O O . LEU A 1 614 ? 9.770 -24.957 -55.803 1.00 85.69 614 LEU A O 1
ATOM 4543 N N . ILE A 1 615 ? 11.705 -24.707 -56.903 1.00 87.06 615 ILE A N 1
ATOM 4544 C CA . ILE A 1 615 ? 11.409 -25.752 -57.903 1.00 87.06 615 ILE A CA 1
ATOM 4545 C C . ILE A 1 615 ? 11.302 -27.126 -57.249 1.00 87.06 615 ILE A C 1
ATOM 4547 O O . ILE A 1 615 ? 10.422 -27.899 -57.605 1.00 87.06 615 ILE A O 1
ATOM 4551 N N . GLU A 1 616 ? 12.160 -27.417 -56.274 1.00 83.38 616 GLU A N 1
ATOM 4552 C CA . GLU A 1 616 ? 12.145 -28.695 -55.561 1.00 83.38 616 GLU A CA 1
ATOM 4553 C C . GLU A 1 616 ? 10.826 -28.883 -54.798 1.00 83.38 616 GLU A C 1
ATOM 4555 O O . GLU A 1 616 ? 10.234 -29.959 -54.872 1.00 83.38 616 GLU A O 1
ATOM 4560 N N . HIS A 1 617 ? 10.314 -27.828 -54.151 1.00 83.25 617 HIS A N 1
ATOM 4561 C CA . HIS A 1 617 ? 9.014 -27.851 -53.471 1.00 83.25 617 HIS A CA 1
ATOM 4562 C C . HIS A 1 617 ? 7.852 -28.006 -54.462 1.00 83.25 617 HIS A C 1
ATOM 4564 O O . HIS A 1 617 ? 6.967 -28.835 -54.247 1.00 83.25 617 HIS A O 1
ATOM 4570 N N . LEU A 1 618 ? 7.869 -27.276 -55.583 1.00 84.94 618 LEU A N 1
ATOM 4571 C CA . LEU A 1 618 ? 6.836 -27.399 -56.618 1.00 84.94 618 LEU A CA 1
ATOM 4572 C C . LEU A 1 618 ? 6.828 -28.791 -57.274 1.00 84.94 618 LEU A C 1
ATOM 4574 O O . LEU A 1 618 ? 5.753 -29.334 -57.534 1.00 84.94 618 LEU A O 1
ATOM 4578 N N . THR A 1 619 ? 7.997 -29.397 -57.498 1.00 85.31 619 THR A N 1
ATOM 4579 C CA . THR A 1 619 ? 8.111 -30.773 -58.005 1.00 85.31 619 THR A CA 1
ATOM 4580 C C . THR A 1 619 ? 7.648 -31.796 -56.973 1.00 85.31 619 THR A C 1
ATOM 4582 O O . THR A 1 619 ? 6.877 -32.693 -57.308 1.00 85.31 619 THR A O 1
ATOM 4585 N N . ALA A 1 620 ? 8.032 -31.645 -55.702 1.00 80.62 620 ALA A N 1
ATOM 4586 C CA . ALA A 1 620 ? 7.558 -32.518 -54.627 1.00 80.62 620 ALA A CA 1
ATOM 4587 C C . ALA A 1 620 ? 6.029 -32.452 -54.449 1.00 80.62 620 ALA A C 1
ATOM 4589 O O . ALA A 1 620 ? 5.395 -33.470 -54.171 1.00 80.62 620 ALA A O 1
ATOM 4590 N N . GLY A 1 621 ? 5.437 -31.274 -54.661 1.00 77.62 621 GLY A N 1
ATOM 4591 C CA . GLY A 1 621 ? 3.991 -31.054 -54.656 1.00 77.62 621 GLY A CA 1
ATOM 4592 C C . GLY A 1 621 ? 3.251 -31.534 -55.909 1.00 77.62 621 GLY A C 1
ATOM 4593 O O . GLY A 1 621 ? 2.028 -31.435 -55.955 1.00 77.62 621 GLY A O 1
ATOM 4594 N N . GLY A 1 622 ? 3.961 -32.038 -56.926 1.00 82.50 622 GLY A N 1
ATOM 4595 C CA . GLY A 1 622 ? 3.368 -32.496 -58.187 1.00 82.50 622 GLY A CA 1
ATOM 4596 C C . GLY A 1 622 ? 2.867 -31.372 -59.102 1.00 82.50 622 GLY A C 1
ATOM 4597 O O . GLY A 1 622 ? 2.055 -31.628 -59.988 1.00 82.50 622 GLY A O 1
ATOM 4598 N N . PHE A 1 623 ? 3.321 -30.130 -58.898 1.00 81.81 623 PHE A N 1
ATOM 4599 C CA . PHE A 1 623 ? 2.973 -28.980 -59.744 1.00 81.81 623 PHE A CA 1
ATOM 4600 C C . PHE A 1 623 ? 3.896 -28.839 -60.961 1.00 81.81 623 PHE A C 1
ATOM 4602 O O . PHE A 1 623 ? 3.529 -28.188 -61.942 1.00 81.81 623 PHE A O 1
ATOM 4609 N N . VAL A 1 624 ? 5.092 -29.428 -60.890 1.00 82.75 624 VAL A N 1
ATOM 4610 C CA . VAL A 1 624 ? 6.140 -29.365 -61.916 1.00 82.75 624 VAL A CA 1
ATOM 4611 C C . VAL A 1 624 ? 6.751 -30.754 -62.103 1.00 82.75 624 VAL A C 1
ATOM 4613 O O . VAL A 1 624 ? 7.187 -31.354 -61.124 1.00 82.75 624 VAL A O 1
ATOM 4616 N N . ASP A 1 625 ? 6.814 -31.228 -63.350 1.00 71.94 625 ASP A N 1
ATOM 4617 C CA . ASP A 1 625 ? 7.449 -32.503 -63.733 1.00 71.94 625 ASP A CA 1
ATOM 4618 C C . ASP A 1 625 ? 8.990 -32.456 -63.761 1.00 71.94 625 ASP A C 1
ATOM 4620 O O . ASP A 1 625 ? 9.578 -31.427 -64.207 1.00 71.94 625 ASP A O 1
#

InterPro domains:
  IPR000086 NUDIX hydrolase domain [PF00293] (485-608)
  IPR000086 NUDIX hydrolase domain [PS51462] (484-624)
  IPR000438 Acetyl-CoA carboxylase carboxyl transferase, beta subunit [PR01070] (68-82)
  IPR000438 Acetyl-CoA carboxylase carboxyl transferase, beta subunit [PR01070] (102-120)
  IPR000438 Acetyl-CoA carboxylase carboxyl transferase, beta subunit [PR01070] (139-156)
  IPR000438 Acetyl-CoA carboxylase carboxyl transferase, beta subunit [PR01070] (168-179)
  IPR000438 Acetyl-CoA carboxylase carboxyl transferase, beta subunit [PR01070] (190-199)
  IPR001095 Acetyl-CoA carboxylase, alpha subunit [PF03255] (252-450)
  IPR011762 Acetyl-coenzyme A carboxyltransferase, N-terminal [PS50980] (1-233)
  IPR011763 Acetyl-coenzyme A carboxyltransferase, C-terminal [PS50989] (240-470)
  IPR015797 NUDIX hydrolase-like domain superfamily [SSF55811] (481-612)
  IPR029045 ClpP/crotonase-like domain superfamily [SSF52096] (1-218)
  IPR029045 ClpP/crotonase-like domain superfamily [SSF52096] (251-469)
  IPR034733 Acetyl-coenzyme A carboxylase carboxyl transferase subunit beta [PF01039] (38-175)

Secondary structure (DSSP, 8-state):
--HHHHHHHHSPTT--EE---PPP--S--HHHHHHHHHHHHHHSSSSSEEEEEEEETTEEEEEEEE-TTTGGG-B-HHHHHHHHHHHHHHHHHT--EEEE--B-SB-GGGHHHHHTHHHHHHHHHHHHHHTT--EEEEEPSSEETTTTTTTTS--SEEEE-TT-BEESS-HHHHHHHHSSPPPTTTTBHHHHHHTTSSSEE--HHHHHHHHHHHHHHHSPP-GGG--S------------------S-----HHHHHHHHT-TT---HHHH--TTEEEEE-SSSEEEEEEEETTEEEEEEEE-HHHHHTT--B-HHHHHHHHHHHHHHHHHT--EEEEEEES-B--SHHHHHTTHHHHHHHHHHHHHH-SS-EEEEEEEEEBHHHHHTT---SEEEEETT-B-BSS-HHHHHHHHHSSSTTHHHHHHHTT-BHHHHHHTTS-SEEE---TT-HHHHHHHHHHHHTTPPP-HHHHT--GGGSSS-EEEEEEEEEB-TTSPEEEEEE-SSSSTT-EE-SEEEPPTTTTEETTEE---HHHHHHHHHHHHHHHHSEEEEEEEEEEEEEEE-SSS-EEEEEEEEEEEEEE-----TTEEEEEEE-HHHHTTS-BPTTHHHHHHHTTS--

Foldseek 3Di:
DFQVVLVCLQFDHPFWDWPDDQFDDDDADPVVVVLQVVLCVQRVDNAQWTWTWGHQVNAIEIETAGGCSRVRSAFAPRSLVSLLVRLLVCQVVLHAYEYEDGGQYHDPSRPVRSLCSLVSNQVSLVSSLLSLGFYEYEQEAEAEASRCVHSNQSGLFFEYEAQHQYYHHDQVVVCVVVVDGDDPPCRGRVNCLVLLSHQYHDHSNCVSVLVSLVVVLLDQPDPPPPDDDDPDPPPPDPPPPPPPPPDDDDDALVVLQVVLPDPPQFFPVLLADPQKRWRHDPAQWTWIWGDQPNAIAIEIEGHVVRVVVVGFAALSSLVNLLSSLVSCQSNVHEYEYEDRHLDGDDDPCRVVSPVVVSLVVLQVSQLPRQHAYEYEQEGEAEASVNNSRQQGLAYEYEQSHWHDNHQLQVVCCVPPVGSPCSSVSSRVVLGGPVSCVVFVSHVYYDHDPSNDSSVVSNVVSVVRVPRGDDSCSRPDGSVVPQADEWEKEFEFEAAPVLWTKWFQFCDDDVHRAIATFIDTDDQVLQQDPVGGDPDPVSSQVRNQVRCCAAFQFGKDFDAWQDWDWDDPVPRHTYTYTYTYIYTDDGDTDGHDRTPGMDTGDPVRNVVTRHDPCRVVSCVVSVSHD